Protein AF-A0A536E0K4-F1 (afdb_monomer)

Mean predicted aligned error: 18.72 Å

pLDDT: mean 71.5, std 31.63, range [23.45, 98.94]

Structure (mmCIF, N/CA/C/O backbone):
data_AF-A0A536E0K4-F1
#
_entry.id   AF-A0A536E0K4-F1
#
loop_
_atom_site.group_PDB
_atom_site.id
_atom_site.type_symbol
_atom_site.label_atom_id
_atom_site.label_alt_id
_atom_site.label_comp_id
_atom_site.label_asym_id
_atom_site.label_entity_id
_atom_site.label_seq_id
_atom_site.pdbx_PDB_ins_code
_atom_site.Cartn_x
_atom_site.Cartn_y
_atom_site.Cartn_z
_atom_site.occupancy
_atom_site.B_iso_or_equiv
_atom_site.auth_seq_id
_atom_site.auth_comp_id
_atom_site.auth_asym_id
_atom_site.auth_atom_id
_atom_site.pdbx_PDB_model_num
ATOM 1 N N . MET A 1 1 ? -51.806 8.706 -65.168 1.00 30.58 1 MET A N 1
ATOM 2 C CA . MET A 1 1 ? -51.675 7.628 -66.178 1.00 30.58 1 MET A CA 1
ATOM 3 C C . MET A 1 1 ? -51.179 6.367 -65.472 1.00 30.58 1 MET A C 1
ATOM 5 O O . MET A 1 1 ? -50.713 6.475 -64.346 1.00 30.58 1 MET A O 1
ATOM 9 N N . THR A 1 2 ? -51.358 5.207 -66.100 1.00 33.47 2 THR A N 1
ATOM 10 C CA . THR A 1 2 ? -50.950 3.842 -65.689 1.00 33.47 2 THR A CA 1
ATOM 11 C C . THR A 1 2 ? -49.489 3.710 -65.210 1.00 33.47 2 THR A C 1
ATOM 13 O O . THR A 1 2 ? -48.650 4.453 -65.708 1.00 33.47 2 THR A O 1
ATOM 16 N N . ALA A 1 3 ? -49.095 2.751 -64.354 1.00 31.83 3 ALA A N 1
ATOM 17 C CA . ALA A 1 3 ? -49.851 1.762 -63.556 1.00 31.83 3 ALA A CA 1
ATOM 18 C C . ALA A 1 3 ? -48.985 1.164 -62.406 1.00 31.83 3 ALA A C 1
ATOM 20 O O . ALA A 1 3 ? -47.768 1.321 -62.388 1.00 31.83 3 ALA A O 1
ATOM 21 N N . GLU A 1 4 ? -49.644 0.468 -61.474 1.00 43.94 4 GLU A N 1
ATOM 22 C CA . GLU A 1 4 ? -49.120 -0.328 -60.336 1.00 43.94 4 GLU A CA 1
ATOM 23 C C . GLU A 1 4 ? -49.241 -1.854 -60.657 1.00 43.94 4 GLU A C 1
ATOM 25 O O . GLU A 1 4 ? -49.651 -2.161 -61.782 1.00 43.94 4 GLU A O 1
ATOM 30 N N . PRO A 1 5 ? -49.031 -2.842 -59.742 1.00 67.69 5 PRO A N 1
ATOM 31 C CA . PRO A 1 5 ? -48.381 -2.861 -58.414 1.00 67.69 5 PRO A CA 1
ATOM 32 C C . PRO A 1 5 ? -47.302 -3.979 -58.277 1.00 67.69 5 PRO A C 1
ATOM 34 O O . PRO A 1 5 ? -47.032 -4.729 -59.211 1.00 67.69 5 PRO A O 1
ATOM 37 N N . SER A 1 6 ? -46.630 -4.179 -57.133 1.00 38.41 6 SER A N 1
ATOM 38 C CA . SER A 1 6 ? -47.081 -5.053 -56.013 1.00 38.41 6 SER A CA 1
ATOM 39 C C . SER A 1 6 ? -45.845 -5.521 -55.206 1.00 38.41 6 SER A C 1
ATOM 41 O O . SER A 1 6 ? -44.741 -5.406 -55.725 1.00 38.41 6 SER A O 1
ATOM 43 N N . THR A 1 7 ? -45.859 -6.102 -53.994 1.00 36.84 7 THR A N 1
ATOM 44 C CA . THR A 1 7 ? -46.728 -6.156 -52.776 1.00 36.84 7 THR A CA 1
ATOM 45 C C . THR A 1 7 ? -45.761 -6.509 -51.589 1.00 36.84 7 THR A C 1
ATOM 47 O O . THR A 1 7 ? -44.555 -6.465 -51.797 1.00 36.84 7 THR A O 1
ATOM 50 N N . SER A 1 8 ? -46.075 -6.827 -50.319 1.00 29.75 8 SER A N 1
ATOM 51 C CA . SER A 1 8 ? -47.294 -7.200 -49.573 1.00 29.75 8 SER A CA 1
ATOM 52 C C . SER A 1 8 ? -47.172 -6.834 -48.066 1.00 29.75 8 SER A C 1
ATOM 54 O O . SER A 1 8 ? -46.214 -6.185 -47.649 1.00 29.75 8 SER A O 1
ATOM 56 N N . ARG A 1 9 ? -48.157 -7.232 -47.241 1.00 31.92 9 ARG A N 1
ATOM 57 C CA . ARG A 1 9 ? -48.233 -7.136 -45.757 1.00 31.92 9 ARG A CA 1
ATOM 58 C C . ARG A 1 9 ? -49.022 -8.379 -45.270 1.00 31.92 9 ARG A C 1
ATOM 60 O O . ARG A 1 9 ? -49.890 -8.823 -46.008 1.00 31.92 9 ARG A O 1
ATOM 67 N N . ALA A 1 10 ? -48.744 -9.095 -44.173 1.00 32.22 10 ALA A N 1
ATOM 68 C CA . ALA A 1 10 ? -48.625 -8.749 -42.744 1.00 32.22 10 ALA A CA 1
ATOM 69 C C . ALA A 1 10 ? -49.939 -8.295 -42.048 1.00 32.22 10 ALA A C 1
ATOM 71 O O . ALA A 1 10 ? -50.345 -7.154 -42.267 1.00 32.22 10 ALA A O 1
ATOM 72 N N . ARG A 1 11 ? -50.528 -9.131 -41.148 1.00 31.89 11 ARG A N 1
ATOM 73 C CA . ARG A 1 11 ? -51.093 -8.788 -39.797 1.00 31.89 11 ARG A CA 1
ATOM 74 C C . ARG A 1 11 ? -51.857 -9.940 -39.080 1.00 31.89 11 ARG A C 1
ATOM 76 O O . ARG A 1 11 ? -52.054 -11.003 -39.649 1.00 31.89 11 ARG A O 1
ATOM 83 N N . TRP A 1 12 ? -52.222 -9.701 -37.807 1.00 35.84 12 TRP A N 1
ATOM 84 C CA . TRP A 1 12 ? -52.705 -10.633 -36.753 1.00 35.84 12 TRP A CA 1
ATOM 85 C C . TRP A 1 12 ? -54.206 -10.499 -36.370 1.00 35.84 12 TRP A C 1
ATOM 87 O O . TRP A 1 12 ? -54.765 -9.408 -36.491 1.00 35.84 12 TRP A O 1
ATOM 97 N N . ARG A 1 13 ? -54.774 -11.565 -35.758 1.00 31.70 13 ARG A N 1
ATOM 98 C CA . ARG A 1 13 ? -55.910 -11.665 -34.780 1.00 31.70 13 ARG A CA 1
ATOM 99 C C . ARG A 1 13 ? -55.716 -12.967 -33.943 1.00 31.70 13 ARG A C 1
ATOM 101 O O . ARG A 1 13 ? -54.856 -13.749 -34.328 1.00 31.70 13 ARG A O 1
ATOM 108 N N . GLY A 1 14 ? -56.380 -13.293 -32.819 1.00 29.05 14 GLY A N 1
ATOM 109 C CA . GLY A 1 14 ? -57.492 -12.685 -32.047 1.00 29.05 14 GLY A CA 1
ATOM 110 C C . GLY A 1 14 ? -58.815 -13.485 -32.168 1.00 29.05 14 GLY A C 1
ATOM 111 O O . GLY A 1 14 ? -59.164 -13.824 -33.292 1.00 29.05 14 GLY A O 1
ATOM 112 N N . ALA A 1 15 ? -59.618 -13.772 -31.125 1.00 30.66 15 ALA A N 1
ATOM 113 C CA . ALA A 1 15 ? -59.561 -13.448 -29.679 1.00 30.66 15 ALA A CA 1
ATOM 114 C C . ALA A 1 15 ? -60.579 -14.324 -28.857 1.00 30.66 15 ALA A C 1
ATOM 116 O O . ALA A 1 15 ? -61.005 -15.356 -29.370 1.00 30.66 15 ALA A O 1
ATOM 117 N N . SER A 1 16 ? -61.005 -13.860 -27.660 1.00 29.59 16 SER A N 1
ATOM 118 C CA . SER A 1 16 ? -62.173 -14.286 -26.821 1.00 29.59 16 SER A CA 1
ATOM 119 C C . SER A 1 16 ? -61.961 -15.292 -25.657 1.00 29.59 16 SER A C 1
ATOM 121 O O . SER A 1 16 ? -61.147 -16.204 -25.740 1.00 29.59 16 SER A O 1
ATOM 123 N N . GLU A 1 17 ? -62.744 -15.108 -24.577 1.00 34.78 17 GLU A N 1
ATOM 124 C CA . GLU A 1 17 ? -62.812 -15.868 -23.295 1.00 34.78 17 GLU A CA 1
ATOM 125 C C . GLU A 1 17 ? -64.243 -16.482 -23.107 1.00 34.78 17 GLU A C 1
ATOM 127 O O . GLU A 1 17 ? -64.978 -16.497 -24.097 1.00 34.78 17 GLU A O 1
ATOM 132 N N . PRO A 1 18 ? -64.777 -16.835 -21.900 1.00 61.31 18 PRO A N 1
ATOM 133 C CA . PRO A 1 18 ? -64.230 -17.421 -20.651 1.00 61.31 18 PRO A CA 1
ATOM 134 C C . PRO A 1 18 ? -65.044 -18.666 -20.150 1.00 61.31 18 PRO A C 1
ATOM 136 O O . PRO A 1 18 ? -66.005 -19.092 -20.786 1.00 61.31 18 PRO A O 1
ATOM 139 N N . GLY A 1 19 ? -64.738 -19.223 -18.960 1.00 26.70 19 GLY A N 1
ATOM 140 C CA . GLY A 1 19 ? -65.581 -20.232 -18.270 1.00 26.70 19 GLY A CA 1
ATOM 141 C C . GLY A 1 19 ? -65.222 -20.457 -16.782 1.00 26.70 19 GLY A C 1
ATOM 142 O O . GLY A 1 19 ? -64.072 -20.259 -16.401 1.00 26.70 19 GLY A O 1
ATOM 143 N N . LEU A 1 20 ? -66.186 -20.848 -15.926 1.00 32.53 20 LEU A N 1
ATOM 144 C CA . LEU A 1 20 ? -66.035 -20.948 -14.454 1.00 32.53 20 LEU A CA 1
ATOM 145 C C . LEU A 1 20 ? -66.541 -22.278 -13.846 1.00 32.53 20 LEU A C 1
ATOM 147 O O . LEU A 1 20 ? -67.655 -22.685 -14.157 1.00 32.53 20 LEU A O 1
ATOM 151 N N . ARG A 1 21 ? -65.809 -22.779 -12.824 1.00 32.62 21 ARG A N 1
ATOM 152 C CA . ARG A 1 21 ? -66.207 -23.791 -11.795 1.00 32.62 21 ARG A CA 1
ATOM 153 C C . ARG A 1 21 ? -66.421 -25.229 -12.349 1.00 32.62 21 ARG A C 1
ATOM 155 O O . ARG A 1 21 ? -66.592 -25.400 -13.544 1.00 32.62 21 ARG A O 1
ATOM 162 N N . ASP A 1 22 ? -66.308 -26.319 -11.575 1.00 30.30 22 ASP A N 1
ATOM 163 C CA . ASP A 1 22 ? -66.645 -26.504 -10.150 1.00 30.30 22 ASP A CA 1
ATOM 164 C C . ASP A 1 22 ? -65.857 -27.629 -9.402 1.00 30.30 22 ASP A C 1
ATOM 166 O O . ASP A 1 22 ? -65.140 -28.424 -9.999 1.00 30.30 22 ASP A O 1
ATOM 170 N N . SER A 1 23 ? -66.030 -27.673 -8.072 1.00 30.70 23 SER A N 1
ATOM 171 C CA . SER A 1 23 ? -65.956 -28.815 -7.131 1.00 30.70 23 SER A CA 1
ATOM 172 C C . SER A 1 23 ? -64.747 -29.790 -7.081 1.00 30.70 23 SER A C 1
ATOM 174 O O . SER A 1 23 ? -64.654 -30.732 -7.858 1.00 30.70 23 SER A O 1
ATOM 176 N N . GLY A 1 24 ? -64.019 -29.766 -5.949 1.00 27.86 24 GLY A N 1
ATOM 177 C CA . GLY A 1 24 ? -64.267 -30.771 -4.889 1.00 27.86 24 GLY A CA 1
ATOM 178 C C . GLY A 1 24 ? -63.245 -31.895 -4.573 1.00 27.86 24 GLY A C 1
ATOM 179 O O . GLY A 1 24 ? -63.151 -32.865 -5.305 1.00 27.86 24 GLY A O 1
ATOM 180 N N . ARG A 1 25 ? -62.694 -31.855 -3.337 1.00 31.19 25 ARG A N 1
ATOM 181 C CA . ARG A 1 25 ? -62.351 -32.993 -2.422 1.00 31.19 25 ARG A CA 1
ATOM 182 C C . ARG A 1 25 ? -61.399 -34.106 -2.953 1.00 31.19 25 ARG A C 1
ATOM 184 O O . ARG A 1 25 ? -61.782 -34.884 -3.811 1.00 31.19 25 ARG A O 1
ATOM 191 N N . ARG A 1 26 ? -60.228 -34.380 -2.347 1.00 30.17 26 ARG A N 1
ATOM 192 C CA . ARG A 1 26 ? -60.022 -34.963 -0.986 1.00 30.17 26 ARG A CA 1
ATOM 193 C C . ARG A 1 26 ? -58.533 -34.932 -0.553 1.00 30.17 26 ARG A C 1
ATOM 195 O O . ARG A 1 26 ? -57.658 -34.684 -1.373 1.00 30.17 26 ARG A O 1
ATOM 202 N N . HIS A 1 27 ? -58.268 -35.227 0.725 1.00 30.89 27 HIS A N 1
ATOM 203 C CA . HIS A 1 27 ? -56.929 -35.513 1.276 1.00 30.89 27 HIS A CA 1
ATOM 204 C C . HIS A 1 27 ? -56.458 -36.943 0.932 1.00 30.89 27 HIS A C 1
ATOM 206 O O . HIS A 1 27 ? -57.307 -37.808 0.736 1.00 30.89 27 HIS A O 1
ATOM 212 N N . ASP A 1 28 ? -55.141 -37.208 0.941 1.00 31.02 28 ASP A N 1
ATOM 213 C CA . ASP A 1 28 ? -54.496 -37.959 2.046 1.00 31.02 28 ASP A CA 1
ATOM 214 C C . ASP A 1 28 ? -52.948 -37.929 1.982 1.00 31.02 28 ASP A C 1
ATOM 216 O O . ASP A 1 28 ? -52.382 -37.099 1.266 1.00 31.02 28 ASP A O 1
ATOM 220 N N . HIS A 1 29 ? -52.253 -38.667 2.866 1.00 32.66 29 HIS A N 1
ATOM 221 C CA . HIS A 1 29 ? -50.978 -38.205 3.441 1.00 32.66 29 HIS A CA 1
ATOM 222 C C . HIS A 1 29 ? -49.913 -39.295 3.746 1.00 32.66 29 HIS A C 1
ATOM 224 O O . HIS A 1 29 ? -50.167 -40.227 4.503 1.00 32.66 29 HIS A O 1
ATOM 230 N N . TRP A 1 30 ? -48.659 -38.994 3.363 1.00 28.50 30 TRP A N 1
ATOM 231 C CA . TRP A 1 30 ? -47.419 -39.223 4.150 1.00 28.50 30 TRP A CA 1
ATOM 232 C C . TRP A 1 30 ? -46.748 -40.628 4.254 1.00 28.50 30 TRP A C 1
ATOM 234 O O . TRP A 1 30 ? -47.376 -41.668 4.103 1.00 28.50 30 TRP A O 1
ATOM 244 N N . ARG A 1 31 ? -45.456 -40.604 4.670 1.00 29.81 31 ARG A N 1
ATOM 245 C CA . ARG A 1 31 ? -44.524 -41.715 5.063 1.00 29.81 31 ARG A CA 1
ATOM 246 C C . ARG A 1 31 ? -43.871 -42.524 3.916 1.00 29.81 31 ARG A C 1
ATOM 248 O O . ARG A 1 31 ? -44.431 -42.634 2.840 1.00 29.81 31 ARG A O 1
ATOM 255 N N . GLY A 1 32 ? -42.663 -43.095 4.082 1.00 27.56 32 GLY A N 1
ATOM 256 C CA . GLY A 1 32 ? -41.725 -43.078 5.228 1.00 27.56 32 GLY A CA 1
ATOM 257 C C . GLY A 1 32 ? -40.357 -43.740 4.916 1.00 27.56 32 GLY A C 1
ATOM 258 O O . GLY A 1 32 ? -40.201 -44.346 3.863 1.00 27.56 32 GLY A O 1
ATOM 259 N N . ARG A 1 33 ? -39.350 -43.607 5.804 1.00 36.62 33 ARG A N 1
ATOM 260 C CA . ARG A 1 33 ? -37.961 -44.120 5.620 1.00 36.62 33 ARG A CA 1
ATOM 261 C C . ARG A 1 33 ? -37.721 -45.493 6.291 1.00 36.62 33 ARG A C 1
ATOM 263 O O . ARG A 1 33 ? -38.224 -45.710 7.389 1.00 36.62 33 ARG A O 1
ATOM 270 N N . THR A 1 34 ? -36.844 -46.331 5.716 1.00 31.33 34 THR A N 1
ATOM 271 C CA . THR A 1 34 ? -36.333 -47.619 6.274 1.00 31.33 34 THR A CA 1
ATOM 272 C C . THR A 1 34 ? -34.831 -47.833 5.965 1.00 31.33 34 THR A C 1
ATOM 274 O O . THR A 1 34 ? -34.234 -46.996 5.288 1.00 31.33 34 THR A O 1
ATOM 277 N N . VAL A 1 35 ? -34.166 -48.845 6.564 1.00 33.38 35 VAL A N 1
ATOM 278 C CA . VAL A 1 35 ? -32.771 -48.659 7.046 1.00 33.38 35 VAL A CA 1
ATOM 279 C C . VAL A 1 35 ? -31.870 -49.934 7.127 1.00 33.38 35 VAL A C 1
ATOM 281 O O . VAL A 1 35 ? -32.216 -50.890 7.809 1.00 33.38 35 VAL A O 1
ATOM 284 N N . VAL A 1 36 ? -30.652 -49.851 6.540 1.00 33.69 36 VAL A N 1
ATOM 285 C CA . VAL A 1 36 ? -29.326 -50.363 7.036 1.00 33.69 36 VAL A CA 1
ATOM 286 C C . VAL A 1 36 ? -28.830 -51.841 6.865 1.00 33.69 36 VAL A C 1
ATOM 288 O O . VAL A 1 36 ? -29.561 -52.797 7.071 1.00 33.69 36 VAL A O 1
ATOM 291 N N . ARG A 1 37 ? -27.481 -51.946 6.677 1.00 32.44 37 ARG A N 1
ATOM 292 C CA . ARG A 1 37 ? -26.470 -53.039 6.926 1.00 32.44 37 ARG A CA 1
ATOM 293 C C . ARG A 1 37 ? -26.078 -54.057 5.819 1.00 32.44 37 ARG A C 1
ATOM 295 O O . ARG A 1 37 ? -26.914 -54.773 5.294 1.00 32.44 37 ARG A O 1
ATOM 302 N N . GLY A 1 38 ? -24.752 -54.198 5.587 1.00 24.95 38 GLY A N 1
ATOM 303 C CA . GLY A 1 38 ? -24.100 -55.305 4.841 1.00 24.95 38 GLY A CA 1
ATOM 304 C C . GLY A 1 38 ? -22.652 -55.032 4.337 1.00 24.95 38 GLY A C 1
ATOM 305 O O . GLY A 1 38 ? -22.444 -54.140 3.523 1.00 24.95 38 GLY A O 1
ATOM 306 N N . ARG A 1 39 ? -21.650 -55.796 4.813 1.00 32.75 39 ARG A N 1
ATOM 307 C CA . ARG A 1 39 ? -20.207 -55.909 4.402 1.00 32.75 39 ARG A CA 1
ATOM 308 C C . ARG A 1 39 ? -19.661 -57.246 5.004 1.00 32.75 39 ARG A C 1
ATOM 310 O O . ARG A 1 39 ? -20.385 -57.741 5.872 1.00 32.75 39 ARG A O 1
ATOM 317 N N . PRO A 1 40 ? -18.462 -57.826 4.681 1.00 46.41 40 PRO A N 1
ATOM 318 C CA . PRO A 1 40 ? -17.275 -57.262 3.983 1.00 46.41 40 PRO A CA 1
ATOM 319 C C . PRO A 1 40 ? -16.449 -58.177 3.004 1.00 46.41 40 PRO A C 1
ATOM 321 O O . PRO A 1 40 ? -16.192 -59.332 3.308 1.00 46.41 40 PRO A O 1
ATOM 324 N N . GLY A 1 41 ? -15.842 -57.583 1.954 1.00 27.39 41 GLY A N 1
ATOM 325 C CA . GLY A 1 41 ? -14.544 -57.970 1.312 1.00 27.39 41 GLY A CA 1
ATOM 326 C C . GLY A 1 41 ? -14.324 -59.409 0.773 1.00 27.39 41 GLY A C 1
ATOM 327 O O . GLY A 1 41 ? -15.264 -60.195 0.744 1.00 27.39 41 GLY A O 1
ATOM 328 N N . PRO A 1 42 ? -13.081 -59.792 0.377 1.00 54.09 42 PRO A N 1
ATOM 329 C CA . PRO A 1 42 ? -11.906 -58.988 -0.024 1.00 54.09 42 PRO A CA 1
ATOM 330 C C . PRO A 1 42 ? -11.256 -59.463 -1.371 1.00 54.09 42 PRO A C 1
ATOM 332 O O . PRO A 1 42 ? -11.847 -60.265 -2.083 1.00 54.09 42 PRO A O 1
ATOM 335 N N . HIS A 1 43 ? -10.021 -58.997 -1.663 1.00 29.34 43 HIS A N 1
ATOM 336 C CA . HIS A 1 43 ? -8.964 -59.526 -2.580 1.00 29.34 43 HIS A CA 1
ATOM 337 C C . HIS A 1 43 ? -8.456 -58.630 -3.737 1.00 29.34 43 HIS A C 1
ATOM 339 O O . HIS A 1 43 ? -9.194 -57.897 -4.384 1.00 29.34 43 HIS A O 1
ATOM 345 N N . HIS A 1 44 ? -7.141 -58.749 -3.980 1.00 34.38 44 HIS A N 1
ATOM 346 C CA . HIS A 1 44 ? -6.313 -58.153 -5.045 1.00 34.38 44 HIS A CA 1
ATOM 347 C C . HIS A 1 44 ? -5.469 -59.294 -5.662 1.00 34.38 44 HIS A C 1
ATOM 349 O O . HIS A 1 44 ? -5.142 -60.236 -4.933 1.00 34.38 44 HIS A O 1
ATOM 355 N N . PRO A 1 45 ? -5.136 -59.262 -6.968 1.00 45.50 45 PRO A N 1
ATOM 356 C CA . PRO A 1 45 ? -3.803 -58.827 -7.450 1.00 45.50 45 PRO A CA 1
ATOM 357 C C . PRO A 1 45 ? -3.932 -57.804 -8.614 1.00 45.50 45 PRO A C 1
ATOM 359 O O . PRO A 1 45 ? -5.051 -57.530 -9.031 1.00 45.50 45 PRO A O 1
ATOM 362 N N . ALA A 1 46 ? -2.936 -57.084 -9.161 1.00 28.59 46 ALA A N 1
ATOM 363 C CA . ALA A 1 46 ? -1.460 -57.030 -9.090 1.00 28.59 46 ALA A CA 1
ATOM 364 C C . ALA A 1 46 ? -0.670 -57.667 -10.269 1.00 28.59 46 ALA A C 1
ATOM 366 O O . ALA A 1 46 ? -0.519 -58.883 -10.326 1.00 28.59 46 ALA A O 1
ATOM 367 N N . GLN A 1 47 ? -0.106 -56.810 -11.145 1.00 28.75 47 GLN A N 1
ATOM 368 C CA . GLN A 1 47 ? 1.080 -56.973 -12.032 1.00 28.75 47 GLN A CA 1
ATOM 369 C C . GLN A 1 47 ? 1.423 -55.566 -12.615 1.00 28.75 47 GLN A C 1
ATOM 371 O O . GLN A 1 47 ? 0.499 -54.843 -12.967 1.00 28.75 47 GLN A O 1
ATOM 376 N N . HIS A 1 48 ? 2.631 -54.987 -12.468 1.00 30.55 48 HIS A N 1
ATOM 377 C CA . HIS A 1 48 ? 3.940 -55.242 -13.130 1.00 30.55 48 HIS A CA 1
ATOM 378 C C . HIS A 1 48 ? 4.025 -54.709 -14.581 1.00 30.55 48 HIS A C 1
ATOM 380 O O . HIS A 1 48 ? 3.113 -54.965 -15.351 1.00 30.55 48 HIS A O 1
ATOM 386 N N . LEU A 1 49 ? 5.066 -53.990 -15.052 1.00 30.16 49 LEU A N 1
ATOM 387 C CA . LEU A 1 49 ? 6.363 -53.470 -14.518 1.00 30.16 49 LEU A CA 1
ATOM 388 C C . LEU A 1 49 ? 6.536 -51.978 -14.962 1.00 30.16 49 LEU A C 1
ATOM 390 O O . LEU A 1 49 ? 5.623 -51.455 -15.583 1.00 30.16 49 LEU A O 1
ATOM 394 N N . ALA A 1 50 ? 7.593 -51.181 -14.708 1.00 28.12 50 ALA A N 1
ATOM 395 C CA . ALA A 1 50 ? 8.980 -51.327 -14.200 1.00 28.12 50 ALA A CA 1
ATOM 396 C C . ALA A 1 50 ? 9.305 -50.144 -13.217 1.00 28.12 50 ALA A C 1
ATOM 398 O O . ALA A 1 50 ? 8.391 -49.393 -12.904 1.00 28.12 50 ALA A O 1
ATOM 399 N N . ARG A 1 51 ? 10.458 -49.881 -12.555 1.00 32.66 51 ARG A N 1
ATOM 400 C CA . ARG A 1 51 ? 11.914 -50.216 -12.620 1.00 32.66 51 ARG A CA 1
ATOM 401 C C . ARG A 1 51 ? 12.699 -49.547 -13.768 1.00 32.66 51 ARG A C 1
ATOM 403 O O . ARG A 1 51 ? 12.233 -49.551 -14.892 1.00 32.66 51 ARG A O 1
ATOM 410 N N . ARG A 1 52 ? 13.913 -48.992 -13.597 1.00 29.22 52 ARG A N 1
ATOM 411 C CA . ARG A 1 52 ? 14.872 -48.814 -12.456 1.00 29.22 52 ARG A CA 1
ATOM 412 C C . ARG A 1 52 ? 14.800 -47.340 -11.966 1.00 29.22 52 ARG A C 1
ATOM 414 O O . ARG A 1 52 ? 14.297 -46.531 -12.729 1.00 29.22 52 ARG A O 1
ATOM 421 N N . ARG A 1 53 ? 15.223 -46.831 -10.793 1.00 32.78 53 ARG A N 1
ATOM 422 C CA . ARG A 1 53 ? 15.992 -47.210 -9.570 1.00 32.78 53 ARG A CA 1
ATOM 423 C C . ARG A 1 53 ? 17.496 -47.549 -9.673 1.00 32.78 53 ARG A C 1
ATOM 425 O O . ARG A 1 53 ? 17.853 -48.686 -9.959 1.00 32.78 53 ARG A O 1
ATOM 432 N N . TRP A 1 54 ? 18.324 -46.598 -9.225 1.00 25.83 54 TRP A N 1
ATOM 433 C CA . TRP A 1 54 ? 19.518 -46.767 -8.369 1.00 25.83 54 TRP A CA 1
ATOM 434 C C . TRP A 1 54 ? 19.489 -45.640 -7.308 1.00 25.83 54 TRP A C 1
ATOM 436 O O . TRP A 1 54 ? 18.897 -44.603 -7.588 1.00 25.83 54 TRP A O 1
ATOM 446 N N . LEU A 1 55 ? 20.198 -45.678 -6.179 1.00 29.97 55 LEU A N 1
ATOM 447 C CA . LEU A 1 55 ? 20.310 -46.612 -5.040 1.00 29.97 55 LEU A CA 1
ATOM 448 C C . LEU A 1 55 ? 21.435 -46.058 -4.139 1.00 29.97 55 LEU A C 1
ATOM 450 O O . LEU A 1 55 ? 22.392 -45.488 -4.656 1.00 29.97 55 LEU A O 1
ATOM 454 N N . GLY A 1 56 ? 21.328 -46.222 -2.820 1.00 25.94 56 GLY A N 1
ATOM 455 C CA . GLY A 1 56 ? 22.281 -45.666 -1.852 1.00 25.94 56 GLY A CA 1
ATOM 456 C C . GLY A 1 56 ? 21.669 -45.644 -0.456 1.00 25.94 56 GLY A C 1
ATOM 457 O O . GLY A 1 56 ? 21.138 -44.623 -0.031 1.00 25.94 56 GLY A O 1
ATOM 458 N N . ASP A 1 57 ? 21.661 -46.797 0.210 1.00 30.61 57 ASP A N 1
ATOM 459 C CA . ASP A 1 57 ? 21.009 -46.991 1.508 1.00 30.61 57 ASP A CA 1
ATOM 460 C C . ASP A 1 57 ? 21.975 -46.739 2.683 1.00 30.61 57 ASP A C 1
ATOM 462 O O . ASP A 1 57 ? 23.155 -47.067 2.590 1.00 30.61 57 ASP A O 1
ATOM 466 N N . LEU A 1 58 ? 21.452 -46.254 3.818 1.00 27.22 58 LEU A N 1
ATOM 467 C CA . LEU A 1 58 ? 21.822 -46.687 5.180 1.00 27.22 58 LEU A CA 1
ATOM 468 C C . LEU A 1 58 ? 20.795 -46.145 6.194 1.00 27.22 58 LEU A C 1
ATOM 470 O O . LEU A 1 58 ? 20.151 -45.127 5.941 1.00 27.22 58 LEU A O 1
ATOM 474 N N . ALA A 1 59 ? 20.570 -46.854 7.307 1.00 29.19 59 ALA A N 1
ATOM 475 C CA . ALA A 1 59 ? 19.394 -46.629 8.156 1.00 29.19 59 ALA A CA 1
ATOM 476 C C . ALA A 1 59 ? 19.583 -47.045 9.628 1.00 29.19 59 ALA A C 1
ATOM 478 O O . ALA A 1 59 ? 20.328 -47.979 9.907 1.00 29.19 59 ALA A O 1
ATOM 479 N N . LEU A 1 60 ? 18.763 -46.436 10.507 1.00 30.12 60 LEU A N 1
ATOM 480 C CA . LEU A 1 60 ? 18.520 -46.785 11.927 1.00 30.12 60 LEU A CA 1
ATOM 481 C C . LEU A 1 60 ? 19.739 -46.548 12.858 1.00 30.12 60 LEU A C 1
ATOM 483 O O . LEU A 1 60 ? 20.880 -46.635 12.435 1.00 30.12 60 LEU A O 1
ATOM 487 N N . HIS A 1 61 ? 19.602 -46.204 14.144 1.00 28.00 61 HIS A N 1
ATOM 488 C CA . HIS A 1 61 ? 18.441 -46.032 15.042 1.00 28.00 61 HIS A CA 1
ATOM 489 C C . HIS A 1 61 ? 18.731 -44.807 15.980 1.00 28.00 61 HIS A C 1
ATOM 491 O O . HIS A 1 61 ? 19.736 -44.140 15.770 1.00 28.00 61 HIS A O 1
ATOM 497 N N . SER A 1 62 ? 17.977 -44.374 17.003 1.00 27.28 62 SER A N 1
ATOM 498 C CA . SER A 1 62 ? 16.847 -44.930 17.770 1.00 27.28 62 SER A CA 1
ATOM 499 C C . SER A 1 62 ? 15.930 -43.805 18.335 1.00 27.28 62 SER A C 1
ATOM 501 O O . SER A 1 62 ? 15.524 -42.910 17.596 1.00 27.28 62 SER A O 1
ATOM 503 N N . ARG A 1 63 ? 15.566 -43.849 19.628 1.00 33.12 63 ARG A N 1
ATOM 504 C CA . ARG A 1 63 ? 14.898 -42.809 20.443 1.00 33.12 63 ARG A CA 1
ATOM 505 C C . ARG A 1 63 ? 15.322 -42.987 21.909 1.00 33.12 63 ARG A C 1
ATOM 507 O O . ARG A 1 63 ? 15.497 -44.130 22.311 1.00 33.12 63 ARG A O 1
ATOM 514 N N . VAL A 1 64 ? 15.337 -41.914 22.716 1.00 27.81 64 VAL A N 1
ATOM 515 C CA . VAL A 1 64 ? 14.903 -41.880 24.143 1.00 27.81 64 VAL A CA 1
ATOM 516 C C . VAL A 1 64 ? 14.982 -40.442 24.704 1.00 27.81 64 VAL A C 1
ATOM 518 O O . VAL A 1 64 ? 15.829 -39.656 24.293 1.00 27.81 64 VAL A O 1
ATOM 521 N N . ARG A 1 65 ? 14.090 -40.095 25.647 1.00 30.86 65 ARG A N 1
ATOM 522 C CA . ARG A 1 65 ? 14.165 -38.920 26.551 1.00 30.86 65 ARG A CA 1
ATOM 523 C C . ARG A 1 65 ? 14.169 -39.419 28.004 1.00 30.86 65 ARG A C 1
ATOM 525 O O . ARG A 1 65 ? 13.516 -40.429 28.269 1.00 30.86 65 ARG A O 1
ATOM 532 N N . PRO A 1 66 ? 14.747 -38.668 28.957 1.00 43.97 66 PRO A N 1
ATOM 533 C CA . PRO A 1 66 ? 13.956 -38.318 30.148 1.00 43.97 66 PRO A CA 1
ATOM 534 C C . PRO A 1 66 ? 14.084 -36.838 30.591 1.00 43.97 66 PRO A C 1
ATOM 536 O O . PRO A 1 66 ? 14.498 -35.978 29.818 1.00 43.97 66 PRO A O 1
ATOM 539 N N . ARG A 1 67 ? 13.564 -36.525 31.789 1.00 30.98 67 ARG A N 1
ATOM 540 C CA . ARG A 1 67 ? 13.074 -35.205 32.241 1.00 30.98 67 ARG A CA 1
ATOM 541 C C . ARG A 1 67 ? 14.041 -34.423 33.158 1.00 30.98 67 ARG A C 1
ATOM 543 O O . ARG A 1 67 ? 14.818 -35.027 33.877 1.00 30.98 67 ARG A O 1
ATOM 550 N N . LEU A 1 68 ? 13.836 -33.096 33.185 1.00 30.44 68 LEU A N 1
ATOM 551 C CA . LEU A 1 68 ? 13.816 -32.158 34.336 1.00 30.44 68 LEU A CA 1
ATOM 552 C C . LEU A 1 68 ? 14.630 -32.466 35.616 1.00 30.44 68 LEU A C 1
ATOM 554 O O . LEU A 1 68 ? 14.338 -33.437 36.301 1.00 30.44 68 LEU A O 1
ATOM 558 N N . HIS A 1 69 ? 15.411 -31.475 36.074 1.00 29.14 69 HIS A N 1
ATOM 559 C CA . HIS A 1 69 ? 15.240 -30.850 37.406 1.00 29.14 69 HIS A CA 1
ATOM 560 C C . HIS A 1 69 ? 15.800 -29.400 37.404 1.00 29.14 69 HIS A C 1
ATOM 562 O O . HIS A 1 69 ? 16.056 -28.864 36.325 1.00 29.14 69 HIS A O 1
ATOM 568 N N . ARG A 1 70 ? 15.858 -28.696 38.552 1.00 29.97 70 ARG A N 1
ATOM 569 C CA . ARG A 1 70 ? 15.830 -27.212 38.632 1.00 29.97 70 ARG A CA 1
ATOM 570 C C . ARG A 1 70 ? 16.689 -26.656 39.794 1.00 29.97 70 ARG A C 1
ATOM 572 O O . ARG A 1 70 ? 16.602 -27.226 40.872 1.00 29.97 70 ARG A O 1
ATOM 579 N N . ILE A 1 71 ? 17.337 -25.489 39.582 1.00 30.25 71 ILE A N 1
ATOM 580 C CA . ILE A 1 71 ? 17.955 -24.524 40.554 1.00 30.25 71 ILE A CA 1
ATOM 581 C C . ILE A 1 71 ? 19.068 -25.026 41.525 1.00 30.25 71 ILE A C 1
ATOM 583 O O . ILE A 1 71 ? 19.161 -26.228 41.740 1.00 30.25 71 ILE A O 1
ATOM 587 N N . PRO A 1 72 ? 19.876 -24.145 42.187 1.00 46.53 72 PRO A N 1
ATOM 588 C CA . PRO A 1 72 ? 20.257 -22.741 41.879 1.00 46.53 72 PRO A CA 1
ATOM 589 C C . PRO A 1 72 ? 21.768 -22.367 42.051 1.00 46.53 72 PRO A C 1
ATOM 591 O O . PRO A 1 72 ? 22.469 -22.925 42.884 1.00 46.53 72 PRO A O 1
ATOM 594 N N . GLY A 1 73 ? 22.185 -21.245 41.434 1.00 26.48 73 GLY A N 1
ATOM 595 C CA . GLY A 1 73 ? 23.062 -20.234 42.076 1.00 26.48 73 GLY A CA 1
ATOM 596 C C . GLY A 1 73 ? 24.600 -20.315 41.931 1.00 26.48 73 GLY A C 1
ATOM 597 O O . GLY A 1 73 ? 25.175 -21.383 41.780 1.00 26.48 73 GLY A O 1
ATOM 598 N N . GLY A 1 74 ? 25.267 -19.149 42.045 1.00 26.23 74 GLY A N 1
ATOM 599 C CA . GLY A 1 74 ? 26.713 -19.030 42.334 1.00 26.23 74 GLY A CA 1
ATOM 600 C C . GLY A 1 74 ? 27.618 -18.363 41.272 1.00 26.23 74 GLY A C 1
ATOM 601 O O . GLY A 1 74 ? 28.030 -18.992 40.305 1.00 26.23 74 GLY A O 1
ATOM 602 N N . ARG A 1 75 ? 28.038 -17.113 41.521 1.00 31.44 75 ARG A N 1
ATOM 603 C CA . ARG A 1 75 ? 29.331 -16.524 41.080 1.00 31.44 75 ARG A CA 1
ATOM 604 C C . ARG A 1 75 ? 30.073 -16.082 42.357 1.00 31.44 75 ARG A C 1
ATOM 606 O O . ARG A 1 75 ? 29.380 -15.672 43.289 1.00 31.44 75 ARG A O 1
ATOM 613 N N . PRO A 1 76 ? 31.422 -16.118 42.429 1.00 45.69 76 PRO A N 1
ATOM 614 C CA . PRO A 1 76 ? 32.178 -14.899 42.090 1.00 45.69 76 PRO A CA 1
ATOM 615 C C . PRO A 1 76 ? 33.599 -15.088 41.490 1.00 45.69 76 PRO A C 1
ATOM 617 O O . PRO A 1 76 ? 34.237 -16.120 41.631 1.00 45.69 76 PRO A O 1
ATOM 620 N N . PHE A 1 77 ? 34.066 -14.012 40.842 1.00 30.55 77 PHE A N 1
ATOM 621 C CA . PHE A 1 77 ? 35.447 -13.527 40.618 1.00 30.55 77 PHE A CA 1
ATOM 622 C C . PHE A 1 77 ? 36.693 -14.449 40.665 1.00 30.55 77 PHE A C 1
ATOM 624 O O . PHE A 1 77 ? 37.069 -14.985 41.700 1.00 30.55 77 PHE A O 1
ATOM 631 N N . GLY A 1 78 ? 37.490 -14.356 39.588 1.00 26.25 78 GLY A N 1
ATOM 632 C CA . GLY A 1 78 ? 38.942 -14.602 39.543 1.00 26.25 78 GLY A CA 1
ATOM 633 C C . GLY A 1 78 ? 39.578 -13.871 38.340 1.00 26.25 78 GLY A C 1
ATOM 634 O O . GLY A 1 78 ? 38.927 -13.723 37.308 1.00 26.25 78 GLY A O 1
ATOM 635 N N . ARG A 1 79 ? 40.812 -13.355 38.457 1.00 29.69 79 ARG A N 1
ATOM 636 C CA . ARG A 1 79 ? 41.551 -12.612 37.399 1.00 29.69 79 ARG A CA 1
ATOM 637 C C . ARG A 1 79 ? 42.992 -13.147 37.264 1.00 29.69 79 ARG A C 1
ATOM 639 O O . ARG A 1 79 ? 43.491 -13.741 38.210 1.00 29.69 79 ARG A O 1
ATOM 646 N N . VAL A 1 80 ? 43.692 -12.718 36.194 1.00 28.34 80 VAL A N 1
ATOM 647 C CA . VAL A 1 80 ? 45.173 -12.764 35.997 1.00 28.34 80 VAL A CA 1
ATOM 648 C C . VAL A 1 80 ? 45.681 -14.158 35.524 1.00 28.34 80 VAL A C 1
ATOM 650 O O . VAL A 1 80 ? 45.192 -15.159 36.019 1.00 28.34 80 VAL A O 1
ATOM 653 N N . ARG A 1 81 ? 46.606 -14.336 34.551 1.00 26.88 81 ARG A N 1
ATOM 654 C CA . ARG A 1 81 ? 47.530 -13.421 33.821 1.00 26.88 81 ARG A CA 1
ATOM 655 C C . ARG A 1 81 ? 47.665 -13.742 32.310 1.00 26.88 81 ARG A C 1
ATOM 657 O O . ARG A 1 81 ? 47.157 -14.743 31.829 1.00 26.88 81 ARG A O 1
ATOM 664 N N . ARG A 1 82 ? 48.395 -12.872 31.592 1.00 29.05 82 ARG A N 1
ATOM 665 C CA . ARG A 1 82 ? 48.844 -13.010 30.186 1.00 29.05 82 ARG A CA 1
ATOM 666 C C . ARG A 1 82 ? 49.860 -14.147 29.983 1.00 29.05 82 ARG A C 1
ATOM 668 O O . ARG A 1 82 ? 50.669 -14.370 30.879 1.00 29.05 82 ARG A O 1
ATOM 675 N N . LEU A 1 83 ? 50.002 -14.592 28.731 1.00 26.44 83 LEU A N 1
ATOM 676 C CA . LEU A 1 83 ? 51.296 -14.554 28.027 1.00 26.44 83 LEU A CA 1
ATOM 677 C C . LEU A 1 83 ? 51.090 -14.294 26.518 1.00 26.44 83 LEU A C 1
ATOM 679 O O . LEU A 1 83 ? 50.034 -14.609 25.979 1.00 26.44 83 LEU A O 1
ATOM 683 N N . SER A 1 84 ? 52.083 -13.673 25.878 1.00 27.75 84 SER A N 1
ATOM 684 C CA . SER A 1 84 ? 52.202 -13.513 24.412 1.00 27.75 84 SER A CA 1
ATOM 685 C C . SER A 1 84 ? 53.173 -14.598 23.879 1.00 27.75 84 SER A C 1
ATOM 687 O O . SER A 1 84 ? 53.623 -15.413 24.679 1.00 27.75 84 SER A O 1
ATOM 689 N N . LEU A 1 85 ? 53.594 -14.717 22.614 1.00 28.27 85 LEU A N 1
ATOM 690 C CA . LEU A 1 85 ? 53.698 -13.828 21.438 1.00 28.27 85 LEU A CA 1
ATOM 691 C C . LEU A 1 85 ? 54.002 -14.741 20.211 1.00 28.27 85 LEU A C 1
ATOM 693 O O . LEU A 1 85 ? 54.429 -15.869 20.439 1.00 28.27 85 LEU A O 1
ATOM 697 N N . VAL A 1 86 ? 53.852 -14.263 18.963 1.00 27.48 86 VAL A N 1
ATOM 698 C CA . VAL A 1 86 ? 54.743 -14.480 17.782 1.00 27.48 86 VAL A CA 1
ATOM 699 C C . VAL A 1 86 ? 53.987 -14.301 16.451 1.00 27.48 86 VAL A C 1
ATOM 701 O O . VAL A 1 86 ? 53.037 -15.007 16.140 1.00 27.48 86 VAL A O 1
ATOM 704 N N . GLU A 1 87 ? 54.516 -13.373 15.661 1.00 30.58 87 GLU A N 1
ATOM 705 C CA . GLU A 1 87 ? 54.433 -13.171 14.203 1.00 30.58 87 GLU A CA 1
ATOM 706 C C . GLU A 1 87 ? 55.881 -12.758 13.776 1.00 30.58 87 GLU A C 1
ATOM 708 O O . GLU A 1 87 ? 56.714 -12.631 14.688 1.00 30.58 87 GLU A O 1
ATOM 713 N N . PRO A 1 88 ? 56.262 -12.508 12.496 1.00 46.41 88 PRO A N 1
ATOM 714 C CA . PRO A 1 88 ? 55.450 -12.363 11.277 1.00 46.41 88 PRO A CA 1
ATOM 715 C C . PRO A 1 88 ? 55.981 -13.130 10.035 1.00 46.41 88 PRO A C 1
ATOM 717 O O . PRO A 1 88 ? 57.069 -13.702 10.055 1.00 46.41 88 PRO A O 1
ATOM 720 N N . ALA A 1 89 ? 55.273 -13.017 8.902 1.00 26.91 89 ALA A N 1
ATOM 721 C CA . ALA A 1 89 ? 55.872 -12.967 7.556 1.00 26.91 89 ALA A CA 1
ATOM 722 C C . ALA A 1 89 ? 54.899 -12.327 6.540 1.00 26.91 89 ALA A C 1
ATOM 724 O O . ALA A 1 89 ? 53.685 -12.461 6.673 1.00 26.91 89 ALA A O 1
ATOM 725 N N . GLN A 1 90 ? 55.422 -11.656 5.509 1.00 30.23 90 GLN A N 1
ATOM 726 C CA . GLN A 1 90 ? 54.645 -11.085 4.397 1.00 30.23 90 GLN A CA 1
ATOM 727 C C . GLN A 1 90 ? 55.303 -11.382 3.028 1.00 30.23 90 GLN A C 1
ATOM 729 O O . GLN A 1 90 ? 56.432 -11.859 2.951 1.00 30.23 90 GLN A O 1
ATOM 734 N N . VAL A 1 91 ? 54.596 -10.923 1.988 1.00 29.16 91 VAL A N 1
ATOM 735 C CA . VAL A 1 91 ? 55.035 -10.416 0.670 1.00 29.16 91 VAL A CA 1
ATOM 736 C C . VAL A 1 91 ? 55.128 -11.363 -0.547 1.00 29.16 91 VAL A C 1
ATOM 738 O O . VAL A 1 91 ? 55.800 -12.386 -0.554 1.00 29.16 91 VAL A O 1
ATOM 741 N N . HIS A 1 92 ? 54.541 -10.825 -1.627 1.00 28.38 92 HIS A N 1
ATOM 742 C CA . HIS A 1 92 ? 54.800 -10.985 -3.066 1.00 28.38 92 HIS A CA 1
ATOM 743 C C . HIS A 1 92 ? 53.888 -11.870 -3.933 1.00 28.38 92 HIS A C 1
ATOM 745 O O . HIS A 1 92 ? 53.493 -12.981 -3.603 1.00 28.38 92 HIS A O 1
ATOM 751 N N . ALA A 1 93 ? 53.588 -11.296 -5.104 1.00 32.06 93 ALA A N 1
ATOM 752 C CA . ALA A 1 93 ? 52.837 -11.843 -6.226 1.00 32.06 93 ALA A CA 1
ATOM 753 C C . ALA A 1 93 ? 53.700 -11.740 -7.507 1.00 32.06 93 ALA A C 1
ATOM 755 O O . ALA A 1 93 ? 54.629 -10.926 -7.533 1.00 32.06 93 ALA A O 1
ATOM 756 N N . PRO A 1 94 ? 53.413 -12.513 -8.572 1.00 39.12 94 PRO A N 1
ATOM 757 C CA . PRO A 1 94 ? 54.176 -12.475 -9.818 1.00 39.12 94 PRO A CA 1
ATOM 758 C C . PRO A 1 94 ? 53.580 -11.528 -10.877 1.00 39.12 94 PRO A C 1
ATOM 760 O O . PRO A 1 94 ? 52.366 -11.438 -11.053 1.00 39.12 94 PRO A O 1
ATOM 763 N N . THR A 1 95 ? 54.455 -10.871 -11.640 1.00 29.97 95 THR A N 1
ATOM 764 C CA . THR A 1 95 ? 54.142 -10.117 -12.869 1.00 29.97 95 THR A CA 1
ATOM 765 C C . THR A 1 95 ? 54.509 -10.921 -14.127 1.00 29.97 95 THR A C 1
ATOM 767 O O . THR A 1 95 ? 55.209 -11.929 -14.052 1.00 29.97 95 THR A O 1
ATOM 770 N N . ALA A 1 96 ? 54.038 -10.488 -15.302 1.00 33.47 96 ALA A N 1
ATOM 771 C CA . ALA A 1 96 ? 54.311 -11.142 -16.589 1.00 33.47 96 ALA A CA 1
ATOM 772 C C . ALA A 1 96 ? 55.438 -10.455 -17.389 1.00 33.47 96 ALA A C 1
ATOM 774 O O . ALA A 1 96 ? 55.522 -9.227 -17.380 1.00 33.47 96 ALA A O 1
ATOM 775 N N . GLN A 1 97 ? 56.236 -11.227 -18.149 1.00 29.84 97 GLN A N 1
ATOM 776 C CA . GLN A 1 97 ? 57.033 -10.738 -19.295 1.00 29.84 97 GLN A CA 1
ATOM 777 C C . GLN A 1 97 ? 57.498 -11.872 -20.255 1.00 29.84 97 GLN A C 1
ATOM 779 O O . GLN A 1 97 ? 56.991 -12.988 -20.180 1.00 29.84 97 GLN A O 1
ATOM 784 N N . HIS A 1 98 ? 58.346 -11.561 -21.249 1.00 31.50 98 HIS A N 1
ATOM 785 C CA . HIS A 1 98 ? 58.414 -12.233 -22.567 1.00 31.50 98 HIS A CA 1
ATOM 786 C C . HIS A 1 98 ? 59.667 -13.093 -22.885 1.00 31.50 98 HIS A C 1
ATOM 788 O O . HIS A 1 98 ? 60.779 -12.669 -22.589 1.00 31.50 98 HIS A O 1
ATOM 794 N N . ARG A 1 99 ? 59.468 -14.099 -23.776 1.00 31.94 99 ARG A N 1
ATOM 795 C CA . ARG A 1 99 ? 60.423 -14.629 -24.807 1.00 31.94 99 ARG A CA 1
ATOM 796 C C . ARG A 1 99 ? 61.667 -15.406 -24.291 1.00 31.94 99 ARG A C 1
ATOM 798 O O . ARG A 1 99 ? 61.889 -15.404 -23.087 1.00 31.94 99 ARG A O 1
ATOM 805 N N . PRO A 1 100 ? 62.485 -16.083 -25.151 1.00 44.69 100 PRO A N 1
ATOM 806 C CA . PRO A 1 100 ? 62.480 -16.199 -26.627 1.00 44.69 100 PRO A CA 1
ATOM 807 C C . PRO A 1 100 ? 62.184 -17.631 -27.161 1.00 44.69 100 PRO A C 1
ATOM 809 O O . PRO A 1 100 ? 61.263 -18.262 -26.658 1.00 44.69 100 PRO A O 1
ATOM 812 N N . ALA A 1 101 ? 62.834 -18.091 -28.250 1.00 31.97 101 ALA A N 1
ATOM 813 C CA . ALA A 1 101 ? 62.341 -19.166 -29.134 1.00 31.97 101 ALA A CA 1
ATOM 814 C C . ALA A 1 101 ? 63.422 -20.113 -29.720 1.00 31.97 101 ALA A C 1
ATOM 816 O O . ALA A 1 101 ? 64.597 -19.755 -29.773 1.00 31.97 101 ALA A O 1
ATOM 817 N N . GLY A 1 102 ? 62.978 -21.261 -30.265 1.00 28.09 102 GLY A N 1
ATOM 818 C CA . GLY A 1 102 ? 63.752 -22.222 -31.084 1.00 28.09 102 GLY A CA 1
ATOM 819 C C . GLY A 1 102 ? 63.971 -23.597 -30.417 1.00 28.09 102 GLY A C 1
ATOM 820 O O . GLY A 1 102 ? 63.819 -23.679 -29.199 1.00 28.09 102 GLY A O 1
ATOM 821 N N . PRO A 1 103 ? 64.347 -24.669 -31.159 1.00 47.34 103 PRO A N 1
ATOM 822 C CA . PRO A 1 103 ? 64.619 -24.761 -32.603 1.00 47.34 103 PRO A CA 1
ATOM 823 C C . PRO A 1 103 ? 63.668 -25.725 -33.372 1.00 47.34 103 PRO A C 1
ATOM 825 O O . PRO A 1 103 ? 62.661 -26.187 -32.846 1.00 47.34 103 PRO A O 1
ATOM 828 N N . VAL A 1 104 ? 64.003 -26.021 -34.636 1.00 37.12 104 VAL A N 1
ATOM 829 C CA . VAL A 1 104 ? 63.285 -26.906 -35.586 1.00 37.12 104 VAL A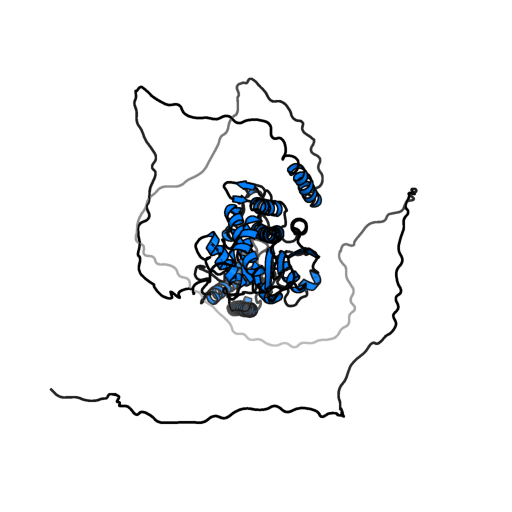 CA 1
ATOM 830 C C . VAL A 1 104 ? 64.136 -28.148 -35.909 1.00 37.12 104 VAL A C 1
ATOM 832 O O . VAL A 1 104 ? 65.359 -28.016 -35.972 1.00 37.12 104 VAL A O 1
ATOM 835 N N . PRO A 1 105 ? 63.525 -29.314 -36.199 1.00 45.56 105 PRO A N 1
ATOM 836 C CA . PRO A 1 105 ? 64.107 -30.290 -37.134 1.00 45.56 105 PRO A CA 1
ATOM 837 C C . PRO A 1 105 ? 63.323 -30.418 -38.455 1.00 45.56 105 PRO A C 1
ATOM 839 O O . PRO A 1 105 ? 62.114 -30.206 -38.519 1.00 45.56 105 PRO A O 1
ATOM 842 N N . THR A 1 106 ? 64.040 -30.782 -39.516 1.00 33.75 106 THR A N 1
ATOM 843 C CA . THR A 1 106 ? 63.564 -30.969 -40.899 1.00 33.75 106 THR A CA 1
ATOM 844 C C . THR A 1 106 ? 63.197 -32.421 -41.214 1.00 33.75 106 THR A C 1
ATOM 846 O O . THR A 1 106 ? 63.851 -33.307 -40.676 1.00 33.75 106 THR A O 1
ATOM 849 N N . ASP A 1 107 ? 62.340 -32.661 -42.219 1.00 30.25 107 ASP A N 1
ATOM 850 C CA . ASP A 1 107 ? 62.797 -33.368 -43.437 1.00 30.25 107 ASP A CA 1
ATOM 851 C C . ASP A 1 107 ? 61.899 -33.104 -44.677 1.00 30.25 107 ASP A C 1
ATOM 853 O O . ASP A 1 107 ? 60.911 -32.370 -44.605 1.00 30.25 107 ASP A O 1
ATOM 857 N N . TRP A 1 108 ? 62.298 -33.640 -45.835 1.00 28.98 108 TRP A N 1
ATOM 858 C CA . TRP A 1 108 ? 61.832 -33.327 -47.192 1.00 28.98 108 TRP A CA 1
ATOM 859 C C . TRP A 1 108 ? 60.817 -34.333 -47.774 1.00 28.98 108 TRP A C 1
ATOM 861 O O . TRP A 1 108 ? 60.872 -35.521 -47.460 1.00 28.98 108 TRP A O 1
ATOM 871 N N . ARG A 1 109 ? 60.026 -33.896 -48.780 1.00 29.48 109 ARG A N 1
ATOM 872 C CA . ARG A 1 109 ? 60.182 -34.352 -50.192 1.00 29.48 109 ARG A CA 1
ATOM 873 C C . ARG A 1 109 ? 59.239 -33.691 -51.217 1.00 29.48 109 ARG A C 1
ATOM 875 O O . ARG A 1 109 ? 58.037 -33.588 -51.021 1.00 29.48 109 ARG A O 1
ATOM 882 N N . ASP A 1 110 ? 59.863 -33.349 -52.345 1.00 31.69 110 ASP A N 1
ATOM 883 C CA . ASP A 1 110 ? 59.400 -33.417 -53.739 1.00 31.69 110 ASP A CA 1
ATOM 884 C C . ASP A 1 110 ? 58.236 -32.565 -54.311 1.00 31.69 110 ASP A C 1
ATOM 886 O O . ASP A 1 110 ? 57.282 -32.122 -53.680 1.00 31.69 110 ASP A O 1
ATOM 890 N N . ARG A 1 111 ? 58.416 -32.295 -55.609 1.00 32.97 111 ARG A N 1
ATOM 891 C CA . ARG A 1 111 ? 57.685 -31.436 -56.565 1.00 32.97 111 ARG A CA 1
ATOM 892 C C . ARG A 1 111 ? 57.540 -32.267 -57.871 1.00 32.97 111 ARG A C 1
ATOM 894 O O . ARG A 1 111 ? 58.298 -33.228 -57.995 1.00 32.97 111 ARG A O 1
ATOM 901 N N . PRO A 1 112 ? 56.687 -31.935 -58.878 1.00 46.97 112 PRO A N 1
ATOM 902 C CA . PRO A 1 112 ? 56.620 -30.600 -59.489 1.00 46.97 112 PRO A CA 1
ATOM 903 C C . PRO A 1 112 ? 55.253 -30.147 -60.056 1.00 46.97 112 PRO A C 1
ATOM 905 O O . PRO A 1 112 ? 54.257 -30.861 -60.061 1.00 46.97 112 PRO A O 1
ATOM 908 N N . ALA A 1 113 ? 55.227 -28.918 -60.583 1.00 35.00 113 ALA A N 1
ATOM 909 C CA . ALA A 1 113 ? 54.054 -28.288 -61.194 1.00 35.00 113 ALA A CA 1
ATOM 910 C C . ALA A 1 113 ? 54.035 -28.386 -62.736 1.00 35.00 113 ALA A C 1
ATOM 912 O O . ALA A 1 113 ? 55.073 -28.561 -63.377 1.00 35.00 113 ALA A O 1
ATOM 913 N N . ARG A 1 114 ? 52.871 -28.123 -63.350 1.00 29.91 114 ARG A N 1
ATOM 914 C CA . ARG A 1 114 ? 52.758 -27.702 -64.762 1.00 29.91 114 ARG A CA 1
ATOM 915 C C . ARG A 1 114 ? 51.927 -26.418 -64.902 1.00 29.91 114 ARG A C 1
ATOM 917 O O . ARG A 1 114 ? 51.073 -26.120 -64.078 1.00 29.91 114 ARG A O 1
ATOM 924 N N . ARG A 1 115 ? 52.240 -25.628 -65.939 1.00 34.69 115 ARG A N 1
ATOM 925 C CA . ARG A 1 115 ? 51.649 -24.309 -66.267 1.00 34.69 115 ARG A CA 1
ATOM 926 C C . ARG A 1 115 ? 50.660 -24.397 -67.445 1.00 34.69 115 ARG A C 1
ATOM 928 O O . ARG A 1 115 ? 50.746 -25.355 -68.210 1.00 34.69 115 ARG A O 1
ATOM 935 N N . ARG A 1 116 ? 49.932 -23.281 -67.674 1.00 30.97 116 ARG A N 1
ATOM 936 C CA . ARG A 1 116 ? 49.142 -22.810 -68.859 1.00 30.97 116 ARG A CA 1
ATOM 937 C C . ARG A 1 116 ? 47.640 -22.683 -68.518 1.00 30.97 116 ARG A C 1
ATOM 939 O O . ARG A 1 116 ? 47.147 -23.510 -67.772 1.00 30.97 116 ARG A O 1
ATOM 946 N N . ARG A 1 117 ? 46.873 -21.699 -69.022 1.00 29.25 117 ARG A N 1
ATOM 947 C CA . ARG A 1 117 ? 47.159 -20.491 -69.848 1.00 29.25 117 ARG A CA 1
ATOM 948 C C . ARG A 1 117 ? 46.026 -19.451 -69.651 1.00 29.25 117 ARG A C 1
ATOM 950 O O . ARG A 1 117 ? 44.972 -19.808 -69.148 1.00 29.25 117 ARG A O 1
ATOM 957 N N . VAL A 1 118 ? 46.226 -18.204 -70.099 1.00 34.75 118 VAL A N 1
ATOM 958 C CA . VAL A 1 118 ? 45.203 -17.124 -70.153 1.00 34.75 118 VAL A CA 1
ATOM 959 C C . VAL A 1 118 ? 45.018 -16.681 -71.618 1.00 34.75 118 VAL A C 1
ATOM 961 O O . VAL A 1 118 ? 46.000 -16.722 -72.365 1.00 34.75 118 VAL A O 1
ATOM 964 N N . PRO A 1 119 ? 43.789 -16.347 -72.061 1.00 47.59 119 PRO A N 1
ATOM 965 C CA . PRO A 1 119 ? 43.441 -14.988 -72.544 1.00 47.59 119 PRO A CA 1
ATOM 966 C C . PRO A 1 119 ? 42.110 -14.492 -71.916 1.00 47.59 119 PRO A C 1
ATOM 968 O O . PRO A 1 119 ? 41.195 -15.280 -71.726 1.00 47.59 119 PRO A O 1
ATOM 971 N N . GLN A 1 120 ? 41.963 -13.259 -71.411 1.00 32.81 120 GLN A N 1
ATOM 972 C CA . GLN A 1 120 ? 41.962 -11.927 -72.059 1.00 32.81 120 GLN A CA 1
ATOM 973 C C . GLN A 1 120 ? 40.715 -11.555 -72.897 1.00 32.81 120 GLN A C 1
ATOM 975 O O . GLN A 1 120 ? 40.563 -12.028 -74.017 1.00 32.81 120 GLN A O 1
ATOM 980 N N . ARG A 1 121 ? 39.959 -10.555 -72.402 1.00 28.73 121 ARG A N 1
ATOM 981 C CA . ARG A 1 121 ? 39.462 -9.322 -73.07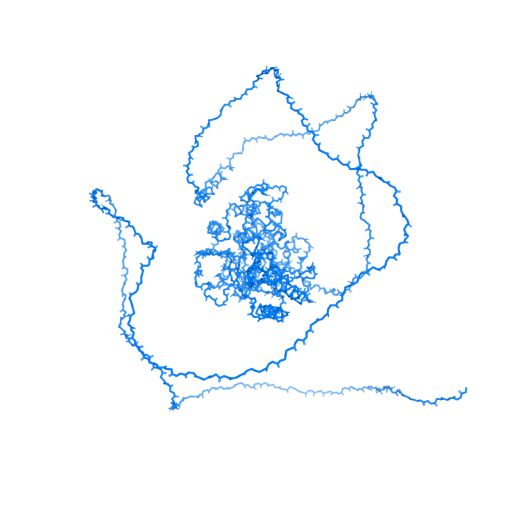8 1.00 28.73 121 ARG A CA 1
ATOM 982 C C . ARG A 1 121 ? 39.108 -8.321 -71.948 1.00 28.73 121 ARG A C 1
ATOM 984 O O . ARG A 1 121 ? 38.406 -8.709 -71.028 1.00 28.73 121 ARG A O 1
ATOM 991 N N . ALA A 1 122 ? 39.795 -7.184 -71.763 1.00 30.23 122 ALA A N 1
ATOM 992 C CA . ALA A 1 122 ? 39.817 -5.932 -72.554 1.00 30.23 122 ALA A CA 1
ATOM 993 C C . ALA A 1 122 ? 38.518 -5.104 -72.359 1.00 30.23 122 ALA A C 1
ATOM 995 O O . ALA A 1 122 ? 37.459 -5.592 -72.725 1.00 30.23 122 ALA A O 1
ATOM 996 N N . ARG A 1 123 ? 38.532 -3.987 -71.595 1.00 31.56 123 ARG A N 1
ATOM 997 C CA . ARG A 1 123 ? 38.874 -2.574 -71.975 1.00 31.56 123 ARG A CA 1
ATOM 998 C C . ARG A 1 123 ? 37.788 -1.916 -72.869 1.00 31.56 123 ARG A C 1
ATOM 1000 O O . ARG A 1 123 ? 37.266 -2.601 -73.731 1.00 31.56 123 ARG A O 1
ATOM 1007 N N . ASN A 1 124 ? 37.428 -0.624 -72.774 1.00 31.02 124 ASN A N 1
ATOM 1008 C CA . ASN A 1 124 ? 38.001 0.547 -72.066 1.00 31.02 124 ASN A CA 1
ATOM 1009 C C . ASN A 1 124 ? 36.922 1.660 -71.820 1.00 31.02 124 ASN A C 1
ATOM 1011 O O . ASN A 1 124 ? 35.829 1.530 -72.365 1.00 31.02 124 ASN A O 1
ATOM 1015 N N . PRO A 1 125 ? 37.203 2.763 -71.080 1.00 59.12 125 PRO A N 1
ATOM 1016 C CA . PRO A 1 125 ? 36.240 3.849 -70.789 1.00 59.12 125 PRO A CA 1
ATOM 1017 C C . PRO A 1 125 ? 36.523 5.205 -71.492 1.00 59.12 125 PRO A C 1
ATOM 1019 O O . PRO A 1 125 ? 37.669 5.490 -71.835 1.00 59.12 125 PRO A O 1
ATOM 1022 N N . GLN A 1 126 ? 35.510 6.087 -71.578 1.00 30.14 126 GLN A N 1
ATOM 1023 C CA . GLN A 1 126 ? 35.573 7.555 -71.819 1.00 30.14 126 GLN A CA 1
ATOM 1024 C C . GLN A 1 126 ? 34.377 8.214 -71.079 1.00 30.14 126 GLN A C 1
ATOM 1026 O O . GLN A 1 126 ? 33.307 7.620 -71.048 1.00 30.14 126 GLN A O 1
ATOM 1031 N N . ARG A 1 127 ? 34.509 9.278 -70.265 1.00 32.75 127 ARG A N 1
ATOM 1032 C CA . ARG A 1 127 ? 34.889 10.699 -70.502 1.00 32.75 127 ARG A CA 1
ATOM 1033 C C . ARG A 1 127 ? 33.823 11.559 -71.213 1.00 32.75 127 ARG A C 1
ATOM 1035 O O . ARG A 1 127 ? 33.723 11.519 -72.430 1.00 32.75 127 ARG A O 1
ATOM 1042 N N . SER A 1 128 ? 33.219 12.493 -70.469 1.00 28.33 128 SER A N 1
ATOM 1043 C CA . SER A 1 128 ? 32.770 13.806 -70.975 1.00 28.33 128 SER A CA 1
ATOM 1044 C C . SER A 1 128 ? 32.679 14.830 -69.832 1.00 28.33 128 SER A C 1
ATOM 1046 O O . SER A 1 128 ? 32.320 14.464 -68.714 1.00 28.33 128 SER A O 1
ATOM 1048 N N . LEU A 1 129 ? 33.004 16.100 -70.099 1.00 33.31 129 LEU A N 1
ATOM 1049 C CA . LEU A 1 129 ? 32.989 17.196 -69.120 1.00 33.31 129 LEU A CA 1
ATOM 1050 C C . LEU A 1 129 ? 32.603 18.508 -69.836 1.00 33.31 129 LEU A C 1
ATOM 1052 O O . LEU A 1 129 ? 33.320 18.938 -70.735 1.00 33.31 129 LEU A O 1
ATOM 1056 N N . ALA A 1 130 ? 31.485 19.128 -69.450 1.00 28.88 130 ALA A N 1
ATOM 1057 C CA . ALA A 1 130 ? 31.050 20.485 -69.824 1.00 28.88 130 ALA A CA 1
ATOM 1058 C C . ALA A 1 130 ? 30.034 20.942 -68.752 1.00 28.88 130 ALA A C 1
ATOM 1060 O O . ALA A 1 130 ? 29.234 20.118 -68.319 1.00 28.88 130 ALA A O 1
ATOM 1061 N N . GLN A 1 131 ? 30.031 22.130 -68.138 1.00 30.77 131 GLN A N 1
ATOM 1062 C CA . GLN A 1 131 ? 30.374 23.521 -68.500 1.00 30.77 131 GLN A CA 1
ATOM 1063 C C . GLN A 1 131 ? 29.338 24.308 -69.337 1.00 30.77 131 GLN A C 1
ATOM 1065 O O . GLN A 1 131 ? 29.302 24.230 -70.557 1.00 30.77 131 GLN A O 1
ATOM 1070 N N . LEU A 1 132 ? 28.642 25.203 -68.614 1.00 29.06 132 LEU A N 1
ATOM 1071 C CA . LEU A 1 132 ? 28.308 26.602 -68.953 1.00 29.06 132 LEU A CA 1
ATOM 1072 C C . LEU A 1 132 ? 27.329 26.941 -70.101 1.00 29.06 132 LEU A C 1
ATOM 1074 O O . LEU A 1 132 ? 27.713 27.023 -71.263 1.00 29.06 132 LEU A O 1
ATOM 1078 N N . ARG A 1 133 ? 26.143 27.439 -69.707 1.00 26.88 133 ARG A N 1
ATOM 1079 C CA . ARG A 1 133 ? 25.647 28.838 -69.887 1.00 26.88 133 ARG A CA 1
ATOM 1080 C C . ARG A 1 133 ? 24.421 29.030 -68.963 1.00 26.88 133 ARG A C 1
ATOM 1082 O O . ARG A 1 133 ? 23.646 28.095 -68.843 1.00 26.88 133 ARG A O 1
ATOM 1089 N N . LEU A 1 134 ? 24.230 30.065 -68.130 1.00 28.81 134 LEU A N 1
ATOM 1090 C CA . LEU A 1 134 ? 24.400 31.539 -68.155 1.00 28.81 134 LEU A CA 1
ATOM 1091 C C . LEU A 1 134 ? 23.221 32.340 -68.751 1.00 28.81 134 LEU A C 1
ATOM 1093 O O . LEU A 1 134 ? 22.964 32.281 -69.946 1.00 28.81 134 LEU A O 1
ATOM 1097 N N . GLY A 1 135 ? 22.606 33.174 -67.895 1.00 25.66 135 GLY A N 1
ATOM 1098 C CA . GLY A 1 135 ? 21.529 34.140 -68.189 1.00 25.66 135 GLY A CA 1
ATOM 1099 C C . GLY A 1 135 ? 20.658 34.372 -66.938 1.00 25.66 135 GLY A C 1
ATOM 1100 O O . GLY A 1 135 ? 19.707 33.638 -66.738 1.00 25.66 135 GLY A O 1
ATOM 1101 N N . ARG A 1 136 ? 20.962 35.233 -65.953 1.00 29.19 136 ARG A N 1
ATOM 1102 C CA . ARG A 1 136 ? 21.645 36.548 -65.886 1.00 29.19 136 ARG A CA 1
ATOM 1103 C C . ARG A 1 136 ? 20.741 37.755 -66.227 1.00 29.19 136 ARG A C 1
ATOM 1105 O O . ARG A 1 136 ? 20.754 38.218 -67.359 1.00 29.19 136 ARG A O 1
ATOM 1112 N N . ARG A 1 137 ? 20.064 38.304 -65.204 1.00 27.23 137 ARG A N 1
ATOM 1113 C CA . ARG A 1 137 ? 19.641 39.718 -64.985 1.00 27.23 137 ARG A CA 1
ATOM 1114 C C . ARG A 1 137 ? 19.449 39.873 -63.457 1.00 27.23 137 ARG A C 1
ATOM 1116 O O . ARG A 1 137 ? 18.737 39.067 -62.880 1.00 27.23 137 ARG A O 1
ATOM 1123 N N . SER A 1 138 ? 20.303 40.592 -62.713 1.00 29.44 138 SER A N 1
ATOM 1124 C CA . SER A 1 138 ? 20.333 42.059 -62.479 1.00 29.44 138 SER A CA 1
ATOM 1125 C C . SER A 1 138 ? 19.070 42.582 -61.767 1.00 29.44 138 SER A C 1
ATOM 1127 O O . SER A 1 138 ? 17.994 42.420 -62.327 1.00 29.44 138 SER A O 1
ATOM 1129 N N . ALA A 1 139 ? 19.107 43.266 -60.614 1.00 30.17 139 ALA A N 1
ATOM 1130 C CA . ALA A 1 139 ? 20.212 43.764 -59.762 1.00 30.17 139 ALA A CA 1
ATOM 1131 C C . ALA A 1 139 ? 19.726 43.807 -58.270 1.00 30.17 139 ALA A C 1
ATOM 1133 O O . ALA A 1 139 ? 18.718 43.174 -57.987 1.00 30.17 139 ALA A O 1
ATOM 1134 N N . ARG A 1 140 ? 20.318 44.460 -57.248 1.00 27.17 140 ARG A N 1
ATOM 1135 C CA . ARG A 1 140 ? 21.415 45.456 -57.126 1.00 27.17 140 ARG A CA 1
ATOM 1136 C C . ARG A 1 140 ? 22.098 45.338 -55.729 1.00 27.17 140 ARG A C 1
ATOM 1138 O O . ARG A 1 140 ? 22.185 44.249 -55.180 1.00 27.17 140 ARG A O 1
ATOM 1145 N N . GLN A 1 141 ? 22.614 46.447 -55.193 1.00 31.17 141 GLN A N 1
ATOM 1146 C CA . GLN A 1 141 ? 23.268 46.677 -53.885 1.00 31.17 141 GLN A CA 1
ATOM 1147 C C . GLN A 1 141 ? 23.167 48.212 -53.581 1.00 31.17 141 GLN A C 1
ATOM 1149 O O . GLN A 1 141 ? 22.660 48.890 -54.489 1.00 31.17 141 GLN A O 1
ATOM 1154 N N . PRO A 1 142 ? 23.603 48.808 -52.428 1.00 46.53 142 PRO A N 1
ATOM 1155 C CA . PRO A 1 142 ? 24.819 48.469 -51.648 1.00 46.53 142 PRO A CA 1
ATOM 1156 C C . PRO A 1 142 ? 24.819 48.657 -50.099 1.00 46.53 142 PRO A C 1
ATOM 1158 O O . PRO A 1 142 ? 23.948 49.306 -49.535 1.00 46.53 142 PRO A O 1
ATOM 1161 N N . ALA A 1 143 ? 25.937 48.220 -49.482 1.00 31.27 143 ALA A N 1
ATOM 1162 C CA . ALA A 1 143 ? 26.503 48.652 -48.179 1.00 31.27 143 ALA A CA 1
ATOM 1163 C C . ALA A 1 143 ? 25.718 48.269 -46.890 1.00 31.27 143 ALA A C 1
ATOM 1165 O O . ALA A 1 143 ? 24.526 48.009 -46.943 1.00 31.27 143 ALA A O 1
ATOM 1166 N N . VAL A 1 144 ? 26.325 48.145 -45.694 1.00 28.34 144 VAL A N 1
ATOM 1167 C CA . VAL A 1 144 ? 27.608 48.675 -45.154 1.00 28.34 144 VAL A CA 1
ATOM 1168 C C . VAL A 1 144 ? 28.527 47.562 -44.573 1.00 28.34 144 VAL A C 1
ATOM 1170 O O . VAL A 1 144 ? 28.108 46.421 -44.404 1.00 28.34 144 VAL A O 1
ATOM 1173 N N . ARG A 1 145 ? 29.812 47.884 -44.336 1.00 29.16 145 ARG A N 1
ATOM 1174 C CA . ARG A 1 145 ? 30.904 47.022 -43.809 1.00 29.16 145 ARG A CA 1
ATOM 1175 C C . ARG A 1 145 ? 30.941 47.030 -42.257 1.00 29.16 145 ARG A C 1
ATOM 1177 O O . ARG A 1 145 ? 30.595 48.050 -41.683 1.00 29.16 145 ARG A O 1
ATOM 1184 N N . ASN A 1 146 ? 31.173 45.924 -41.534 1.00 29.55 146 ASN A N 1
ATOM 1185 C CA . ASN A 1 146 ? 32.414 45.135 -41.312 1.00 29.55 146 ASN A CA 1
ATOM 1186 C C . ASN A 1 146 ? 33.461 45.785 -40.358 1.00 29.55 146 ASN A C 1
ATOM 1188 O O . ASN A 1 146 ? 33.770 46.956 -40.549 1.00 29.55 146 ASN A O 1
ATOM 1192 N N . ALA A 1 147 ? 34.072 44.953 -39.483 1.00 30.47 147 ALA A N 1
ATOM 1193 C CA . ALA A 1 147 ? 35.417 45.051 -38.843 1.00 30.47 147 ALA A CA 1
ATOM 1194 C C . ALA A 1 147 ? 35.577 45.320 -37.307 1.00 30.47 147 ALA A C 1
ATOM 1196 O O . ALA A 1 147 ? 35.429 46.438 -36.828 1.00 30.47 147 ALA A O 1
ATOM 1197 N N . ASP A 1 148 ? 36.063 44.271 -36.615 1.00 29.89 148 ASP A N 1
ATOM 1198 C CA . ASP A 1 148 ? 37.267 44.223 -35.740 1.00 29.89 148 ASP A CA 1
ATOM 1199 C C . ASP A 1 148 ? 37.320 44.651 -34.242 1.00 29.89 148 ASP A C 1
ATOM 1201 O O . ASP A 1 148 ? 36.343 45.045 -33.612 1.00 29.89 148 ASP A O 1
ATOM 1205 N N . ARG A 1 149 ? 38.482 44.331 -33.632 1.00 30.59 149 ARG A N 1
ATOM 1206 C CA . ARG A 1 149 ? 38.792 44.092 -32.198 1.00 30.59 149 ARG A CA 1
ATOM 1207 C C . ARG A 1 149 ? 39.692 45.180 -31.560 1.00 30.59 149 ARG A C 1
ATOM 1209 O O . ARG A 1 149 ? 40.269 45.990 -32.273 1.00 30.59 149 ARG A O 1
ATOM 1216 N N . LEU A 1 150 ? 39.975 44.988 -30.252 1.00 29.59 150 LEU A N 1
ATOM 1217 C CA . LEU A 1 150 ? 41.046 45.566 -29.390 1.00 29.59 150 LEU A CA 1
ATOM 1218 C C . LEU A 1 150 ? 40.658 46.858 -28.630 1.00 29.59 150 LEU A C 1
ATOM 1220 O O . LEU A 1 150 ? 39.812 47.597 -29.107 1.00 29.59 150 LEU A O 1
ATOM 1224 N N . ALA A 1 151 ? 41.261 47.241 -27.488 1.00 28.30 151 ALA A N 1
ATOM 1225 C CA . ALA A 1 151 ? 41.894 46.538 -26.341 1.00 28.30 151 ALA A CA 1
ATOM 1226 C C . ALA A 1 151 ? 42.291 47.589 -25.254 1.00 28.30 151 ALA A C 1
ATOM 1228 O O . ALA A 1 151 ? 42.293 48.775 -25.566 1.00 28.30 151 ALA A O 1
ATOM 1229 N N . LEU A 1 152 ? 42.746 47.156 -24.053 1.00 26.86 152 LEU A N 1
ATOM 1230 C CA . LEU A 1 152 ? 43.370 47.984 -22.971 1.00 26.86 152 LEU A CA 1
ATOM 1231 C C . LEU A 1 152 ? 42.391 48.949 -22.232 1.00 26.86 152 LEU A C 1
ATOM 1233 O O . LEU A 1 152 ? 41.347 49.275 -22.775 1.00 26.86 152 LEU A O 1
ATOM 1237 N N . SER A 1 153 ? 42.586 49.444 -20.992 1.00 27.80 153 SER A N 1
ATOM 1238 C CA . SER A 1 153 ? 43.517 49.193 -19.850 1.00 27.80 153 SER A CA 1
ATOM 1239 C C . SER A 1 153 ? 42.911 49.831 -18.560 1.00 27.80 153 SER A C 1
ATOM 1241 O O . SER A 1 153 ? 42.360 50.916 -18.676 1.00 27.80 153 SER A O 1
ATOM 1243 N N . ARG A 1 154 ? 42.829 49.184 -17.372 1.00 29.03 154 ARG A N 1
ATOM 1244 C CA . ARG A 1 154 ? 43.839 48.992 -16.273 1.00 29.03 154 ARG A CA 1
ATOM 1245 C C . ARG A 1 154 ? 43.851 50.145 -15.218 1.00 29.03 154 ARG A C 1
ATOM 1247 O O . ARG A 1 154 ? 43.586 51.267 -15.608 1.00 29.03 154 ARG A O 1
ATOM 1254 N N . VAL A 1 155 ? 44.266 49.871 -13.952 1.00 27.50 155 VAL A N 1
ATOM 1255 C CA . VAL A 1 155 ? 44.555 50.837 -12.822 1.00 27.50 155 VAL A CA 1
ATOM 1256 C C . VAL A 1 155 ? 43.291 51.390 -12.088 1.00 27.50 155 VAL A C 1
ATOM 1258 O O . VAL A 1 155 ? 42.324 51.697 -12.763 1.00 27.50 155 VAL A O 1
ATOM 1261 N N . SER A 1 156 ? 43.160 51.552 -10.745 1.00 26.31 156 SER A N 1
ATOM 1262 C CA . SER A 1 156 ? 43.911 51.101 -9.532 1.00 26.31 156 SER A CA 1
ATOM 1263 C C . SER A 1 156 ? 43.041 51.103 -8.231 1.00 26.31 156 SER A C 1
ATOM 1265 O O . SER A 1 156 ? 41.828 51.268 -8.302 1.00 26.31 156 SER A O 1
ATOM 1267 N N . ARG A 1 157 ? 43.643 50.873 -7.041 1.00 28.39 157 ARG A N 1
ATOM 1268 C CA . ARG A 1 157 ? 43.003 50.721 -5.698 1.00 28.39 157 ARG A CA 1
ATOM 1269 C C . ARG A 1 157 ? 43.027 51.999 -4.809 1.00 28.39 157 ARG A C 1
ATOM 1271 O O . ARG A 1 157 ? 43.749 52.934 -5.131 1.00 28.39 157 ARG A O 1
ATOM 1278 N N . CYS A 1 158 ? 42.407 51.892 -3.612 1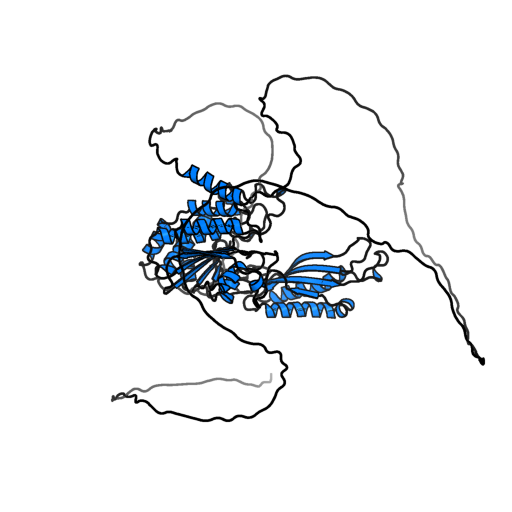.00 25.17 158 CYS A N 1
ATOM 1279 C CA . CYS A 1 158 ? 42.588 52.693 -2.366 1.00 25.17 158 CYS A CA 1
ATOM 1280 C C . CYS A 1 158 ? 41.801 54.028 -2.232 1.00 25.17 158 CYS A C 1
ATOM 1282 O O . CYS A 1 158 ? 41.588 54.700 -3.228 1.00 25.17 158 CYS A O 1
ATOM 1284 N N . ALA A 1 159 ? 41.364 54.485 -1.036 1.00 28.44 159 ALA A N 1
ATOM 1285 C CA . ALA A 1 159 ? 41.275 53.833 0.292 1.00 28.44 159 ALA A CA 1
ATOM 1286 C C . ALA A 1 159 ? 40.293 54.525 1.290 1.00 28.44 159 ALA A C 1
ATOM 1288 O O . ALA A 1 159 ? 40.075 55.725 1.221 1.00 28.44 159 ALA A O 1
ATOM 1289 N N . ALA A 1 160 ? 39.783 53.718 2.238 1.00 27.94 160 ALA A N 1
ATOM 1290 C CA . ALA A 1 160 ? 39.373 53.961 3.643 1.00 27.94 160 ALA A CA 1
ATOM 1291 C C . ALA A 1 160 ? 38.858 55.328 4.170 1.00 27.94 160 ALA A C 1
ATOM 1293 O O . ALA A 1 160 ? 39.522 56.345 4.027 1.00 27.94 160 ALA A O 1
ATOM 1294 N N . PHE A 1 161 ? 37.868 55.267 5.085 1.00 23.45 161 PHE A N 1
ATOM 1295 C CA . PHE A 1 161 ? 37.978 55.936 6.403 1.00 23.45 161 PHE A CA 1
ATOM 1296 C C . PHE A 1 161 ? 37.272 55.163 7.556 1.00 23.45 161 PHE A C 1
ATOM 1298 O O . PHE A 1 161 ? 36.760 54.062 7.366 1.00 23.45 161 PHE A O 1
ATOM 1305 N N . ARG A 1 162 ? 37.376 55.693 8.785 1.00 26.20 162 ARG A N 1
ATOM 1306 C CA . ARG A 1 162 ? 37.085 55.112 10.130 1.00 26.20 162 ARG A CA 1
ATOM 1307 C C . ARG A 1 162 ? 35.723 55.612 10.692 1.00 26.20 162 ARG A C 1
ATOM 1309 O O . ARG A 1 162 ? 35.218 56.573 10.137 1.00 26.20 162 ARG A O 1
ATOM 1316 N N . ARG A 1 163 ? 35.112 55.174 11.819 1.00 26.84 163 ARG A N 1
ATOM 1317 C CA . ARG A 1 163 ? 35.105 53.982 12.731 1.00 26.84 163 ARG A CA 1
ATOM 1318 C C . ARG A 1 163 ? 33.910 54.151 13.728 1.00 26.84 163 ARG A C 1
ATOM 1320 O O . ARG A 1 163 ? 33.611 55.285 14.058 1.00 26.84 163 ARG A O 1
ATOM 1327 N N . ARG A 1 164 ? 33.340 53.033 14.235 1.00 26.09 164 ARG A N 1
ATOM 1328 C CA . ARG A 1 164 ? 32.846 52.695 15.623 1.00 26.09 164 ARG A CA 1
ATOM 1329 C C . ARG A 1 164 ? 32.496 53.810 16.656 1.00 26.09 164 ARG A C 1
ATOM 1331 O O . ARG A 1 164 ? 33.265 54.762 16.727 1.00 26.09 164 ARG A O 1
ATOM 1338 N N . PRO A 1 165 ? 31.536 53.599 17.610 1.00 42.94 165 PRO A N 1
ATOM 1339 C CA . PRO A 1 165 ? 31.708 52.565 18.673 1.00 42.94 165 PRO A CA 1
ATOM 1340 C C . PRO A 1 165 ? 30.476 51.937 19.409 1.00 42.94 165 PRO A C 1
ATOM 1342 O O . PRO A 1 165 ? 29.449 52.579 19.542 1.00 42.94 165 PRO A O 1
ATOM 1345 N N . LEU A 1 166 ? 30.707 50.741 20.015 1.00 28.56 166 LEU A N 1
ATOM 1346 C CA . LEU A 1 166 ? 30.154 50.188 21.299 1.00 28.56 166 LEU A CA 1
ATOM 1347 C C . LEU A 1 166 ? 28.614 49.983 21.454 1.00 28.56 166 LEU A C 1
ATOM 1349 O O . LEU A 1 166 ? 27.845 50.686 20.825 1.00 28.56 166 LEU A O 1
ATOM 1353 N N . LEU A 1 167 ? 28.031 49.062 22.250 1.00 29.97 167 LEU A N 1
ATOM 1354 C CA . LEU A 1 167 ? 28.391 47.811 22.984 1.00 29.97 167 LEU A CA 1
ATOM 1355 C C . LEU A 1 167 ? 27.291 46.756 22.642 1.00 29.97 167 LEU A C 1
ATOM 1357 O O . LEU A 1 167 ? 26.278 47.125 22.064 1.00 29.97 167 LEU A O 1
ATOM 1361 N N . GLY A 1 168 ? 27.318 45.454 22.953 1.00 26.12 168 GLY A N 1
ATOM 1362 C CA . GLY A 1 168 ? 28.258 44.532 23.607 1.00 26.12 168 GLY A CA 1
ATOM 1363 C C . GLY A 1 168 ? 27.556 43.158 23.762 1.00 26.12 168 GLY A C 1
ATOM 1364 O O . GLY A 1 168 ? 26.335 43.116 23.882 1.00 26.12 168 GLY A O 1
ATOM 1365 N N . ARG A 1 169 ? 28.275 42.024 23.715 1.00 28.28 169 ARG A N 1
ATOM 1366 C CA . ARG A 1 169 ? 27.692 40.667 23.876 1.00 28.28 169 ARG A CA 1
ATOM 1367 C C . ARG A 1 169 ? 28.559 39.788 24.782 1.00 28.28 169 ARG A C 1
ATOM 1369 O O . ARG A 1 169 ? 29.784 39.821 24.678 1.00 28.28 169 ARG A O 1
ATOM 1376 N N . ALA A 1 170 ? 27.911 38.992 25.633 1.00 28.05 170 ALA A N 1
ATOM 1377 C CA . ALA A 1 170 ? 28.554 37.967 26.454 1.00 28.05 170 ALA A CA 1
ATOM 1378 C C . ALA A 1 170 ? 28.972 36.739 25.618 1.00 28.05 170 ALA A C 1
ATOM 1380 O O . ALA A 1 170 ? 28.510 36.550 24.491 1.00 28.05 170 ALA A O 1
ATOM 1381 N N . ARG A 1 171 ? 29.869 35.915 26.172 1.00 26.70 171 ARG A N 1
ATOM 1382 C CA . ARG A 1 171 ? 30.416 34.708 25.530 1.00 26.70 171 ARG A CA 1
ATOM 1383 C C . ARG A 1 171 ? 29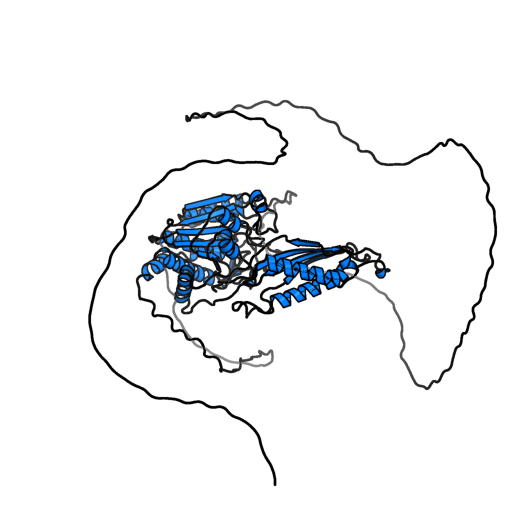.662 33.447 25.962 1.00 26.70 171 ARG A C 1
ATOM 1385 O O . ARG A 1 171 ? 29.290 33.332 27.124 1.00 26.70 171 ARG A O 1
ATOM 1392 N N . LEU A 1 172 ? 29.602 32.463 25.067 1.00 27.97 172 LEU A N 1
ATOM 1393 C CA . LEU A 1 172 ? 29.538 31.037 25.405 1.00 27.97 172 LEU A CA 1
ATOM 1394 C C . LEU A 1 172 ? 30.745 30.331 24.750 1.00 27.97 172 LEU A C 1
ATOM 1396 O O . LEU A 1 172 ? 31.262 30.847 23.753 1.00 27.97 172 LEU A O 1
ATOM 1400 N N . PRO A 1 173 ? 31.272 29.239 25.335 1.00 30.48 173 PRO A N 1
ATOM 1401 C CA . PRO A 1 173 ? 32.562 28.673 24.943 1.00 30.48 173 PRO A CA 1
ATOM 1402 C C . PRO A 1 173 ? 32.474 27.750 23.719 1.00 30.48 173 PRO A C 1
ATOM 1404 O O . PRO A 1 173 ? 31.505 27.016 23.544 1.00 30.48 173 PRO A O 1
ATOM 1407 N N . CYS A 1 174 ? 33.536 27.735 22.913 1.00 24.64 174 CYS A N 1
ATOM 1408 C CA . CYS A 1 174 ? 33.728 26.741 21.858 1.00 24.64 174 CYS A CA 1
ATOM 1409 C C . CYS A 1 174 ? 34.401 25.483 22.427 1.00 24.64 174 CYS A C 1
ATOM 1411 O O . CYS A 1 174 ? 35.350 25.598 23.203 1.00 24.64 174 CYS A O 1
ATOM 1413 N N . LEU A 1 175 ? 33.981 24.301 21.971 1.00 27.72 175 LEU A N 1
ATOM 1414 C CA . LEU A 1 175 ? 34.759 23.062 22.087 1.00 27.72 175 LEU A CA 1
ATOM 1415 C C . LEU A 1 175 ? 35.504 22.786 20.763 1.00 27.72 175 LEU A C 1
ATOM 1417 O O . LEU A 1 175 ? 35.048 23.237 19.709 1.00 27.72 175 LEU A O 1
ATOM 1421 N N . PRO A 1 176 ? 36.676 22.123 20.797 1.00 30.02 176 PRO A N 1
ATOM 1422 C CA . PRO A 1 176 ? 37.553 21.997 19.635 1.00 30.02 176 PRO A CA 1
ATOM 1423 C C . PRO A 1 176 ? 37.062 20.955 18.623 1.00 30.02 176 PRO A C 1
ATOM 1425 O O . PRO A 1 176 ? 36.449 19.952 18.982 1.00 30.02 176 PRO A O 1
ATOM 1428 N N . ALA A 1 177 ? 37.399 21.165 17.350 1.00 31.39 177 ALA A N 1
ATOM 1429 C CA . ALA A 1 177 ? 37.142 20.195 16.293 1.00 31.39 177 ALA A CA 1
ATOM 1430 C C . ALA A 1 177 ? 38.109 19.001 16.397 1.00 31.39 177 ALA A C 1
ATOM 1432 O O . ALA A 1 177 ? 39.315 19.155 16.202 1.00 31.39 177 ALA A O 1
ATOM 1433 N N . GLY A 1 178 ? 37.568 17.814 16.672 1.00 25.77 178 GLY A N 1
ATOM 1434 C CA . GLY A 1 178 ? 38.253 16.532 16.511 1.00 25.77 178 GLY A CA 1
ATOM 1435 C C . GLY A 1 178 ? 37.671 15.771 15.322 1.00 25.77 178 GLY A C 1
ATOM 1436 O O . GLY A 1 178 ? 36.453 15.709 15.170 1.00 25.77 178 GLY A O 1
ATOM 1437 N N . VAL A 1 179 ? 38.527 15.200 14.475 1.00 35.25 179 VAL A N 1
ATOM 1438 C CA . VAL A 1 179 ? 38.089 14.313 13.387 1.00 35.25 179 VAL A CA 1
ATOM 1439 C C . VAL A 1 179 ? 37.853 12.922 13.970 1.00 35.25 179 VAL A C 1
ATOM 1441 O O . VAL A 1 179 ? 38.785 12.294 14.467 1.00 35.25 179 VAL A O 1
ATOM 1444 N N . GLY A 1 180 ? 36.608 12.456 13.913 1.00 26.14 180 GLY A N 1
ATOM 1445 C CA . GLY A 1 180 ? 36.173 11.165 14.435 1.00 26.14 180 GLY A CA 1
ATOM 1446 C C . GLY A 1 180 ? 34.871 10.714 13.774 1.00 26.14 180 GLY A C 1
ATOM 1447 O O . GLY A 1 180 ? 34.115 11.539 13.272 1.00 26.14 180 GLY A O 1
ATOM 1448 N N . ASP A 1 181 ? 34.692 9.399 13.749 1.00 27.05 181 ASP A N 1
ATOM 1449 C CA . ASP A 1 181 ? 33.684 8.577 13.067 1.00 27.05 181 ASP A CA 1
ATOM 1450 C C . ASP A 1 181 ? 32.249 9.143 12.894 1.00 27.05 181 ASP A C 1
ATOM 1452 O O . ASP A 1 181 ? 31.729 9.878 13.733 1.00 27.05 181 ASP A O 1
ATOM 1456 N N . ARG A 1 182 ? 31.572 8.735 11.808 1.00 31.62 182 ARG A N 1
ATOM 1457 C CA . ARG A 1 182 ? 30.161 9.054 11.514 1.00 31.62 182 ARG A CA 1
ATOM 1458 C C . ARG A 1 182 ? 29.256 7.860 11.825 1.00 31.62 182 ARG A C 1
ATOM 1460 O O . ARG A 1 182 ? 28.693 7.249 10.915 1.00 31.62 182 ARG A O 1
ATOM 1467 N N . SER A 1 183 ? 29.059 7.567 13.106 1.00 30.41 183 SER A N 1
ATOM 1468 C CA . SER A 1 183 ? 27.961 6.691 13.517 1.00 30.41 183 SER A CA 1
ATOM 1469 C C . SER A 1 183 ? 26.602 7.330 13.192 1.00 30.41 183 SER A C 1
ATOM 1471 O O . SER A 1 183 ? 26.409 8.545 13.292 1.00 30.41 183 SER A O 1
ATOM 1473 N N . GLN A 1 184 ? 25.641 6.501 12.783 1.00 37.84 184 GLN A N 1
ATOM 1474 C CA . GLN A 1 184 ? 24.227 6.878 12.773 1.00 37.84 184 GLN A CA 1
ATOM 1475 C C . GLN A 1 184 ? 23.730 7.050 14.223 1.00 37.84 184 GLN A C 1
ATOM 1477 O O . GLN A 1 184 ? 24.337 6.483 15.136 1.00 37.84 184 GLN A O 1
ATOM 1482 N N . PRO A 1 185 ? 22.644 7.809 14.472 1.00 39.47 185 PRO A N 1
ATOM 1483 C CA . PRO A 1 185 ? 22.025 7.827 15.792 1.00 39.47 185 PRO A CA 1
ATOM 1484 C C . PRO A 1 185 ? 21.541 6.418 16.154 1.00 39.47 185 PRO A C 1
ATOM 1486 O O . PRO A 1 185 ? 20.726 5.835 15.444 1.00 39.47 185 PRO A O 1
ATOM 1489 N N . ASP A 1 186 ? 22.063 5.893 17.258 1.00 39.97 186 ASP A N 1
ATOM 1490 C CA . ASP A 1 186 ? 21.725 4.580 17.807 1.00 39.97 186 ASP A CA 1
ATOM 1491 C C . ASP A 1 186 ? 20.213 4.477 18.075 1.00 39.97 186 ASP A C 1
ATOM 1493 O O . ASP A 1 186 ? 19.636 5.361 18.718 1.00 39.97 186 ASP A O 1
ATOM 1497 N N . SER A 1 187 ? 19.558 3.414 17.605 1.00 42.97 187 SER A N 1
ATOM 1498 C CA . SER A 1 187 ? 18.122 3.188 17.818 1.00 42.97 187 SER A CA 1
ATOM 1499 C C . SER A 1 187 ? 17.776 3.088 19.307 1.00 42.97 187 SER A C 1
ATOM 1501 O O . SER A 1 187 ? 16.719 3.557 19.739 1.00 42.97 187 SER A O 1
ATOM 1503 N N . ASP A 1 188 ? 18.714 2.597 20.118 1.00 38.81 188 ASP A N 1
ATOM 1504 C CA . ASP A 1 188 ? 18.581 2.508 21.569 1.00 38.81 188 ASP A CA 1
ATOM 1505 C C . ASP A 1 188 ? 18.524 3.904 22.231 1.00 38.81 188 ASP A C 1
ATOM 1507 O O . ASP A 1 188 ? 17.894 4.084 23.275 1.00 38.81 188 ASP A O 1
ATOM 1511 N N . SER A 1 189 ? 19.089 4.939 21.591 1.00 40.66 189 SER A N 1
ATOM 1512 C CA . SER A 1 189 ? 18.994 6.336 22.051 1.00 40.66 189 SER A CA 1
ATOM 1513 C C . SER A 1 189 ? 17.605 6.949 21.832 1.00 40.66 189 SER A C 1
ATOM 1515 O O . SER A 1 189 ? 17.136 7.710 22.680 1.00 40.66 189 SER A O 1
ATOM 1517 N N . ALA A 1 190 ? 16.907 6.571 20.755 1.00 43.56 190 ALA A N 1
ATOM 1518 C CA . ALA A 1 190 ? 15.539 7.018 20.494 1.00 43.56 190 ALA A CA 1
ATOM 1519 C C . ALA A 1 190 ? 14.551 6.384 21.488 1.00 43.56 190 ALA A C 1
ATOM 1521 O O . ALA A 1 190 ? 13.721 7.081 22.073 1.00 43.56 190 ALA A O 1
ATOM 1522 N N . LEU A 1 191 ? 14.691 5.080 21.755 1.00 44.53 191 LEU A N 1
ATOM 1523 C CA . LEU A 1 191 ? 13.863 4.368 22.736 1.00 44.53 191 LEU A CA 1
ATOM 1524 C C . LEU A 1 191 ? 14.097 4.865 24.174 1.00 44.53 191 LEU A C 1
ATOM 1526 O O . LEU A 1 191 ? 13.143 4.973 24.948 1.00 44.53 191 LEU A O 1
ATOM 1530 N N . ARG A 1 192 ? 15.338 5.230 24.530 1.00 39.69 192 ARG A N 1
ATOM 1531 C CA . ARG A 1 192 ? 15.648 5.922 25.796 1.00 39.69 192 ARG A CA 1
ATOM 1532 C C . ARG A 1 192 ? 14.986 7.298 25.851 1.00 39.69 192 ARG A C 1
ATOM 1534 O O . ARG A 1 192 ? 14.240 7.556 26.788 1.00 39.69 192 ARG A O 1
ATOM 1541 N N . TRP A 1 193 ? 15.138 8.126 24.812 1.00 43.00 193 TRP A N 1
ATOM 1542 C CA . TRP A 1 193 ? 14.512 9.452 24.751 1.00 43.00 193 TRP A CA 1
ATOM 1543 C C . TRP A 1 193 ? 12.986 9.394 24.949 1.00 43.00 193 TRP A C 1
ATOM 1545 O O . TRP A 1 193 ? 12.454 10.164 25.749 1.00 43.00 193 TRP A O 1
ATOM 1555 N N . ILE A 1 194 ? 12.297 8.443 24.301 1.00 45.44 194 ILE A N 1
ATOM 1556 C CA . ILE A 1 194 ? 10.845 8.225 24.455 1.00 45.44 194 ILE A CA 1
ATOM 1557 C C . ILE A 1 194 ? 10.476 7.859 25.904 1.00 45.44 194 ILE A C 1
ATOM 1559 O O . ILE A 1 194 ? 9.507 8.401 26.440 1.00 45.44 194 ILE A O 1
ATOM 1563 N N . ARG A 1 195 ? 11.241 6.973 26.559 1.00 43.47 195 ARG A N 1
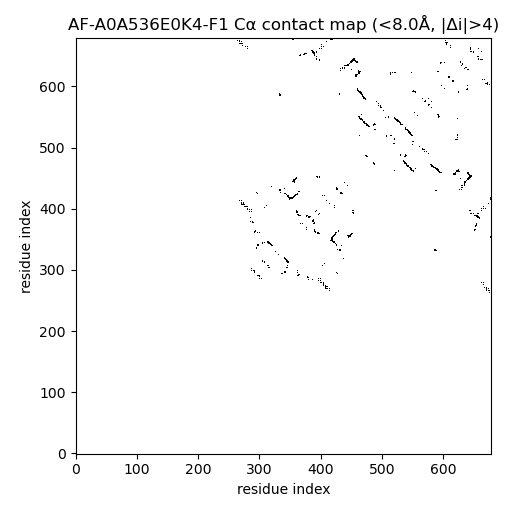ATOM 1564 C CA . ARG A 1 195 ? 11.022 6.594 27.969 1.00 43.47 195 ARG A CA 1
ATOM 1565 C C . ARG A 1 195 ? 11.247 7.777 28.913 1.00 43.47 195 ARG A C 1
ATOM 1567 O O . ARG A 1 195 ? 10.367 8.096 29.713 1.00 43.47 195 ARG A O 1
ATOM 1574 N N . ASP A 1 196 ? 12.374 8.466 28.763 1.00 37.44 196 ASP A N 1
ATOM 1575 C CA . ASP A 1 196 ? 12.790 9.566 29.636 1.00 37.44 196 ASP A CA 1
ATOM 1576 C C . ASP A 1 196 ? 11.836 10.776 29.536 1.00 37.44 196 ASP A C 1
ATOM 1578 O O . ASP A 1 196 ? 11.524 11.417 30.541 1.00 37.44 196 ASP A O 1
ATOM 1582 N N . HIS A 1 197 ? 11.299 11.062 28.342 1.00 41.97 197 HIS A N 1
ATOM 1583 C CA . HIS A 1 197 ? 10.390 12.196 28.122 1.00 41.97 197 HIS A CA 1
ATOM 1584 C C . HIS A 1 197 ? 8.912 11.865 28.386 1.00 41.97 197 HIS A C 1
ATOM 1586 O O . HIS A 1 197 ? 8.134 12.784 28.645 1.00 41.97 197 HIS A O 1
ATOM 1592 N N . ARG A 1 198 ? 8.506 10.583 28.406 1.00 42.50 198 ARG A N 1
ATOM 1593 C CA . ARG A 1 198 ? 7.189 10.185 28.943 1.00 42.50 198 ARG A CA 1
ATOM 1594 C C . ARG A 1 198 ? 7.130 10.332 30.468 1.00 42.50 198 ARG A C 1
ATOM 1596 O O . ARG A 1 198 ? 6.114 10.796 30.978 1.00 42.50 198 ARG A O 1
ATOM 1603 N N . ALA A 1 199 ? 8.209 10.016 31.191 1.00 31.92 199 ALA A N 1
ATOM 1604 C CA . ALA A 1 199 ? 8.256 10.158 32.653 1.00 31.92 199 ALA A CA 1
ATOM 1605 C C . ALA A 1 199 ? 8.009 11.610 33.118 1.00 31.92 199 ALA A C 1
ATOM 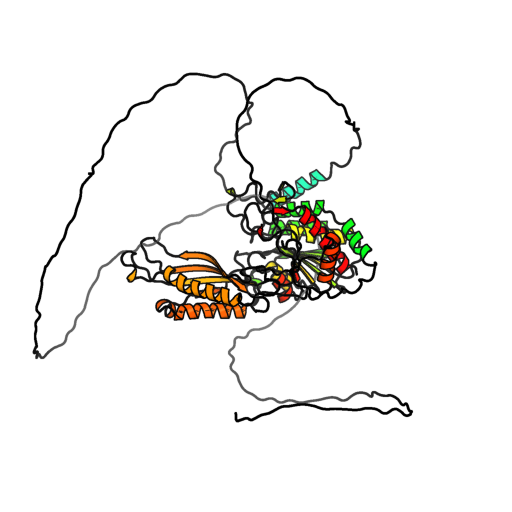1607 O O . ALA A 1 199 ? 7.259 11.847 34.063 1.00 31.92 199 ALA A O 1
ATOM 1608 N N . LEU A 1 200 ? 8.566 12.592 32.400 1.00 31.08 200 LEU A N 1
ATOM 1609 C CA . LEU A 1 200 ? 8.405 14.025 32.688 1.00 31.08 200 LEU A CA 1
ATOM 1610 C C . LEU A 1 200 ? 6.994 14.586 32.413 1.00 31.08 200 LEU A C 1
ATOM 1612 O O . LEU A 1 200 ? 6.714 15.720 32.799 1.00 31.08 200 LEU A O 1
ATOM 1616 N N . ALA A 1 201 ? 6.107 13.824 31.763 1.00 30.03 201 ALA A N 1
ATOM 1617 C CA . ALA A 1 201 ? 4.750 14.262 31.425 1.00 30.03 201 ALA A CA 1
ATOM 1618 C C . ALA A 1 201 ? 3.686 13.888 32.477 1.00 30.03 201 ALA A C 1
ATOM 1620 O O . ALA A 1 201 ? 2.562 14.376 32.395 1.00 30.03 201 ALA A O 1
ATOM 1621 N N . ILE A 1 202 ? 4.018 13.028 33.449 1.00 31.48 202 ILE A N 1
ATOM 1622 C CA . ILE A 1 202 ? 3.048 12.471 34.411 1.00 31.48 202 ILE A CA 1
ATOM 1623 C C . ILE A 1 202 ? 2.995 13.280 35.724 1.00 31.48 202 ILE A C 1
ATOM 1625 O O . ILE A 1 202 ? 1.949 13.340 36.364 1.00 31.48 202 ILE A O 1
ATOM 1629 N N . ASP A 1 203 ? 4.077 13.970 36.098 1.00 28.00 203 ASP A N 1
ATOM 1630 C CA . ASP A 1 203 ? 4.244 14.580 37.432 1.00 28.00 203 ASP A CA 1
ATOM 1631 C C . ASP A 1 203 ? 3.956 16.102 37.484 1.00 28.00 203 ASP A C 1
ATOM 1633 O O . ASP A 1 203 ? 4.634 16.875 38.162 1.00 28.00 203 ASP A O 1
ATOM 1637 N N . ARG A 1 204 ? 2.959 16.574 36.716 1.00 31.06 204 ARG A N 1
ATOM 1638 C CA . ARG A 1 204 ? 2.477 17.978 36.736 1.00 31.06 204 ARG A CA 1
ATOM 1639 C C . ARG A 1 204 ? 0.956 18.100 36.600 1.00 31.06 204 ARG A C 1
ATOM 1641 O O . ARG A 1 204 ? 0.451 18.814 35.737 1.00 31.06 204 ARG A O 1
ATOM 1648 N N . ALA A 1 205 ? 0.226 17.423 37.486 1.00 33.16 205 ALA A N 1
ATOM 1649 C CA . ALA A 1 205 ? -1.240 17.435 37.511 1.00 33.16 205 ALA A CA 1
ATOM 1650 C C . ALA A 1 205 ? -1.861 17.651 38.914 1.00 33.16 205 ALA A C 1
ATOM 1652 O O . ALA A 1 205 ? -2.976 17.194 39.157 1.00 33.16 205 ALA A O 1
ATOM 1653 N N . ALA A 1 206 ? -1.176 18.342 39.843 1.00 31.20 206 ALA A N 1
ATOM 1654 C CA . ALA A 1 206 ? -1.734 18.666 41.168 1.00 31.20 206 ALA A CA 1
ATOM 1655 C C . ALA A 1 206 ? -1.087 19.883 41.885 1.00 31.20 206 ALA A C 1
ATOM 1657 O O . ALA A 1 206 ? -0.237 19.705 42.750 1.00 31.20 206 ALA A O 1
ATOM 1658 N N . ASP A 1 207 ? -1.551 21.112 41.610 1.00 28.19 207 ASP A N 1
ATOM 1659 C CA . ASP A 1 207 ? -1.556 22.206 42.611 1.00 28.19 207 ASP A CA 1
ATOM 1660 C C . ASP A 1 207 ? -2.707 23.209 42.340 1.00 28.19 207 ASP A C 1
ATOM 1662 O O . ASP A 1 207 ? -2.641 23.987 41.384 1.00 28.19 207 ASP A O 1
ATOM 1666 N N . PRO A 1 208 ? -3.795 23.203 43.135 1.00 32.50 208 PRO A N 1
ATOM 1667 C CA . PRO A 1 208 ? -4.978 24.028 42.898 1.00 32.50 208 PRO A CA 1
ATOM 1668 C C . PRO A 1 208 ? -4.935 25.384 43.640 1.00 32.50 208 PRO A C 1
ATOM 1670 O O . PRO A 1 208 ? -5.844 25.686 44.419 1.00 32.50 208 PRO A O 1
ATOM 1673 N N . ARG A 1 209 ? -3.895 26.219 43.442 1.00 28.48 209 ARG A N 1
ATOM 1674 C CA . ARG A 1 209 ? -3.764 27.525 44.141 1.00 28.48 209 ARG A CA 1
ATOM 1675 C C . ARG A 1 209 ? -3.169 28.695 43.331 1.00 28.48 209 ARG A C 1
ATOM 1677 O O . ARG A 1 209 ? -2.039 29.108 43.589 1.00 28.48 209 ARG A O 1
ATOM 1684 N N . GLN A 1 210 ? -3.980 29.343 42.482 1.00 28.72 210 GLN A N 1
ATOM 1685 C CA . GLN A 1 210 ? -4.090 30.824 42.415 1.00 28.72 210 GLN A CA 1
ATOM 1686 C C . GLN A 1 210 ? -5.247 31.305 41.498 1.00 28.72 210 GLN A C 1
ATOM 1688 O O . GLN A 1 210 ? -5.699 30.530 40.656 1.00 28.72 210 GLN A O 1
ATOM 1693 N N . PRO A 1 211 ? -5.786 32.533 41.687 1.00 33.78 211 PRO A N 1
ATOM 1694 C CA . PRO A 1 211 ? -7.064 32.959 41.101 1.00 33.78 211 PRO A CA 1
ATOM 1695 C C . PRO A 1 211 ? -6.947 33.786 39.805 1.00 33.78 211 PRO A C 1
ATOM 1697 O O . PRO A 1 211 ? -5.936 34.436 39.545 1.00 33.78 211 PRO A O 1
ATOM 1700 N N . ALA A 1 212 ? -8.034 33.817 39.028 1.00 32.88 212 ALA A N 1
ATOM 1701 C CA . ALA A 1 212 ? -8.176 34.602 37.797 1.00 32.88 212 ALA A CA 1
ATOM 1702 C C . ALA A 1 212 ? -8.727 36.025 38.038 1.00 32.88 212 ALA A C 1
ATOM 1704 O O . ALA A 1 212 ? -9.410 36.264 39.033 1.00 32.88 212 ALA A O 1
ATOM 1705 N N . TRP A 1 213 ? -8.492 36.939 37.086 1.00 29.41 213 TRP A N 1
ATOM 1706 C CA . TRP A 1 213 ? -9.127 38.265 37.009 1.00 29.41 213 TRP A CA 1
ATOM 1707 C C . TRP A 1 213 ? -9.510 38.640 35.566 1.00 29.41 213 TRP A C 1
ATOM 1709 O O . TRP A 1 213 ? -8.933 38.135 34.605 1.00 29.41 213 TRP A O 1
ATOM 1719 N N . ASN A 1 214 ? -10.524 39.501 35.437 1.00 30.69 214 ASN A N 1
ATOM 1720 C CA . ASN A 1 214 ? -11.267 39.771 34.198 1.00 30.69 214 ASN A CA 1
ATOM 1721 C C . ASN A 1 214 ? -10.718 40.958 33.381 1.00 30.69 214 ASN A C 1
ATOM 1723 O O . ASN A 1 214 ? -9.988 41.797 33.903 1.00 30.69 214 ASN A O 1
ATOM 1727 N N . ALA A 1 215 ? -11.185 41.100 32.133 1.00 28.34 215 ALA A N 1
ATOM 1728 C CA . ALA A 1 215 ? -11.031 42.314 31.326 1.00 28.34 215 ALA A CA 1
ATOM 1729 C C . ALA A 1 215 ? -12.336 42.653 30.576 1.00 28.34 215 ALA A C 1
ATOM 1731 O O . ALA A 1 215 ? -12.877 41.796 29.878 1.00 28.34 215 ALA A O 1
ATOM 1732 N N . ALA A 1 216 ? -12.833 43.894 30.695 1.00 28.58 216 ALA A N 1
ATOM 1733 C CA . ALA A 1 216 ? -13.992 44.385 29.939 1.00 28.58 216 ALA A CA 1
ATOM 1734 C C . ALA A 1 216 ? -14.028 45.928 29.793 1.00 28.58 216 ALA A C 1
ATOM 1736 O O . ALA A 1 216 ? -13.892 46.643 30.779 1.00 28.58 216 ALA A O 1
ATOM 1737 N N . ALA A 1 217 ? -14.287 46.381 28.557 1.00 29.80 217 ALA A N 1
ATOM 1738 C CA . ALA A 1 217 ? -14.904 47.647 28.108 1.00 29.80 217 ALA A CA 1
ATOM 1739 C C . ALA A 1 217 ? -14.379 49.046 28.551 1.00 29.80 217 ALA A C 1
ATOM 1741 O O . ALA A 1 217 ? -14.508 49.445 29.704 1.00 29.80 217 ALA A O 1
ATOM 1742 N N . ALA A 1 218 ? -13.992 49.868 27.556 1.00 24.38 218 ALA A N 1
ATOM 1743 C CA . ALA A 1 218 ? -14.109 51.343 27.537 1.00 24.38 218 ALA A CA 1
ATOM 1744 C C . ALA A 1 218 ? -14.043 51.900 26.081 1.00 24.38 218 ALA A C 1
ATOM 1746 O O . ALA A 1 218 ? -13.559 51.220 25.179 1.00 24.38 218 ALA A O 1
ATOM 1747 N N . HIS A 1 219 ? -14.549 53.121 25.846 1.00 26.58 219 HIS A N 1
ATOM 1748 C CA . HIS A 1 219 ? -14.794 53.794 24.539 1.00 26.58 219 HIS A CA 1
ATOM 1749 C C . HIS A 1 219 ? -14.911 55.337 24.798 1.00 26.58 219 HIS A C 1
ATOM 1751 O O . HIS A 1 219 ? -14.975 55.692 25.976 1.00 26.58 219 HIS A O 1
ATOM 1757 N N . PRO A 1 220 ? -15.136 56.268 23.830 1.00 57.75 220 PRO A N 1
ATOM 1758 C CA . PRO A 1 220 ? -14.567 56.523 22.484 1.00 57.75 220 PRO A CA 1
ATOM 1759 C C . PRO A 1 220 ? -14.123 58.027 22.277 1.00 57.75 220 PRO A C 1
ATOM 1761 O O . PRO A 1 220 ? -14.012 58.770 23.245 1.00 57.75 220 PRO A O 1
ATOM 1764 N N . VAL A 1 221 ? -13.998 58.495 21.009 1.00 25.48 221 VAL A N 1
ATOM 1765 C CA . VAL A 1 221 ? -14.081 59.907 20.481 1.00 25.48 221 VAL A CA 1
ATOM 1766 C C . VAL A 1 221 ? -12.773 60.639 20.026 1.00 25.48 221 VAL A C 1
ATOM 1768 O O . VAL A 1 221 ? -11.671 60.359 20.479 1.00 25.48 221 VAL A O 1
ATOM 1771 N N . LEU A 1 222 ? -12.948 61.517 19.015 1.00 29.11 222 LEU A N 1
ATOM 1772 C CA . LEU A 1 222 ? -12.025 62.294 18.135 1.00 29.11 222 LEU A CA 1
ATOM 1773 C C . LEU A 1 222 ? -11.923 63.798 18.589 1.00 29.11 222 LEU A C 1
ATOM 1775 O O . LEU A 1 222 ? -12.391 64.036 19.703 1.00 29.11 222 LEU A O 1
ATOM 1779 N N . PRO A 1 223 ? -11.419 64.841 17.841 1.00 47.91 223 PRO A N 1
ATOM 1780 C CA . PRO A 1 223 ? -10.929 64.945 16.434 1.00 47.91 223 PRO A CA 1
ATOM 1781 C C . PRO A 1 223 ? -9.710 65.884 16.128 1.00 47.91 223 PRO A C 1
ATOM 1783 O O . PRO A 1 223 ? -9.339 66.715 16.947 1.00 47.91 223 PRO A O 1
ATOM 1786 N N . HIS A 1 224 ? -9.141 65.836 14.900 1.00 27.67 224 HIS A N 1
ATOM 1787 C CA . HIS A 1 224 ? -9.211 66.918 13.869 1.00 27.67 224 HIS A CA 1
ATOM 1788 C C . HIS A 1 224 ? -8.411 66.631 12.561 1.00 27.67 224 HIS A C 1
ATOM 1790 O O . HIS A 1 224 ? -7.986 65.502 12.333 1.00 27.67 224 HIS A O 1
ATOM 1796 N N . LEU A 1 225 ? -8.330 67.609 11.636 1.00 26.31 225 LEU A N 1
ATOM 1797 C CA . LEU A 1 225 ? -8.107 67.446 10.182 1.00 26.31 225 LEU A CA 1
ATOM 1798 C C . LEU A 1 225 ? -6.931 68.265 9.595 1.00 26.31 225 LEU A C 1
ATOM 1800 O O . LEU A 1 225 ? -6.605 69.325 10.119 1.00 26.31 225 LEU A O 1
ATOM 1804 N N . ALA A 1 226 ? -6.476 67.818 8.405 1.00 27.33 226 ALA A N 1
ATOM 1805 C CA . ALA A 1 226 ? -5.665 68.469 7.344 1.00 27.33 226 ALA A CA 1
ATOM 1806 C C . ALA A 1 226 ? -4.229 67.912 7.147 1.00 27.33 226 ALA A C 1
ATOM 1808 O O . ALA A 1 226 ? -3.491 67.752 8.107 1.00 27.33 226 ALA A O 1
ATOM 1809 N N . GLY A 1 227 ? -3.747 67.635 5.921 1.00 25.84 227 GLY A N 1
ATOM 1810 C CA . GLY A 1 227 ? -4.434 67.557 4.616 1.00 25.84 227 GLY A CA 1
ATOM 1811 C C . GLY A 1 227 ? -3.472 67.586 3.404 1.00 25.84 227 GLY A C 1
ATOM 1812 O O . GLY A 1 227 ? -2.426 68.216 3.494 1.00 25.84 227 GLY A O 1
ATOM 1813 N N . ARG A 1 228 ? -3.885 67.007 2.251 1.00 28.00 228 ARG A N 1
ATOM 1814 C CA . ARG A 1 228 ? -3.164 66.961 0.935 1.00 28.00 228 ARG A CA 1
ATOM 1815 C C . ARG A 1 228 ? -1.902 66.045 0.929 1.00 28.00 228 ARG A C 1
ATOM 1817 O O . ARG A 1 228 ? -1.241 65.932 1.945 1.00 28.00 228 ARG A O 1
ATOM 1824 N N . THR A 1 229 ? -1.494 65.327 -0.136 1.00 28.84 229 THR A N 1
ATOM 1825 C CA . THR A 1 229 ? -2.069 65.094 -1.487 1.00 28.84 229 THR A CA 1
ATOM 1826 C C . THR A 1 229 ? -1.543 63.798 -2.153 1.00 28.84 229 THR A C 1
ATOM 1828 O O . THR A 1 229 ? -0.346 63.659 -2.354 1.00 28.84 229 THR A O 1
ATOM 1831 N N . ASN A 1 230 ? -2.460 62.934 -2.612 1.00 27.56 230 ASN A N 1
ATOM 1832 C CA . ASN A 1 230 ? -2.525 62.324 -3.961 1.00 27.56 230 ASN A CA 1
ATOM 1833 C C . ASN A 1 230 ? -1.244 61.777 -4.671 1.00 27.56 230 ASN A C 1
ATOM 1835 O O . ASN A 1 230 ? -0.528 62.567 -5.291 1.00 27.56 230 ASN A O 1
ATOM 1839 N N . LYS A 1 231 ? -1.091 60.434 -4.778 1.00 28.95 231 LYS A N 1
ATOM 1840 C CA . LYS A 1 231 ? -1.063 59.654 -6.061 1.00 28.95 231 LYS A CA 1
ATOM 1841 C C . LYS A 1 231 ? -0.686 58.157 -5.904 1.00 28.95 231 LYS A C 1
ATOM 1843 O O . LYS A 1 231 ? 0.288 57.861 -5.235 1.00 28.95 231 LYS A O 1
ATOM 1848 N N . ARG A 1 232 ? -1.431 57.289 -6.625 1.00 30.53 232 ARG A N 1
ATOM 1849 C CA . ARG A 1 232 ? -1.064 56.063 -7.412 1.00 30.53 232 ARG A CA 1
ATOM 1850 C C . ARG A 1 232 ? 0.116 55.157 -6.965 1.00 30.53 232 ARG A C 1
ATOM 1852 O O . ARG A 1 232 ? 1.176 55.656 -6.634 1.00 30.53 232 ARG A O 1
ATOM 1859 N N . CYS A 1 233 ? 0.093 53.828 -7.136 1.00 26.89 233 CYS A N 1
ATOM 1860 C CA . CYS A 1 233 ? -0.893 52.887 -7.709 1.00 26.89 233 CYS A CA 1
ATOM 1861 C C . CYS A 1 233 ? -0.478 51.438 -7.379 1.00 26.89 233 CYS A C 1
ATOM 1863 O O . CYS A 1 233 ? 0.718 51.168 -7.355 1.00 26.89 233 CYS A O 1
ATOM 1865 N N . LEU A 1 234 ? -1.436 50.508 -7.312 1.00 29.08 234 LEU A N 1
ATOM 1866 C CA . LEU A 1 234 ? -1.450 49.243 -8.074 1.00 29.08 234 LEU A CA 1
ATOM 1867 C C . LEU A 1 234 ? -2.848 48.603 -7.957 1.00 29.08 234 LEU A C 1
ATOM 1869 O O . LEU A 1 234 ? -3.643 49.043 -7.130 1.00 29.08 234 LEU A O 1
ATOM 1873 N N . LEU A 1 235 ? -3.185 47.676 -8.857 1.00 28.33 235 LEU A N 1
ATOM 1874 C CA . LEU A 1 235 ? -4.556 47.197 -9.081 1.00 28.33 235 LEU A CA 1
ATOM 1875 C C . LEU A 1 235 ? -4.724 45.728 -8.686 1.00 28.33 235 LEU A C 1
ATOM 1877 O O . LEU A 1 235 ? -3.919 44.883 -9.073 1.00 28.33 235 LEU A O 1
ATOM 1881 N N . GLU A 1 236 ? -5.821 45.439 -7.994 1.00 27.28 236 GLU A N 1
ATOM 1882 C CA . GLU A 1 236 ? -6.396 44.099 -7.890 1.00 27.28 236 GLU A CA 1
ATOM 1883 C C . GLU A 1 236 ? -7.222 43.799 -9.153 1.00 27.28 236 GLU A C 1
ATOM 1885 O O . GLU A 1 236 ? -7.778 44.710 -9.769 1.00 27.28 236 GLU A O 1
A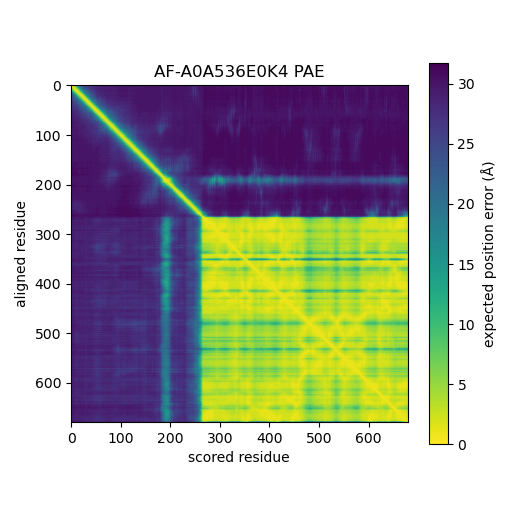TOM 1890 N N . HIS A 1 237 ? -7.337 42.524 -9.529 1.00 29.33 237 HIS A N 1
ATOM 1891 C CA . HIS A 1 237 ? -8.246 42.083 -10.588 1.00 29.33 237 HIS A CA 1
ATOM 1892 C C . HIS A 1 237 ? -9.143 40.958 -10.072 1.00 29.33 237 HIS A C 1
ATOM 1894 O O . HIS A 1 237 ? -8.691 39.835 -9.854 1.00 29.33 237 HIS A O 1
ATOM 1900 N N . HIS A 1 238 ? -10.430 41.262 -9.896 1.00 28.86 238 HIS A N 1
ATOM 1901 C CA . HIS A 1 238 ? -11.456 40.249 -9.677 1.00 28.86 238 HIS A CA 1
ATOM 1902 C C . HIS A 1 238 ? -11.762 39.489 -10.973 1.00 28.86 238 HIS A C 1
ATOM 1904 O O . HIS A 1 238 ? -11.827 40.084 -12.050 1.00 28.86 238 HIS A O 1
ATOM 1910 N N . LEU A 1 239 ? -12.085 38.205 -10.829 1.00 27.67 239 LEU A N 1
ATOM 1911 C CA . LEU A 1 239 ? -12.979 37.469 -11.720 1.00 27.67 239 LEU A CA 1
ATOM 1912 C C . LEU A 1 239 ? -13.986 36.713 -10.842 1.00 27.67 239 LEU A C 1
ATOM 1914 O O . LEU A 1 239 ? -13.616 36.208 -9.782 1.00 27.67 239 LEU A O 1
ATOM 1918 N N . GLN A 1 240 ? -15.252 36.669 -11.260 1.00 28.45 240 GLN A N 1
ATOM 1919 C CA . GLN A 1 240 ? -16.305 35.881 -10.610 1.00 28.45 240 GLN A CA 1
ATOM 1920 C C . GLN A 1 240 ? -16.637 34.637 -11.455 1.00 28.45 240 GLN A C 1
ATOM 1922 O O . GLN A 1 240 ? -16.401 34.658 -12.664 1.00 28.45 240 GLN A O 1
ATOM 1927 N N . PRO A 1 241 ? -17.158 33.554 -10.849 1.00 33.66 241 PRO A N 1
ATOM 1928 C CA . PRO A 1 241 ? -17.598 32.372 -11.581 1.00 33.66 241 PRO A CA 1
ATOM 1929 C C . PRO A 1 241 ? -19.018 32.560 -12.140 1.00 33.66 241 PRO A C 1
ATOM 1931 O O . PRO A 1 241 ? -19.962 32.767 -11.380 1.00 33.66 241 PRO A O 1
ATOM 1934 N N . ASP A 1 242 ? -19.168 32.440 -13.460 1.00 32.62 242 ASP A N 1
ATOM 1935 C CA . ASP A 1 242 ? -20.472 32.431 -14.133 1.00 32.62 242 ASP A CA 1
ATOM 1936 C C . ASP A 1 242 ? -21.116 31.032 -14.166 1.00 32.62 242 ASP A C 1
ATOM 1938 O O . ASP A 1 242 ? -20.457 29.999 -14.026 1.00 32.62 242 ASP A O 1
ATOM 1942 N N . GLN A 1 243 ? -22.437 31.006 -14.354 1.00 31.27 243 GLN A N 1
ATOM 1943 C CA . GLN A 1 243 ? -23.265 29.797 -14.322 1.00 31.27 243 GLN A CA 1
ATOM 1944 C C . GLN A 1 243 ? -23.232 29.026 -15.653 1.00 31.27 243 GLN A C 1
ATOM 1946 O O . GLN A 1 243 ? -23.484 29.622 -16.699 1.00 31.27 243 GLN A O 1
ATOM 1951 N N . LEU A 1 244 ? -23.087 27.691 -15.623 1.00 30.41 244 LEU A N 1
ATOM 1952 C CA . LEU A 1 244 ? -23.466 26.837 -16.760 1.00 30.41 244 LEU A CA 1
ATOM 1953 C C . LEU A 1 244 ? -24.187 25.534 -16.364 1.00 30.41 244 LEU A C 1
ATOM 1955 O O . LEU A 1 244 ? -23.627 24.649 -15.730 1.00 30.41 244 LEU A O 1
ATOM 1959 N N . ASP A 1 245 ? -25.429 25.476 -16.850 1.00 30.84 245 ASP A N 1
ATOM 1960 C CA . ASP A 1 245 ? -26.305 24.345 -17.191 1.00 30.84 245 ASP A CA 1
ATOM 1961 C C . ASP A 1 245 ? -26.651 23.247 -16.155 1.00 30.84 245 ASP A C 1
ATOM 1963 O O . ASP A 1 245 ? -25.845 22.416 -15.745 1.00 30.84 245 ASP A O 1
ATOM 1967 N N . GLN A 1 246 ? -27.951 23.172 -15.844 1.00 30.44 246 GLN A N 1
ATOM 1968 C CA . GLN A 1 246 ? -28.604 22.071 -15.136 1.00 30.44 246 GLN A CA 1
ATOM 1969 C C . GLN A 1 246 ? -29.565 21.328 -16.082 1.00 30.44 246 GLN A C 1
ATOM 1971 O O . GLN A 1 246 ? -30.760 21.647 -16.125 1.00 30.44 246 GLN A O 1
ATOM 1976 N N . ARG A 1 247 ? -29.108 20.275 -16.775 1.00 29.06 247 ARG A N 1
ATOM 1977 C CA . ARG A 1 247 ? -30.001 19.246 -17.349 1.00 29.06 247 ARG A CA 1
ATOM 1978 C C . ARG A 1 247 ? -29.317 17.896 -17.585 1.00 29.06 247 ARG A C 1
ATOM 1980 O O . ARG A 1 247 ? -28.229 17.823 -18.135 1.00 29.06 247 ARG A O 1
ATOM 1987 N N . ALA A 1 248 ? -30.080 16.839 -17.280 1.00 28.75 248 ALA A N 1
ATOM 1988 C CA . ALA A 1 248 ? -29.747 15.414 -17.395 1.00 28.75 248 ALA A CA 1
ATOM 1989 C C . ALA A 1 248 ? -28.654 14.919 -16.406 1.00 28.75 248 ALA A C 1
ATOM 1991 O O . ALA A 1 248 ? -27.675 15.603 -16.163 1.00 28.75 248 ALA A O 1
ATOM 1992 N N . ARG A 1 249 ? -28.765 13.734 -15.783 1.00 28.66 249 ARG A N 1
ATOM 1993 C CA . ARG A 1 249 ? -29.712 12.614 -15.983 1.00 28.66 249 ARG A CA 1
ATOM 1994 C C . ARG A 1 249 ? -30.314 12.123 -14.657 1.00 28.66 249 ARG A C 1
ATOM 1996 O O . ARG A 1 249 ? -29.579 11.838 -13.723 1.00 28.66 249 ARG A O 1
ATOM 2003 N N . ASN A 1 250 ? -31.630 11.896 -14.636 1.00 29.36 250 ASN A N 1
ATOM 2004 C CA . ASN A 1 250 ? -32.282 11.048 -13.631 1.00 29.36 250 ASN A CA 1
ATOM 2005 C C . ASN A 1 250 ? -32.281 9.586 -14.104 1.00 29.36 250 ASN A C 1
ATOM 2007 O O . ASN A 1 250 ? -32.902 9.289 -15.124 1.00 29.36 250 ASN A O 1
ATOM 2011 N N . ALA A 1 251 ? -31.662 8.681 -13.344 1.00 30.34 251 ALA A N 1
ATOM 2012 C CA . ALA A 1 251 ? -31.934 7.240 -13.358 1.00 30.34 251 ALA A CA 1
ATOM 2013 C C . ALA A 1 251 ? -31.430 6.602 -12.046 1.00 30.34 251 ALA A C 1
ATOM 2015 O O . ALA A 1 251 ? -30.487 7.108 -11.451 1.00 30.34 251 ALA A O 1
ATOM 2016 N N . TYR A 1 252 ? -32.042 5.493 -11.616 1.00 29.61 252 TYR A N 1
ATOM 2017 C CA . TYR A 1 252 ? -31.648 4.694 -10.438 1.00 29.61 252 TYR A CA 1
ATOM 2018 C C . TYR A 1 252 ? -31.716 5.366 -9.052 1.00 29.61 252 TYR A C 1
ATOM 2020 O O . TYR A 1 252 ? -30.830 5.209 -8.218 1.00 29.61 252 TYR A O 1
ATOM 2028 N N . LEU A 1 253 ? -32.865 5.972 -8.731 1.00 32.56 253 LEU A N 1
ATOM 2029 C CA . LEU A 1 253 ? -33.311 6.074 -7.334 1.00 32.56 253 LEU A CA 1
ATOM 2030 C C . LEU A 1 253 ? -33.891 4.728 -6.856 1.00 32.56 253 LEU A C 1
ATOM 2032 O O . LEU A 1 253 ? -35.109 4.540 -6.824 1.00 32.56 253 LEU A O 1
ATOM 2036 N N . LEU A 1 254 ? -33.023 3.793 -6.459 1.00 34.56 254 LEU A N 1
ATOM 2037 C CA . LEU A 1 254 ? -33.433 2.714 -5.557 1.00 34.56 254 LEU A CA 1
ATOM 2038 C C . LEU A 1 254 ? -33.596 3.314 -4.156 1.00 34.56 254 LEU A C 1
ATOM 2040 O O . LEU A 1 254 ? -32.639 3.823 -3.577 1.00 34.56 254 LEU A O 1
ATOM 2044 N N . ARG A 1 255 ? -34.818 3.281 -3.609 1.00 32.56 255 ARG A N 1
ATOM 2045 C CA . ARG A 1 255 ? -35.050 3.682 -2.215 1.00 32.56 255 ARG A CA 1
ATOM 2046 C C . ARG A 1 255 ? -34.296 2.716 -1.291 1.00 32.56 255 ARG A C 1
ATOM 2048 O O . ARG A 1 255 ? -34.557 1.516 -1.398 1.00 32.56 255 ARG A O 1
ATOM 2055 N N . PRO A 1 256 ? -33.443 3.188 -0.364 1.00 39.06 256 PRO A N 1
ATOM 2056 C CA . PRO A 1 256 ? -32.956 2.325 0.703 1.00 39.06 256 PRO A CA 1
ATOM 2057 C C . PRO A 1 256 ? -34.148 1.828 1.531 1.00 39.06 256 PRO A C 1
ATOM 2059 O O . PRO A 1 256 ? -35.105 2.570 1.777 1.00 39.06 256 PRO A O 1
ATOM 2062 N N . ALA A 1 257 ? -34.104 0.563 1.947 1.00 35.50 257 ALA A N 1
ATOM 2063 C CA . ALA A 1 257 ? -35.078 0.027 2.890 1.00 35.50 257 ALA A CA 1
ATOM 2064 C C . ALA A 1 257 ? -34.968 0.776 4.236 1.00 35.50 257 ALA A C 1
ATOM 2066 O O . ALA A 1 257 ? -33.866 1.190 4.607 1.00 35.50 257 ALA A O 1
ATOM 2067 N N . PRO A 1 258 ? -36.075 0.968 4.980 1.00 34.66 258 PRO A N 1
ATOM 2068 C CA . PRO A 1 258 ? -36.027 1.653 6.266 1.00 34.66 258 PRO A CA 1
ATOM 2069 C C . PRO A 1 258 ? -35.139 0.879 7.247 1.00 34.66 258 PRO A C 1
ATOM 2071 O O . PRO A 1 258 ? -35.417 -0.274 7.575 1.00 34.66 258 PRO A O 1
ATOM 2074 N N . ILE A 1 259 ? -34.071 1.529 7.712 1.00 47.62 259 ILE A N 1
ATOM 2075 C CA . ILE A 1 259 ? -33.163 0.978 8.721 1.00 47.62 259 ILE A CA 1
ATOM 2076 C C . ILE A 1 259 ? -33.958 0.813 10.031 1.00 47.62 259 ILE A C 1
ATOM 2078 O O . ILE A 1 259 ? -34.549 1.791 10.496 1.00 47.62 259 ILE A O 1
ATOM 2082 N N . PRO A 1 260 ? -34.014 -0.390 10.635 1.00 33.97 260 PRO A N 1
ATOM 2083 C CA . PRO A 1 260 ? -34.743 -0.596 11.882 1.00 33.97 260 PRO A CA 1
ATOM 2084 C C . PRO A 1 260 ? -34.057 0.154 13.042 1.00 33.97 260 PRO A C 1
ATOM 2086 O O . PRO A 1 260 ? -32.829 0.108 13.155 1.00 33.97 260 PRO A O 1
ATOM 2089 N N . PRO A 1 261 ? -34.813 0.845 13.914 1.00 37.59 261 PRO A N 1
ATOM 2090 C CA . PRO A 1 261 ? -34.227 1.743 14.901 1.00 37.59 261 PRO A CA 1
ATOM 2091 C C . PRO A 1 261 ? -33.577 1.024 16.094 1.00 37.59 261 PRO A C 1
ATOM 2093 O O . PRO A 1 261 ? -34.161 0.138 16.711 1.00 37.59 261 PRO A O 1
ATOM 2096 N N . VAL A 1 262 ? -32.394 1.526 16.460 1.00 49.25 262 VAL A N 1
ATOM 2097 C CA . VAL A 1 262 ? -31.865 1.636 17.833 1.00 49.25 262 VAL A CA 1
ATOM 2098 C C . VAL A 1 262 ? -31.872 0.362 18.698 1.00 49.25 262 VAL A C 1
ATOM 2100 O O . VAL A 1 262 ? -32.639 0.209 19.645 1.00 49.25 262 VAL A O 1
ATOM 2103 N N . ILE A 1 263 ? -30.859 -0.479 18.466 1.00 40.56 263 ILE A N 1
ATOM 2104 C CA . ILE A 1 263 ? -30.130 -1.170 19.555 1.00 40.56 263 ILE A CA 1
ATOM 2105 C C . ILE A 1 263 ? -28.608 -0.893 19.467 1.00 40.56 263 ILE A C 1
ATOM 2107 O O . ILE A 1 263 ? -27.932 -0.853 20.495 1.00 40.56 263 ILE A O 1
ATOM 2111 N N . GLY A 1 264 ? -28.071 -0.622 18.266 1.00 47.78 264 GLY A N 1
ATOM 2112 C CA . GLY A 1 264 ? -26.629 -0.451 18.015 1.00 47.78 264 GLY A CA 1
ATOM 2113 C C . GLY A 1 264 ? -25.946 0.763 18.664 1.00 47.78 264 GLY A C 1
ATOM 2114 O O . GLY A 1 264 ? -24.775 0.654 19.024 1.00 47.78 264 GLY A O 1
ATOM 2115 N N . GLU A 1 265 ? -26.662 1.876 18.893 1.00 58.81 265 GLU A N 1
ATOM 2116 C CA . GLU A 1 265 ? -26.083 3.138 19.406 1.00 58.81 265 GLU A CA 1
ATOM 2117 C C . GLU A 1 265 ? -25.189 2.932 20.638 1.00 58.81 265 GLU A C 1
ATOM 2119 O O . GLU A 1 265 ? -24.097 3.486 20.727 1.00 58.81 265 GLU A O 1
ATOM 2124 N N . ARG A 1 266 ? -25.599 2.067 21.577 1.00 73.00 266 ARG A N 1
ATOM 2125 C CA . ARG A 1 266 ? -24.861 1.831 22.831 1.00 73.00 266 ARG A CA 1
ATOM 2126 C C . ARG A 1 266 ? -23.447 1.281 22.631 1.00 73.00 266 ARG A C 1
ATOM 2128 O O . ARG A 1 266 ? -22.615 1.486 23.515 1.00 73.00 266 ARG A O 1
ATOM 2135 N N . ALA A 1 267 ? -23.173 0.568 21.538 1.00 84.88 267 ALA A N 1
ATOM 2136 C CA . ALA A 1 267 ? -21.833 0.068 21.242 1.00 84.88 267 ALA A CA 1
ATOM 2137 C C . ALA A 1 267 ? -20.952 1.196 20.692 1.00 84.88 267 ALA A C 1
ATOM 2139 O O . ALA A 1 267 ? -19.912 1.519 21.264 1.00 84.88 267 ALA A O 1
ATOM 2140 N N . GLU A 1 268 ? -21.421 1.848 19.631 1.00 91.38 268 GLU A N 1
ATOM 2141 C CA . GLU A 1 268 ? -20.734 2.950 18.955 1.00 91.38 268 GLU A CA 1
ATOM 2142 C C . GLU A 1 268 ? -20.457 4.113 19.918 1.00 91.38 268 GLU A C 1
ATOM 2144 O O . GLU A 1 268 ? -19.311 4.538 20.056 1.00 91.38 268 GLU A O 1
ATOM 2149 N N . THR A 1 269 ? -21.465 4.564 20.674 1.00 91.94 269 THR A N 1
ATOM 2150 C CA . THR A 1 269 ? -21.321 5.645 21.659 1.00 91.94 269 THR A CA 1
ATOM 2151 C C . THR A 1 269 ? -20.303 5.304 22.749 1.00 91.94 269 THR A C 1
ATOM 2153 O O . THR A 1 269 ? -19.474 6.150 23.071 1.00 91.94 269 THR A O 1
ATOM 2156 N N . ARG A 1 270 ? -20.298 4.078 23.298 1.00 93.00 270 ARG A N 1
ATOM 2157 C CA . ARG A 1 270 ? -19.319 3.682 24.333 1.00 93.00 270 ARG A CA 1
ATOM 2158 C C . ARG A 1 270 ? -17.891 3.613 23.795 1.00 93.00 270 ARG A C 1
ATOM 2160 O O . ARG A 1 270 ? -16.963 3.972 24.516 1.00 93.00 270 ARG A O 1
ATOM 2167 N N . ALA A 1 271 ? -17.708 3.165 22.555 1.00 96.12 271 ALA A N 1
ATOM 2168 C CA . ALA A 1 271 ? -16.397 3.144 21.913 1.00 96.12 271 ALA A CA 1
ATOM 2169 C C . ALA A 1 271 ? -15.898 4.571 21.620 1.00 96.12 271 ALA A C 1
ATOM 2171 O O . ALA A 1 271 ? -14.779 4.919 21.991 1.00 96.12 271 ALA A O 1
ATOM 2172 N N . LEU A 1 272 ? -16.753 5.434 21.062 1.00 97.44 272 LEU A N 1
ATOM 2173 C CA . LEU A 1 272 ? -16.446 6.845 20.796 1.00 97.44 272 LEU A CA 1
ATOM 2174 C C . LEU A 1 272 ? -16.188 7.664 22.074 1.00 97.44 272 LEU A C 1
ATOM 2176 O O . LEU A 1 272 ? -15.343 8.551 22.058 1.00 97.44 272 LEU A O 1
ATOM 2180 N N . GLN A 1 273 ? -16.863 7.358 23.187 1.00 96.88 273 GLN A N 1
ATOM 2181 C CA . GLN A 1 273 ? -16.591 7.959 24.505 1.00 96.88 273 GLN A CA 1
ATOM 2182 C C . GLN A 1 273 ? -15.269 7.480 25.128 1.00 96.88 273 GLN A C 1
ATOM 2184 O O . GLN A 1 273 ? -14.701 8.169 25.974 1.00 96.88 273 GLN A O 1
ATOM 2189 N N . ALA A 1 274 ? -14.779 6.299 24.742 1.00 97.81 274 ALA A N 1
ATOM 2190 C CA . ALA A 1 274 ? -13.498 5.771 25.203 1.00 97.81 274 ALA A CA 1
ATOM 2191 C C . ALA A 1 274 ? -12.310 6.260 24.356 1.00 97.81 274 ALA A C 1
ATOM 2193 O O . ALA A 1 274 ? -11.191 6.330 24.875 1.00 97.81 274 ALA A O 1
ATOM 2194 N N . LEU A 1 275 ? -12.542 6.597 23.084 1.00 98.56 275 LEU A N 1
ATOM 2195 C CA . LEU A 1 275 ? -11.534 7.078 22.142 1.00 98.56 275 LEU A CA 1
ATOM 2196 C C . LEU A 1 275 ? -10.865 8.370 22.632 1.00 98.56 275 LEU A C 1
ATOM 2198 O O . LEU A 1 275 ? -11.526 9.370 22.896 1.00 98.56 275 LEU A O 1
ATOM 2202 N N . ASP A 1 276 ? -9.535 8.351 22.710 1.00 98.44 276 ASP A N 1
ATOM 2203 C CA . ASP A 1 276 ? -8.725 9.535 22.991 1.00 98.44 276 ASP A CA 1
ATOM 2204 C C . ASP A 1 276 ? -8.083 10.027 21.688 1.00 98.44 276 ASP A C 1
ATOM 2206 O O . ASP A 1 276 ? -7.124 9.451 21.168 1.00 98.44 276 ASP A O 1
ATOM 2210 N N . THR A 1 277 ? -8.657 11.089 21.130 1.00 98.31 277 THR A N 1
ATOM 2211 C CA . THR A 1 277 ? -8.225 11.674 19.857 1.00 98.31 277 THR A CA 1
ATOM 2212 C C . THR A 1 277 ? -6.879 12.389 19.980 1.00 98.31 277 THR A C 1
ATOM 2214 O O . THR A 1 277 ? -6.094 12.366 19.034 1.00 98.31 277 THR A O 1
ATOM 2217 N N . ASN A 1 278 ? -6.550 12.941 21.153 1.00 98.50 278 ASN A N 1
ATOM 2218 C CA . ASN A 1 278 ? -5.247 13.555 21.411 1.00 98.50 278 ASN A CA 1
ATOM 2219 C C . ASN A 1 278 ? -4.148 12.489 21.501 1.00 98.50 278 ASN A C 1
ATOM 2221 O O . ASN A 1 278 ? -3.063 12.675 20.948 1.00 98.50 278 ASN A O 1
ATOM 2225 N N . ALA A 1 279 ? -4.436 11.347 22.135 1.00 98.56 279 ALA A N 1
ATOM 2226 C CA . ALA A 1 279 ? -3.542 10.193 22.133 1.00 98.56 279 ALA A CA 1
ATOM 2227 C C . ALA A 1 279 ? -3.334 9.634 20.714 1.00 98.56 279 ALA A C 1
ATOM 2229 O O . ALA A 1 279 ? -2.200 9.325 20.359 1.00 98.56 279 ALA A O 1
ATOM 2230 N N . CYS A 1 280 ? -4.381 9.584 19.879 1.00 98.88 280 CYS A N 1
ATOM 2231 C CA . CYS A 1 280 ? -4.279 9.173 18.472 1.00 98.88 280 CYS A CA 1
ATOM 2232 C C . CYS A 1 280 ? -3.355 10.096 17.657 1.00 98.88 280 CYS A C 1
ATOM 2234 O O . CYS A 1 280 ? -2.452 9.620 16.968 1.00 98.88 280 CYS A O 1
ATOM 2236 N N . ILE A 1 281 ? -3.525 11.420 17.776 1.00 98.81 281 ILE A N 1
ATOM 2237 C CA . ILE A 1 281 ? -2.647 12.408 17.123 1.00 98.81 281 ILE A CA 1
ATOM 2238 C C . ILE A 1 281 ? -1.208 12.259 17.631 1.00 98.81 281 ILE A C 1
ATOM 2240 O O . ILE A 1 281 ? -0.268 12.233 16.836 1.00 98.81 281 ILE A O 1
ATOM 2244 N N . LYS A 1 282 ? -1.014 12.117 18.949 1.00 98.81 282 LYS A N 1
ATOM 2245 C CA . LYS A 1 282 ? 0.320 11.949 19.537 1.00 98.81 282 LYS A CA 1
ATOM 2246 C C . LYS A 1 282 ? 0.983 10.639 19.100 1.00 98.81 282 LYS A C 1
ATOM 2248 O O . LYS A 1 282 ? 2.184 10.641 18.853 1.00 98.81 282 LYS A O 1
ATOM 2253 N N . LEU A 1 283 ? 0.227 9.550 18.960 1.00 98.88 283 LEU A N 1
ATOM 2254 C CA . LEU A 1 283 ? 0.733 8.284 18.435 1.00 98.88 283 LEU A CA 1
ATOM 2255 C C . LEU A 1 283 ? 1.183 8.433 16.977 1.00 98.88 283 LEU A C 1
ATOM 2257 O O . LEU A 1 283 ? 2.298 8.035 16.659 1.00 98.88 283 LEU A O 1
ATOM 2261 N N . ALA A 1 284 ? 0.385 9.081 16.121 1.00 98.81 284 ALA A N 1
ATOM 2262 C CA . ALA A 1 284 ? 0.800 9.393 14.751 1.00 98.81 284 ALA A CA 1
ATOM 2263 C C . ALA A 1 284 ? 2.111 10.203 14.735 1.00 98.81 284 ALA A C 1
ATOM 2265 O O . ALA A 1 284 ? 3.029 9.887 13.979 1.00 98.81 284 ALA A O 1
ATOM 2266 N N . GLN A 1 285 ? 2.254 11.190 15.629 1.00 98.81 285 GLN A N 1
ATOM 2267 C CA . GLN A 1 285 ? 3.512 11.924 15.759 1.00 98.81 285 GLN A CA 1
ATOM 2268 C C . GLN A 1 285 ? 4.687 11.049 16.225 1.00 98.81 285 GLN A C 1
ATOM 2270 O O . GLN A 1 285 ? 5.792 11.181 15.705 1.00 98.81 285 GLN A O 1
ATOM 2275 N N . ASP A 1 286 ? 4.483 10.188 17.222 1.00 98.81 286 ASP A N 1
ATOM 2276 C CA . ASP A 1 286 ? 5.548 9.357 17.788 1.00 98.81 286 ASP A CA 1
ATOM 2277 C C . ASP A 1 286 ? 5.999 8.263 16.799 1.00 98.81 286 ASP A C 1
ATOM 2279 O O . ASP A 1 286 ? 7.196 7.995 16.708 1.00 98.81 286 ASP A O 1
ATOM 2283 N N . LEU A 1 287 ? 5.094 7.719 15.973 1.00 98.81 287 LEU A N 1
ATOM 2284 C CA . LEU A 1 287 ? 5.438 6.821 14.860 1.00 98.81 287 LEU A CA 1
ATOM 2285 C C . LEU A 1 287 ? 6.228 7.540 13.750 1.00 98.81 287 LEU A C 1
ATOM 2287 O O . LEU A 1 287 ? 7.185 6.979 13.213 1.00 98.81 287 LEU A O 1
ATOM 2291 N N . VAL A 1 288 ? 5.867 8.782 13.402 1.00 98.69 288 VAL A N 1
ATOM 2292 C CA . VAL A 1 288 ? 6.597 9.602 12.407 1.00 98.69 288 VAL A CA 1
ATOM 2293 C C . VAL A 1 288 ? 7.980 10.032 12.922 1.00 98.69 288 VAL A C 1
ATOM 2295 O O . VAL A 1 288 ? 8.910 10.189 12.130 1.00 98.69 288 VAL A O 1
ATOM 2298 N N . ARG A 1 289 ? 8.161 10.174 14.243 1.00 98.62 289 ARG A N 1
ATOM 2299 C CA . ARG A 1 289 ? 9.467 10.472 14.867 1.00 98.62 289 ARG A CA 1
ATOM 2300 C C . ARG A 1 289 ? 10.472 9.332 14.781 1.00 98.62 289 ARG A C 1
ATOM 2302 O O . ARG A 1 289 ? 11.669 9.608 14.829 1.00 98.62 289 ARG A O 1
ATOM 2309 N N . VAL A 1 290 ? 10.019 8.084 14.661 1.00 98.50 290 VAL A N 1
ATOM 2310 C CA . VAL A 1 290 ? 10.904 6.933 14.453 1.00 98.50 290 VAL A CA 1
ATOM 2311 C C . VAL A 1 290 ? 11.147 6.754 12.948 1.00 98.50 290 VAL A C 1
ATOM 2313 O O . VAL A 1 290 ? 10.205 6.425 12.219 1.00 98.50 290 VAL A O 1
ATOM 2316 N N . PRO A 1 291 ? 12.383 6.960 12.447 1.00 97.75 291 PRO A N 1
ATOM 2317 C CA . PRO A 1 291 ? 12.710 6.689 11.054 1.00 97.75 291 PRO A CA 1
ATOM 2318 C C . PRO A 1 291 ? 12.588 5.193 10.781 1.00 97.75 291 PRO A C 1
ATOM 2320 O O . PRO A 1 291 ? 13.140 4.384 11.522 1.00 97.75 291 PRO A O 1
ATOM 2323 N N . SER A 1 292 ? 11.896 4.845 9.705 1.00 97.38 292 SER A N 1
ATOM 2324 C CA . SER A 1 292 ? 11.607 3.457 9.334 1.00 97.38 292 SER A CA 1
ATOM 2325 C C . SER A 1 292 ? 11.653 3.275 7.823 1.00 97.38 292 SER A C 1
ATOM 2327 O O . SER A 1 292 ? 10.790 2.638 7.234 1.00 97.38 292 SER A O 1
ATOM 2329 N N . VAL A 1 293 ? 12.639 3.904 7.175 1.00 96.81 293 VAL A N 1
ATOM 2330 C CA . VAL A 1 293 ? 12.810 3.780 5.722 1.00 96.81 293 VAL A CA 1
ATOM 2331 C C . VAL A 1 293 ? 12.894 2.301 5.357 1.00 96.81 293 VAL A C 1
ATOM 2333 O O . VAL A 1 293 ? 13.624 1.571 6.026 1.00 96.81 293 VAL A O 1
ATOM 2336 N N . THR A 1 294 ? 12.148 1.899 4.326 1.00 93.38 294 THR A N 1
ATOM 2337 C CA . THR A 1 294 ? 12.048 0.540 3.768 1.00 93.38 294 THR A CA 1
ATOM 2338 C C . THR A 1 294 ? 13.364 -0.238 3.930 1.00 93.38 294 THR A C 1
ATOM 2340 O O . THR A 1 294 ? 14.400 0.181 3.411 1.00 93.38 294 THR A O 1
ATOM 2343 N N . GLY A 1 295 ? 13.339 -1.333 4.699 1.00 92.50 295 GLY A N 1
ATOM 2344 C CA . GLY A 1 295 ? 14.506 -2.125 5.117 1.00 92.50 295 GLY A CA 1
ATOM 2345 C C . GLY A 1 295 ? 15.129 -1.781 6.483 1.00 92.50 295 GLY A C 1
ATOM 2346 O O . GLY A 1 295 ? 16.175 -2.338 6.817 1.00 92.50 295 GLY A O 1
ATOM 2347 N N . ASN A 1 296 ? 14.544 -0.869 7.268 1.00 95.00 296 ASN A N 1
ATOM 2348 C CA . ASN A 1 296 ? 14.980 -0.522 8.630 1.00 95.00 296 ASN A CA 1
ATOM 2349 C C . ASN A 1 296 ? 13.780 -0.276 9.575 1.00 95.00 296 ASN A C 1
ATOM 2351 O O . ASN A 1 296 ? 13.650 0.775 10.203 1.00 95.00 296 ASN A O 1
ATOM 2355 N N . GLU A 1 297 ? 12.852 -1.230 9.633 1.00 97.06 297 GLU A N 1
ATOM 2356 C CA . GLU A 1 297 ? 11.536 -1.069 10.265 1.00 97.06 297 GLU A CA 1
ATOM 2357 C C . GLU A 1 297 ? 11.487 -1.463 11.761 1.00 97.06 297 GLU A C 1
ATOM 2359 O O . GLU A 1 297 ? 10.541 -1.111 12.473 1.00 97.06 297 GLU A O 1
ATOM 2364 N N . ARG A 1 298 ? 12.494 -2.180 12.285 1.00 97.38 298 ARG A N 1
ATOM 2365 C CA . ARG A 1 298 ? 12.451 -2.798 13.630 1.00 97.38 298 ARG A CA 1
ATOM 2366 C C . ARG A 1 298 ? 12.142 -1.814 14.764 1.00 97.38 298 ARG A C 1
ATOM 2368 O O . ARG A 1 298 ? 11.320 -2.118 15.624 1.00 97.38 298 ARG A O 1
ATOM 2375 N N . ALA A 1 299 ? 12.748 -0.626 14.755 1.00 98.06 299 ALA A N 1
ATOM 2376 C CA . ALA A 1 299 ? 12.589 0.348 15.839 1.00 98.06 299 ALA A CA 1
ATOM 2377 C C . ALA A 1 299 ? 11.158 0.912 15.960 1.00 98.06 299 ALA A C 1
ATOM 2379 O O . ALA A 1 299 ? 10.727 1.246 17.064 1.00 98.06 299 ALA A O 1
ATOM 2380 N N . VAL A 1 300 ? 10.410 1.013 14.851 1.00 98.56 300 VAL A N 1
ATOM 2381 C CA . VAL A 1 300 ? 9.002 1.449 14.890 1.00 98.56 300 VAL A CA 1
ATOM 2382 C C . VAL A 1 300 ? 8.071 0.281 15.219 1.00 98.56 300 VAL A C 1
ATOM 2384 O O . VAL A 1 300 ? 7.123 0.475 15.973 1.00 98.56 300 VAL A O 1
ATOM 2387 N N . GLN A 1 301 ? 8.389 -0.945 14.784 1.00 98.69 301 GLN A N 1
ATOM 2388 C CA . GLN A 1 301 ? 7.662 -2.143 15.223 1.00 98.69 301 GLN A CA 1
ATOM 2389 C C . GLN A 1 301 ? 7.765 -2.358 16.740 1.00 98.69 301 GLN A C 1
ATOM 2391 O O . GLN A 1 301 ? 6.769 -2.680 17.386 1.00 98.69 301 GLN A O 1
ATOM 2396 N N . ASP A 1 302 ? 8.929 -2.102 17.340 1.00 98.50 302 ASP A N 1
ATOM 2397 C CA . ASP A 1 302 ? 9.103 -2.168 18.796 1.00 98.50 302 ASP A CA 1
ATOM 2398 C C . ASP A 1 302 ? 8.249 -1.117 19.534 1.00 98.50 302 ASP A C 1
ATOM 2400 O O . ASP A 1 302 ? 7.675 -1.412 20.584 1.00 98.50 302 ASP A O 1
ATOM 2404 N N . LEU A 1 303 ? 8.085 0.085 18.963 1.00 98.75 303 LEU A N 1
ATOM 2405 C CA . LEU A 1 303 ? 7.164 1.106 19.479 1.00 98.75 303 LEU A CA 1
ATOM 2406 C C . LEU A 1 303 ? 5.689 0.687 19.326 1.00 98.75 303 LEU A C 1
ATOM 2408 O O . LEU A 1 303 ? 4.899 0.907 20.246 1.00 98.75 303 LEU A O 1
ATOM 2412 N N . VAL A 1 304 ? 5.305 0.071 18.203 1.00 98.88 304 VAL A N 1
ATOM 2413 C CA . VAL A 1 304 ? 3.929 -0.408 17.976 1.00 98.88 304 VAL A CA 1
ATOM 2414 C C . VAL A 1 304 ? 3.571 -1.555 18.921 1.00 98.88 304 VAL A C 1
ATOM 2416 O O . VAL A 1 304 ? 2.503 -1.511 19.531 1.00 98.88 304 VAL A O 1
ATOM 2419 N N . ALA A 1 305 ? 4.464 -2.530 19.115 1.00 98.88 305 ALA A N 1
ATOM 2420 C CA . ALA A 1 305 ? 4.264 -3.625 20.065 1.00 98.88 305 ALA A CA 1
ATOM 2421 C C . ALA A 1 305 ? 4.030 -3.098 21.489 1.00 98.88 305 ALA A C 1
ATOM 2423 O O . ALA A 1 305 ? 2.994 -3.391 22.082 1.00 98.88 305 ALA A O 1
ATOM 2424 N N . LEU A 1 306 ? 4.916 -2.222 21.983 1.00 98.69 306 LEU A N 1
ATOM 2425 C CA . LEU A 1 306 ? 4.756 -1.573 23.290 1.00 98.69 306 LEU A CA 1
ATOM 2426 C C . LEU A 1 306 ? 3.446 -0.775 23.389 1.00 98.69 306 LEU A C 1
ATOM 2428 O O . LEU A 1 306 ? 2.784 -0.814 24.420 1.00 98.69 306 LEU A O 1
ATOM 2432 N N . THR A 1 307 ? 3.033 -0.083 22.324 1.00 98.81 307 THR A N 1
ATOM 2433 C CA . THR A 1 307 ? 1.776 0.687 22.315 1.00 98.81 307 THR A CA 1
ATOM 2434 C C . THR A 1 307 ? 0.541 -0.223 22.381 1.00 98.81 307 THR A C 1
ATOM 2436 O O . THR A 1 307 ? -0.435 0.109 23.053 1.00 98.81 307 THR A O 1
ATOM 2439 N N . LEU A 1 308 ? 0.568 -1.383 21.718 1.00 98.81 308 LEU A N 1
ATOM 2440 C CA . LEU A 1 308 ? -0.516 -2.372 21.762 1.00 98.81 308 LEU A CA 1
ATOM 2441 C C . LEU A 1 308 ? -0.571 -3.109 23.115 1.00 98.81 308 LEU A C 1
ATOM 2443 O O . LEU A 1 308 ? -1.665 -3.375 23.618 1.00 98.81 308 LEU A O 1
ATOM 2447 N N . GLU A 1 309 ? 0.584 -3.375 23.734 1.00 98.62 309 GLU A N 1
ATOM 2448 C CA . GLU A 1 309 ? 0.694 -3.892 25.106 1.00 98.62 309 GLU A CA 1
ATOM 2449 C C . GLU A 1 309 ? 0.154 -2.879 26.134 1.00 98.62 309 GLU A C 1
ATOM 2451 O O . GLU A 1 309 ? -0.679 -3.235 26.968 1.00 98.62 309 GLU A O 1
ATOM 2456 N N . GLU A 1 310 ? 0.551 -1.602 26.041 1.00 98.25 310 GLU A N 1
ATOM 2457 C CA . GLU A 1 310 ? 0.035 -0.501 26.875 1.00 98.25 310 GLU A CA 1
ATOM 2458 C C . GLU A 1 310 ? -1.480 -0.300 26.701 1.00 98.25 310 GLU A C 1
ATOM 2460 O O . GLU A 1 310 ? -2.193 -0.041 27.672 1.00 98.25 310 GLU A O 1
ATOM 2465 N N . ALA A 1 311 ? -1.995 -0.471 25.478 1.00 97.75 311 ALA A N 1
ATOM 2466 C CA . ALA A 1 311 ? -3.429 -0.472 25.188 1.00 97.75 311 ALA A CA 1
ATOM 2467 C C . ALA A 1 311 ? -4.162 -1.723 25.717 1.00 97.75 311 ALA A C 1
ATOM 2469 O O . ALA A 1 311 ? -5.393 -1.768 25.691 1.00 97.75 311 ALA A O 1
ATOM 2470 N N . GLY A 1 312 ? -3.440 -2.733 26.215 1.00 97.69 312 GLY A N 1
ATOM 2471 C CA . GLY A 1 312 ? -3.995 -3.939 26.824 1.00 97.69 312 GLY A CA 1
ATOM 2472 C C . GLY A 1 312 ? -4.514 -4.978 25.827 1.00 97.69 312 GLY A C 1
ATOM 2473 O O . GLY A 1 312 ? -5.470 -5.692 26.155 1.00 97.69 312 GLY A O 1
ATOM 2474 N N . LEU A 1 313 ? -3.941 -5.058 24.625 1.00 98.44 313 LEU A N 1
ATOM 2475 C CA . LEU A 1 313 ? -4.194 -6.148 23.678 1.00 98.44 313 LEU A CA 1
ATOM 2476 C C . LEU A 1 313 ? -3.302 -7.367 23.969 1.00 98.44 313 LEU A C 1
ATOM 2478 O O . LEU A 1 313 ? -2.299 -7.275 24.671 1.00 98.44 313 LEU A O 1
ATOM 2482 N N . GLU A 1 314 ? -3.677 -8.523 23.423 1.00 98.38 314 GLU A N 1
ATOM 2483 C CA . GLU A 1 314 ? -2.791 -9.689 23.335 1.00 98.38 314 GLU A CA 1
ATOM 2484 C C . GLU A 1 314 ? -1.873 -9.494 22.123 1.00 98.38 314 GLU A C 1
ATOM 2486 O O . GLU A 1 314 ? -2.356 -9.467 20.990 1.00 98.38 314 GLU A O 1
ATOM 2491 N N . VAL A 1 315 ? -0.574 -9.287 22.353 1.00 98.75 315 VAL A N 1
ATOM 2492 C CA . VAL A 1 315 ? 0.392 -8.951 21.296 1.00 98.75 315 VAL A CA 1
ATOM 2493 C C . VAL A 1 315 ? 1.233 -10.162 20.919 1.00 98.75 315 VAL A C 1
ATOM 2495 O O . VAL A 1 315 ? 1.876 -10.776 21.768 1.00 98.75 315 VAL A O 1
ATOM 2498 N N . ASP A 1 316 ? 1.258 -10.457 19.623 1.00 98.62 316 ASP A N 1
ATOM 2499 C CA . ASP A 1 316 ? 2.272 -11.290 18.990 1.00 98.62 316 ASP A CA 1
ATOM 2500 C C . ASP A 1 316 ? 3.268 -10.389 18.248 1.00 98.62 316 ASP A C 1
ATOM 2502 O O . ASP A 1 316 ? 2.876 -9.487 17.502 1.00 98.62 316 ASP A O 1
ATOM 2506 N N . ARG A 1 317 ? 4.562 -10.627 18.469 1.00 98.38 317 ARG A N 1
ATOM 2507 C CA . ARG A 1 317 ? 5.666 -9.957 17.777 1.00 98.38 317 ARG A CA 1
ATOM 2508 C C . ARG A 1 317 ? 6.679 -11.011 17.361 1.00 98.38 317 ARG A C 1
ATOM 2510 O O . ARG A 1 317 ? 7.473 -11.477 18.184 1.00 98.38 317 ARG A O 1
ATOM 2517 N N . PHE A 1 318 ? 6.698 -11.323 16.073 1.00 98.25 318 PHE A N 1
ATOM 2518 C CA . PHE A 1 318 ? 7.581 -12.324 15.489 1.00 98.25 318 PHE A CA 1
ATOM 2519 C C . PHE A 1 318 ? 8.484 -11.723 14.408 1.00 98.25 318 PHE A C 1
ATOM 2521 O O . PHE A 1 318 ? 8.333 -10.576 13.986 1.00 98.25 318 PHE A O 1
ATOM 2528 N N . GLU A 1 319 ? 9.461 -12.513 13.978 1.00 97.44 319 GLU A N 1
ATOM 2529 C CA . GLU A 1 319 ? 10.362 -12.183 12.880 1.00 97.44 319 GLU A CA 1
ATOM 2530 C C . GLU A 1 319 ? 10.195 -13.247 11.798 1.00 97.44 319 GLU A C 1
ATOM 2532 O O . GLU A 1 319 ? 10.258 -14.446 12.082 1.00 97.44 319 GLU A O 1
ATOM 2537 N N . ALA A 1 320 ? 9.888 -12.820 10.576 1.00 96.31 320 ALA A N 1
ATOM 2538 C CA . ALA A 1 320 ? 9.560 -13.730 9.493 1.00 96.31 320 ALA A CA 1
ATOM 2539 C C . ALA A 1 320 ? 10.818 -14.240 8.772 1.00 96.31 320 ALA A C 1
ATOM 2541 O O . ALA A 1 320 ? 11.773 -13.500 8.542 1.00 96.31 320 ALA A O 1
ATOM 2542 N N . ASP A 1 321 ? 10.800 -15.512 8.367 1.00 96.38 321 ASP A N 1
ATOM 2543 C CA . ASP A 1 321 ? 11.879 -16.135 7.593 1.00 96.38 321 ASP A CA 1
ATOM 2544 C C . ASP A 1 321 ? 11.882 -15.612 6.146 1.00 96.38 321 ASP A C 1
ATOM 2546 O O . ASP A 1 321 ? 11.322 -16.227 5.237 1.00 96.38 321 ASP A O 1
ATOM 2550 N N . VAL A 1 322 ? 12.528 -14.462 5.936 1.00 95.56 322 VAL A N 1
ATOM 2551 C CA . VAL A 1 322 ? 12.672 -13.804 4.626 1.00 95.56 322 VAL A CA 1
ATOM 2552 C C . VAL A 1 322 ? 13.247 -14.756 3.568 1.00 95.56 322 VAL A C 1
ATOM 2554 O O . VAL A 1 322 ? 12.859 -14.675 2.405 1.00 95.56 322 VAL A O 1
ATOM 2557 N N . SER A 1 323 ? 14.120 -15.699 3.944 1.00 95.38 323 SER A N 1
ATOM 2558 C CA . SER A 1 323 ? 14.714 -16.651 2.993 1.00 95.38 323 SER A CA 1
ATOM 2559 C C . SER A 1 323 ? 13.696 -17.681 2.500 1.00 95.38 323 SER A C 1
ATOM 2561 O O . SER A 1 323 ? 13.625 -17.950 1.300 1.00 95.38 323 SER A O 1
ATOM 2563 N N . ARG A 1 324 ? 12.859 -18.220 3.395 1.00 96.44 324 ARG A N 1
ATOM 2564 C CA . ARG A 1 324 ? 11.739 -19.098 3.020 1.00 96.44 324 ARG A CA 1
ATOM 2565 C C . ARG A 1 324 ? 10.657 -18.347 2.246 1.00 96.44 324 ARG A C 1
ATOM 2567 O O . ARG A 1 324 ? 10.131 -18.899 1.284 1.00 96.44 324 ARG A O 1
ATOM 2574 N N . LEU A 1 325 ? 10.342 -17.106 2.628 1.00 96.06 325 LEU A N 1
ATOM 2575 C CA . LEU A 1 325 ? 9.344 -16.288 1.930 1.00 96.06 325 LEU A CA 1
ATOM 2576 C C . LEU A 1 325 ? 9.794 -15.962 0.497 1.00 96.06 325 LEU A C 1
ATOM 2578 O O . LEU A 1 325 ? 9.016 -16.179 -0.427 1.00 96.06 325 LEU A O 1
ATOM 2582 N N . LYS A 1 326 ? 11.060 -15.565 0.285 1.00 94.56 326 LYS A N 1
ATOM 2583 C CA . LYS A 1 326 ? 11.663 -15.386 -1.055 1.00 94.56 326 LYS A CA 1
ATOM 2584 C C . LYS A 1 326 ? 11.583 -16.639 -1.935 1.00 94.56 326 LYS A C 1
ATOM 2586 O O . LYS A 1 326 ? 11.504 -16.527 -3.154 1.00 94.56 326 LYS A O 1
ATOM 2591 N N . ALA A 1 327 ? 11.623 -17.829 -1.333 1.00 95.38 327 ALA A N 1
ATOM 2592 C CA . ALA A 1 327 ? 11.516 -19.104 -2.040 1.00 95.38 327 ALA A CA 1
ATOM 2593 C C . ALA A 1 327 ? 10.061 -19.544 -2.320 1.00 95.38 327 ALA A C 1
ATOM 2595 O O . ALA A 1 327 ? 9.849 -20.592 -2.936 1.00 95.38 327 ALA A O 1
ATOM 2596 N N . HIS A 1 328 ? 9.052 -18.788 -1.872 1.00 95.25 328 HIS A N 1
ATOM 2597 C CA . HIS A 1 328 ? 7.651 -19.146 -2.070 1.00 95.25 328 HIS A CA 1
ATOM 2598 C C . HIS A 1 328 ? 7.178 -18.855 -3.513 1.00 95.25 328 HIS A C 1
ATOM 2600 O O . HIS A 1 328 ? 7.436 -17.768 -4.026 1.00 95.25 328 HIS A O 1
ATOM 2606 N N . PRO A 1 329 ? 6.408 -19.745 -4.175 1.00 92.50 329 PRO A N 1
ATOM 2607 C CA . PRO A 1 329 ? 5.929 -19.511 -5.546 1.00 92.50 329 PRO A CA 1
ATOM 2608 C C . PRO A 1 329 ? 5.014 -18.287 -5.728 1.00 92.50 329 PRO A C 1
ATOM 2610 O O . PRO A 1 329 ? 4.883 -17.795 -6.844 1.00 92.50 329 PRO A O 1
ATOM 2613 N N . ARG A 1 330 ? 4.381 -17.808 -4.645 1.00 92.50 330 ARG A N 1
ATOM 2614 C CA . ARG A 1 330 ? 3.606 -16.550 -4.592 1.00 92.50 330 ARG A CA 1
ATOM 2615 C C . ARG A 1 330 ? 4.354 -15.405 -3.890 1.00 92.50 330 ARG A C 1
ATOM 2617 O O . ARG A 1 330 ? 3.715 -14.523 -3.334 1.00 92.50 330 ARG A O 1
ATOM 2624 N N . PHE A 1 331 ? 5.689 -15.440 -3.838 1.00 95.06 331 PHE A N 1
ATOM 2625 C CA . PHE A 1 331 ? 6.473 -14.343 -3.265 1.00 95.06 331 PHE A CA 1
ATOM 2626 C C . PHE A 1 331 ? 6.135 -13.019 -3.986 1.00 95.06 331 PHE A C 1
ATOM 2628 O O . PHE A 1 331 ? 6.293 -12.950 -5.209 1.00 95.06 331 PHE A O 1
ATOM 2635 N N . PRO A 1 332 ? 5.664 -11.975 -3.278 1.00 94.69 332 PRO A N 1
ATOM 2636 C CA . PRO A 1 332 ? 5.013 -10.825 -3.912 1.00 94.69 332 PRO A CA 1
ATOM 2637 C C . PRO A 1 332 ? 5.989 -9.734 -4.389 1.00 94.69 332 PRO A C 1
ATOM 2639 O O . PRO A 1 332 ? 5.555 -8.697 -4.889 1.00 94.69 332 PRO A O 1
ATOM 2642 N N . GLY A 1 333 ? 7.300 -9.972 -4.280 1.00 93.44 333 GLY A N 1
ATOM 2643 C CA . GLY A 1 333 ? 8.346 -9.040 -4.699 1.00 93.44 333 GLY A CA 1
ATOM 2644 C C . GLY A 1 333 ? 9.027 -8.301 -3.545 1.00 93.44 333 GLY A C 1
ATOM 2645 O O . GLY A 1 333 ? 8.568 -8.334 -2.406 1.00 93.44 333 GLY A O 1
ATOM 2646 N N . MET A 1 334 ? 10.166 -7.683 -3.865 1.00 92.31 334 MET A N 1
ATOM 2647 C CA . MET A 1 334 ? 10.879 -6.686 -3.054 1.00 92.31 334 MET A CA 1
ATOM 2648 C C . MET A 1 334 ? 11.906 -5.957 -3.935 1.00 92.31 334 MET A C 1
ATOM 2650 O O . MET A 1 334 ? 12.481 -6.564 -4.845 1.00 92.31 334 MET A O 1
ATOM 2654 N N . GLU A 1 335 ? 12.149 -4.675 -3.670 1.00 90.06 335 GLU A N 1
ATOM 2655 C CA . GLU A 1 335 ? 13.174 -3.838 -4.322 1.00 90.06 335 GLU A CA 1
ATOM 2656 C C . GLU A 1 335 ? 14.320 -3.492 -3.361 1.00 90.06 335 GLU A C 1
ATOM 2658 O O . GLU A 1 335 ? 15.464 -3.334 -3.797 1.00 90.06 335 GLU A O 1
ATOM 2663 N N . VAL A 1 336 ? 14.047 -3.445 -2.052 1.00 90.69 336 VAL A N 1
ATOM 2664 C CA . VAL A 1 336 ? 15.055 -3.295 -1.000 1.00 90.69 336 VAL A CA 1
ATOM 2665 C C . VAL A 1 336 ? 15.410 -4.663 -0.432 1.00 90.69 336 VAL A C 1
ATOM 2667 O O . VAL A 1 336 ? 14.578 -5.347 0.167 1.00 90.69 336 VAL A O 1
ATOM 2670 N N . GLU A 1 337 ? 16.678 -5.045 -0.576 1.00 88.88 337 GLU A N 1
ATOM 2671 C CA . GLU A 1 337 ? 17.217 -6.258 0.034 1.00 88.88 337 GLU A CA 1
ATOM 2672 C C . GLU A 1 337 ? 17.159 -6.205 1.569 1.00 88.88 337 GLU A C 1
ATOM 2674 O O . GLU A 1 337 ? 17.611 -5.241 2.187 1.00 88.88 337 GLU A O 1
ATOM 2679 N N . ARG A 1 338 ? 16.608 -7.260 2.184 1.00 89.00 338 ARG A N 1
ATOM 2680 C CA . ARG A 1 338 ? 16.369 -7.370 3.632 1.00 89.00 338 ARG A CA 1
ATOM 2681 C C . ARG A 1 338 ? 16.857 -8.703 4.178 1.00 89.00 338 ARG A C 1
ATOM 2683 O O . ARG A 1 338 ? 16.694 -9.747 3.546 1.00 89.00 338 ARG A O 1
ATOM 2690 N N . THR A 1 339 ? 17.384 -8.658 5.398 1.00 87.31 339 THR A N 1
ATOM 2691 C CA . THR A 1 339 ? 17.759 -9.834 6.199 1.00 87.31 339 THR A CA 1
ATOM 2692 C C . THR A 1 339 ? 16.777 -10.129 7.333 1.00 87.31 339 THR A C 1
ATOM 2694 O O . THR A 1 339 ? 16.777 -11.243 7.844 1.00 87.31 339 THR A O 1
ATOM 2697 N N . GLU A 1 340 ? 15.948 -9.156 7.715 1.00 92.12 340 GLU A N 1
ATOM 2698 C CA . GLU A 1 340 ? 14.941 -9.256 8.774 1.00 92.12 340 GLU A CA 1
ATOM 2699 C C . GLU A 1 340 ? 13.587 -8.720 8.289 1.00 92.12 340 GLU A C 1
ATOM 2701 O O . GLU A 1 340 ? 13.524 -7.893 7.379 1.00 92.12 340 GLU A O 1
ATOM 2706 N N . ALA A 1 341 ? 12.505 -9.199 8.903 1.00 95.62 341 ALA A N 1
ATOM 2707 C CA . ALA A 1 341 ? 11.152 -8.681 8.724 1.00 95.62 341 ALA A CA 1
ATOM 2708 C C . ALA A 1 341 ? 10.384 -8.871 10.040 1.00 95.62 341 ALA A C 1
ATOM 2710 O O . ALA A 1 341 ? 9.831 -9.940 10.304 1.00 95.62 341 ALA A O 1
ATOM 2711 N N . VAL A 1 342 ? 10.416 -7.852 10.902 1.00 97.94 342 VAL A N 1
ATOM 2712 C CA . VAL A 1 342 ? 9.712 -7.859 12.195 1.00 97.94 342 VAL A CA 1
ATOM 2713 C C . VAL A 1 342 ? 8.258 -7.471 11.978 1.00 97.94 342 VAL A C 1
ATOM 2715 O O . VAL A 1 342 ? 7.972 -6.504 11.274 1.00 97.94 342 VAL A O 1
ATOM 2718 N N . LEU A 1 343 ? 7.342 -8.217 12.588 1.00 98.44 343 LEU A N 1
ATOM 2719 C CA . LEU A 1 343 ? 5.899 -8.089 12.403 1.00 98.44 343 LEU A CA 1
ATOM 2720 C C . LEU A 1 343 ? 5.194 -8.085 13.754 1.00 98.44 343 LEU A C 1
ATOM 2722 O O . LEU A 1 343 ? 5.613 -8.789 14.673 1.00 98.44 343 LEU A O 1
ATOM 2726 N N . VAL A 1 344 ? 4.138 -7.276 13.874 1.00 98.88 344 VAL A N 1
ATOM 2727 C CA . VAL A 1 344 ? 3.391 -7.098 15.126 1.00 98.88 344 VAL A CA 1
ATOM 2728 C C . VAL A 1 344 ? 1.895 -7.212 14.864 1.00 98.88 344 VAL A C 1
ATOM 2730 O O . VAL A 1 344 ? 1.348 -6.508 14.011 1.00 98.88 344 VAL A O 1
ATOM 2733 N N . ALA A 1 345 ? 1.227 -8.076 15.624 1.00 98.81 345 ALA A N 1
ATOM 2734 C CA . ALA A 1 345 ? -0.218 -8.238 15.608 1.00 98.81 345 ALA A CA 1
ATOM 2735 C C . ALA A 1 345 ? -0.796 -8.065 17.022 1.00 98.81 345 ALA A C 1
ATOM 2737 O O . ALA A 1 345 ? -0.421 -8.780 17.948 1.00 98.81 345 ALA A O 1
ATOM 2738 N N . GLY A 1 346 ? -1.737 -7.134 17.190 1.00 98.75 346 GLY A N 1
ATOM 2739 C CA . GLY A 1 346 ? -2.467 -6.920 18.443 1.00 98.75 346 GLY A CA 1
ATOM 2740 C C . GLY A 1 346 ? -3.884 -7.479 18.362 1.00 98.75 346 GLY A C 1
ATOM 2741 O O . GLY A 1 346 ? -4.683 -7.012 17.554 1.00 98.75 346 GLY A O 1
ATOM 2742 N N . THR A 1 347 ? -4.224 -8.451 19.206 1.00 98.56 347 THR A N 1
ATOM 2743 C CA . THR A 1 347 ? -5.538 -9.110 19.236 1.00 98.56 347 THR A CA 1
ATOM 2744 C C . THR A 1 347 ? -6.412 -8.616 20.392 1.00 98.56 347 THR A C 1
ATOM 2746 O O . THR A 1 347 ? -5.955 -8.443 21.523 1.00 98.56 347 THR A O 1
ATOM 2749 N N . LEU A 1 348 ? -7.704 -8.423 20.114 1.00 97.50 348 LEU A N 1
ATOM 2750 C CA . LEU A 1 348 ? -8.742 -8.125 21.102 1.00 97.50 348 LEU A CA 1
ATOM 2751 C C . LEU A 1 348 ? -9.992 -8.982 20.842 1.00 97.50 348 LEU A C 1
ATOM 2753 O O . LEU A 1 348 ? -10.450 -9.106 19.707 1.00 97.50 348 LEU A O 1
ATOM 2757 N N . GLY A 1 349 ? -10.573 -9.547 21.903 1.00 94.19 349 GLY A N 1
ATOM 2758 C CA . GLY A 1 349 ? -11.687 -10.496 21.800 1.00 94.19 349 GLY A CA 1
ATOM 2759 C C . GLY A 1 349 ? -11.222 -11.927 21.502 1.00 94.19 349 GLY A C 1
ATOM 2760 O O . GLY A 1 349 ? -10.043 -12.249 21.617 1.00 94.19 349 GLY A O 1
ATOM 2761 N N . GLN A 1 350 ? -12.154 -12.807 21.141 1.00 89.31 350 GLN A N 1
ATOM 2762 C CA . GLN A 1 350 ? -11.884 -14.214 20.800 1.00 89.31 350 GLN A CA 1
ATOM 2763 C C . GLN A 1 350 ? -12.450 -14.537 19.413 1.00 89.31 350 GLN A C 1
ATOM 2765 O O . GLN A 1 350 ? -13.145 -13.712 18.825 1.00 89.31 350 GLN A O 1
ATOM 2770 N N . LYS A 1 351 ? -12.159 -15.720 18.844 1.00 82.44 351 LYS A N 1
ATOM 2771 C CA . LYS A 1 351 ? -12.827 -16.094 17.584 1.00 82.44 351 LYS A CA 1
ATOM 2772 C C . LYS A 1 351 ? -14.311 -16.342 17.878 1.00 82.44 351 LYS A C 1
ATOM 2774 O O . LYS A 1 351 ? -14.626 -17.192 18.705 1.00 82.44 351 LYS A O 1
ATOM 2779 N N . GLY A 1 352 ? -15.179 -15.583 17.219 1.00 85.62 352 GLY A N 1
ATOM 2780 C CA . GLY A 1 352 ? -16.633 -15.671 17.344 1.00 85.62 352 GLY A CA 1
ATOM 2781 C C . GLY A 1 352 ? -17.293 -15.739 15.970 1.00 85.62 352 GLY A C 1
ATOM 2782 O O . GLY A 1 352 ? -16.725 -16.314 15.045 1.00 85.62 352 GLY A O 1
ATOM 2783 N N . GLU A 1 353 ? -18.469 -15.128 15.839 1.00 85.88 353 GLU A N 1
ATOM 2784 C CA . GLU A 1 353 ? -19.251 -15.092 14.588 1.00 85.88 353 GLU A CA 1
ATOM 2785 C C . GLU A 1 353 ? -18.673 -14.119 13.545 1.00 85.88 353 GLU A C 1
ATOM 2787 O O . GLU A 1 353 ? -19.079 -14.151 12.385 1.00 85.88 353 GLU A O 1
ATOM 2792 N N . ARG A 1 354 ? -17.765 -13.227 13.966 1.00 94.06 354 ARG A N 1
ATOM 2793 C CA . ARG A 1 354 ? -17.135 -12.190 13.139 1.00 94.06 354 ARG A CA 1
ATOM 2794 C C . ARG A 1 354 ? -15.697 -11.928 13.570 1.00 94.06 354 ARG A C 1
ATOM 2796 O O . ARG A 1 354 ? -15.335 -12.073 14.742 1.00 94.06 354 ARG A O 1
ATOM 2803 N N . SER A 1 355 ? -14.888 -11.450 12.639 1.00 97.75 355 SER A N 1
ATOM 2804 C CA . SER A 1 355 ? -13.534 -10.979 12.885 1.00 97.75 355 SER A CA 1
ATOM 2805 C C . SER A 1 355 ? -13.127 -9.915 11.869 1.00 97.75 355 SER A C 1
ATOM 2807 O O . SER A 1 355 ? -13.548 -9.961 10.713 1.00 97.75 355 SER A O 1
ATOM 2809 N N . LEU A 1 356 ? -12.347 -8.936 12.328 1.00 98.75 356 LEU A N 1
ATOM 2810 C CA . LEU A 1 356 ? -11.914 -7.770 11.561 1.00 98.75 356 LEU A CA 1
ATOM 2811 C C . LEU A 1 356 ? -10.407 -7.564 11.726 1.00 98.75 356 LEU A C 1
ATOM 2813 O O . LEU A 1 356 ? -9.919 -7.470 12.855 1.00 98.75 356 LEU A O 1
ATOM 2817 N N . ILE A 1 357 ? -9.694 -7.442 10.609 1.00 98.88 357 ILE A N 1
ATOM 2818 C CA . ILE A 1 357 ? -8.328 -6.913 10.574 1.00 98.88 357 ILE A CA 1
ATOM 2819 C C . ILE A 1 357 ? -8.368 -5.390 10.366 1.00 98.88 357 ILE A C 1
ATOM 2821 O O . ILE A 1 357 ? -9.113 -4.888 9.528 1.00 98.88 357 ILE A O 1
ATOM 2825 N N . LEU A 1 358 ? -7.542 -4.660 11.111 1.00 98.94 358 LEU A N 1
ATOM 2826 C CA . LEU A 1 358 ? -7.139 -3.285 10.821 1.00 98.94 358 LEU A CA 1
ATOM 2827 C C . LEU A 1 358 ? -5.659 -3.336 10.440 1.00 98.94 358 LEU A C 1
ATOM 2829 O O . LEU A 1 358 ? -4.814 -3.558 11.306 1.00 98.94 358 LEU A O 1
ATOM 2833 N N . ASN A 1 359 ? -5.357 -3.218 9.150 1.00 98.94 359 ASN A N 1
ATOM 2834 C CA . ASN A 1 359 ? -4.010 -3.366 8.603 1.00 98.94 359 ASN A CA 1
ATOM 2835 C C . ASN A 1 359 ? -3.407 -1.990 8.284 1.00 98.94 359 ASN A C 1
ATOM 2837 O O . ASN A 1 359 ? -4.099 -1.104 7.771 1.00 98.94 359 ASN A O 1
ATOM 2841 N N . GLY A 1 360 ? -2.122 -1.828 8.598 1.00 98.62 360 GLY A N 1
ATOM 2842 C CA . GLY A 1 360 ? -1.319 -0.732 8.083 1.00 98.62 360 GLY A CA 1
ATOM 2843 C C . GLY A 1 360 ? 0.180 -1.006 8.133 1.00 98.62 360 GLY A C 1
ATOM 2844 O O . GLY A 1 360 ? 0.664 -1.746 8.996 1.00 98.62 360 GLY A O 1
ATOM 2845 N N . HIS A 1 361 ? 0.908 -0.407 7.196 1.00 98.75 361 HIS A N 1
ATOM 2846 C CA . HIS A 1 361 ? 2.357 -0.509 7.085 1.00 98.75 361 HIS A CA 1
ATOM 2847 C C . HIS A 1 361 ? 3.088 0.512 7.973 1.00 98.75 361 HIS A C 1
ATOM 2849 O O . HIS A 1 361 ? 2.494 1.472 8.482 1.00 98.75 361 HIS A O 1
ATOM 2855 N N . VAL A 1 362 ? 4.372 0.251 8.241 1.00 98.44 362 VAL A N 1
ATOM 2856 C CA . VAL A 1 362 ? 5.253 1.153 9.010 1.00 98.44 362 VAL A CA 1
ATOM 2857 C C . VAL A 1 362 ? 6.541 1.530 8.292 1.00 98.44 362 VAL A C 1
ATOM 2859 O O . VAL A 1 362 ? 7.252 2.417 8.780 1.00 98.44 362 VAL A O 1
ATOM 2862 N N . ASP A 1 363 ? 6.874 0.871 7.185 1.00 97.88 363 ASP A N 1
ATOM 2863 C CA . ASP A 1 363 ? 7.930 1.332 6.295 1.00 97.88 363 ASP A CA 1
ATOM 2864 C C . ASP A 1 363 ? 7.557 2.650 5.609 1.00 97.88 363 ASP A C 1
ATOM 2866 O O . ASP A 1 363 ? 6.438 3.138 5.721 1.00 97.88 363 ASP A O 1
ATOM 2870 N N . VAL A 1 364 ? 8.548 3.292 4.995 1.00 97.62 364 VAL A N 1
ATOM 2871 C CA . VAL A 1 364 ? 8.367 4.542 4.254 1.00 97.62 364 VAL A CA 1
ATOM 2872 C C . VAL A 1 364 ? 9.419 4.672 3.153 1.00 97.62 364 VAL A C 1
ATOM 2874 O O . VAL A 1 364 ? 10.599 4.379 3.380 1.00 97.62 364 VAL A O 1
ATOM 2877 N N . VAL A 1 365 ? 9.054 5.224 1.997 1.00 94.50 365 VAL A N 1
ATOM 2878 C CA . VAL A 1 365 ? 10.011 5.556 0.935 1.00 94.50 365 VAL A CA 1
ATOM 2879 C C . VAL A 1 365 ? 11.090 6.531 1.423 1.00 94.50 365 VAL A C 1
ATOM 2881 O O . VAL A 1 365 ? 10.855 7.374 2.305 1.00 94.50 365 VAL A O 1
ATOM 2884 N N . PRO A 1 366 ? 12.290 6.506 0.810 1.00 94.56 366 PRO A N 1
ATOM 2885 C CA . PRO A 1 366 ? 13.346 7.468 1.091 1.00 94.56 366 PRO A CA 1
ATOM 2886 C C . PRO A 1 366 ? 12.874 8.932 1.101 1.00 94.56 366 PRO A C 1
ATOM 2888 O O . PRO A 1 366 ? 12.022 9.369 0.325 1.00 94.56 366 PRO A O 1
ATOM 2891 N N . VAL A 1 367 ? 13.486 9.736 1.972 1.00 94.06 367 VAL A N 1
ATOM 2892 C CA . VAL A 1 367 ? 13.138 11.158 2.169 1.00 94.06 367 VAL A CA 1
ATOM 2893 C C . VAL A 1 367 ? 13.617 12.091 1.045 1.00 94.06 367 VAL A C 1
ATOM 2895 O O . VAL A 1 367 ? 13.434 13.299 1.141 1.00 94.06 367 VAL A O 1
ATOM 2898 N N . GLY A 1 368 ? 14.258 11.569 -0.005 1.00 91.94 368 GLY A N 1
ATOM 2899 C CA . GLY A 1 368 ? 14.844 12.385 -1.074 1.00 91.94 368 GLY A CA 1
ATOM 2900 C C . GLY A 1 368 ? 15.956 13.321 -0.578 1.00 91.94 368 GLY A C 1
ATOM 2901 O O . GLY A 1 368 ? 16.719 12.978 0.331 1.00 91.94 368 GLY A O 1
ATOM 2902 N N . ASP A 1 369 ? 16.060 14.508 -1.183 1.00 91.75 369 ASP A N 1
ATOM 2903 C CA . ASP A 1 369 ? 16.997 15.541 -0.736 1.00 91.75 369 ASP A CA 1
ATOM 2904 C C . ASP A 1 369 ? 16.514 16.205 0.560 1.00 91.75 369 ASP A C 1
ATOM 2906 O O . ASP A 1 369 ? 15.488 16.882 0.598 1.00 91.75 369 ASP A O 1
ATOM 2910 N N . ARG A 1 370 ? 17.308 16.070 1.626 1.00 91.00 370 ARG A N 1
ATOM 2911 C CA . ARG A 1 370 ? 17.040 16.684 2.933 1.00 91.00 370 ARG A CA 1
ATOM 2912 C C . ARG A 1 370 ? 17.107 18.215 2.923 1.00 91.00 370 ARG A C 1
ATOM 2914 O O . ARG A 1 370 ? 16.627 18.812 3.878 1.00 91.00 370 ARG A O 1
ATOM 2921 N N . GLN A 1 371 ? 17.701 18.847 1.907 1.00 93.69 371 GLN A N 1
ATOM 2922 C CA . GLN A 1 371 ? 17.724 20.313 1.778 1.00 93.69 371 GLN A CA 1
ATOM 2923 C C . GLN A 1 371 ? 16.415 20.880 1.209 1.00 93.69 371 GLN A C 1
ATOM 2925 O O . GLN A 1 371 ? 16.165 22.074 1.353 1.00 93.69 371 GLN A O 1
ATOM 2930 N N . ALA A 1 372 ? 15.580 20.036 0.595 1.00 94.06 372 ALA A N 1
ATOM 2931 C CA . ALA A 1 372 ? 14.289 20.424 0.034 1.00 94.06 372 ALA A CA 1
ATOM 2932 C C . ALA A 1 372 ? 13.127 20.373 1.048 1.00 94.06 372 ALA A C 1
ATOM 2934 O O . ALA A 1 372 ? 12.023 20.781 0.705 1.00 94.06 372 ALA A O 1
ATOM 2935 N N . TRP A 1 373 ? 13.363 19.892 2.277 1.00 96.19 373 TRP A N 1
ATOM 2936 C CA . TRP A 1 373 ? 12.375 19.909 3.362 1.00 96.19 373 TRP A CA 1
ATOM 2937 C C . TRP A 1 373 ? 12.504 21.182 4.208 1.00 96.19 373 TRP A C 1
ATOM 2939 O O . TRP A 1 373 ? 13.610 21.586 4.575 1.00 96.19 373 TRP A O 1
ATOM 2949 N N . HIS A 1 374 ? 11.375 21.769 4.606 1.00 94.50 374 HIS A N 1
ATOM 2950 C CA . HIS A 1 374 ? 11.337 22.948 5.482 1.00 94.50 374 HIS A CA 1
ATOM 2951 C C . HIS A 1 374 ? 11.703 22.623 6.943 1.00 94.50 374 HIS A C 1
ATOM 2953 O O . HIS A 1 374 ? 12.143 23.500 7.690 1.00 94.50 374 HIS A O 1
ATOM 2959 N N . ALA A 1 375 ? 11.538 21.365 7.358 1.00 93.31 375 ALA A N 1
ATOM 2960 C CA . ALA A 1 375 ? 11.916 20.848 8.672 1.00 93.31 375 ALA A CA 1
ATOM 2961 C C . ALA A 1 375 ? 12.481 19.421 8.550 1.00 93.31 375 ALA A C 1
ATOM 2963 O O . ALA A 1 375 ? 12.511 18.839 7.472 1.00 93.31 375 ALA A O 1
ATOM 2964 N N . SER A 1 376 ? 12.913 18.807 9.658 1.00 96.06 376 SER A N 1
ATOM 2965 C CA . SER A 1 376 ? 13.283 17.382 9.622 1.00 96.06 376 SER A CA 1
ATOM 2966 C C . SER A 1 376 ? 12.077 16.526 9.188 1.00 96.06 376 SER A C 1
ATOM 2968 O O . SER A 1 376 ? 11.011 16.679 9.796 1.00 96.06 376 SER A O 1
ATOM 2970 N N . PRO A 1 377 ? 12.223 15.573 8.242 1.00 97.25 377 PRO A N 1
ATOM 2971 C CA . PRO A 1 377 ? 11.151 14.640 7.872 1.00 97.25 377 PRO A CA 1
ATOM 2972 C C . PRO A 1 377 ? 10.683 13.763 9.045 1.00 97.25 377 PRO A C 1
ATOM 2974 O O . PRO A 1 377 ? 9.592 13.212 8.995 1.00 97.25 377 PRO A O 1
ATOM 2977 N N . TRP A 1 378 ? 11.476 13.680 10.118 1.00 97.94 378 TRP A N 1
ATOM 2978 C CA . TRP A 1 378 ? 11.174 12.947 11.355 1.00 97.94 378 TRP A CA 1
ATOM 2979 C C . TRP A 1 378 ? 10.766 13.878 12.513 1.00 97.94 378 TRP A C 1
ATOM 2981 O O . TRP A 1 378 ? 10.790 13.488 13.676 1.00 97.94 378 TRP A O 1
ATOM 2991 N N . SER A 1 379 ? 10.459 15.151 12.233 1.00 96.06 379 SER A N 1
ATOM 2992 C CA . SER A 1 379 ? 10.065 16.120 13.272 1.00 96.06 379 SER A CA 1
ATOM 2993 C C . SER A 1 379 ? 8.684 15.831 13.864 1.00 96.06 379 SER A C 1
ATOM 2995 O O . SER A 1 379 ? 8.456 16.097 15.050 1.00 96.06 379 SER A O 1
ATOM 2997 N N . ALA A 1 380 ? 7.767 15.309 13.040 1.00 97.69 380 ALA A N 1
ATOM 2998 C CA . ALA A 1 380 ? 6.347 15.193 13.356 1.00 97.69 380 ALA A CA 1
ATOM 2999 C C . ALA A 1 380 ? 5.762 16.510 13.903 1.00 97.69 380 ALA A C 1
ATOM 3001 O O . ALA A 1 380 ? 5.020 16.521 14.893 1.00 97.69 380 ALA A O 1
ATOM 3002 N N . HIS A 1 381 ? 6.174 17.643 13.328 1.00 97.25 381 HIS A N 1
ATOM 3003 C CA . HIS A 1 381 ? 5.712 18.950 13.779 1.00 97.25 381 HIS A CA 1
ATOM 3004 C C . HIS A 1 381 ? 4.288 19.206 13.273 1.00 97.25 381 HIS A C 1
ATOM 3006 O O . HIS A 1 381 ? 3.929 18.803 12.167 1.00 97.25 381 HIS A O 1
ATOM 3012 N N . ILE A 1 382 ? 3.472 19.858 14.104 1.00 98.31 382 ILE A N 1
ATOM 3013 C CA . ILE A 1 382 ? 2.116 20.265 13.734 1.00 98.31 382 ILE A CA 1
ATOM 3014 C C . ILE A 1 382 ? 2.114 21.774 13.512 1.00 98.31 382 ILE A C 1
ATOM 3016 O O . ILE A 1 382 ? 2.475 22.534 14.410 1.00 98.31 382 ILE A O 1
ATOM 3020 N N . GLN A 1 383 ? 1.702 22.205 12.322 1.00 97.31 383 GLN A N 1
ATOM 3021 C CA . GLN A 1 383 ? 1.606 23.611 11.939 1.00 97.31 383 GLN A CA 1
ATOM 3022 C C . GLN A 1 383 ? 0.340 23.830 11.105 1.00 97.31 383 GLN A C 1
ATOM 3024 O O . GLN A 1 383 ? 0.056 23.060 10.194 1.00 97.31 383 GLN A O 1
ATOM 3029 N N . ALA A 1 384 ? -0.434 24.873 11.426 1.00 96.44 384 ALA A N 1
ATOM 3030 C CA . ALA A 1 384 ? -1.666 25.244 10.713 1.00 96.44 384 ALA A CA 1
ATOM 3031 C C . ALA A 1 384 ? -2.645 24.066 10.464 1.00 96.44 384 ALA A C 1
ATOM 3033 O O . ALA A 1 384 ? -3.160 23.898 9.361 1.00 96.44 384 ALA A O 1
ATOM 3034 N N . GLY A 1 385 ? -2.874 23.231 11.487 1.00 97.44 385 GLY A N 1
ATOM 3035 C CA . GLY A 1 385 ? -3.790 22.080 11.415 1.00 97.44 385 GLY A CA 1
ATOM 3036 C C . GLY A 1 385 ? -3.245 20.855 10.668 1.00 97.44 385 GLY A C 1
ATOM 3037 O O . GLY A 1 385 ? -3.992 19.912 10.423 1.00 97.44 385 GLY A O 1
ATOM 3038 N N . ARG A 1 386 ? -1.958 20.842 10.302 1.00 98.38 386 ARG A N 1
ATOM 3039 C CA . ARG A 1 386 ? -1.321 19.758 9.539 1.00 98.38 386 ARG A CA 1
ATOM 3040 C C . ARG A 1 386 ? -0.163 19.144 10.310 1.00 98.38 386 ARG A C 1
ATOM 3042 O O . ARG A 1 386 ? 0.638 19.880 10.881 1.00 98.38 386 ARG A O 1
ATOM 3049 N N . LEU A 1 387 ? -0.068 17.818 10.298 1.00 98.50 387 LEU A N 1
ATOM 3050 C CA . LEU A 1 387 ? 1.081 17.056 10.785 1.00 98.50 387 LEU A CA 1
ATOM 3051 C C . LEU A 1 387 ? 2.039 16.807 9.615 1.00 98.50 387 LEU A C 1
ATOM 3053 O O . LEU A 1 387 ? 1.628 16.213 8.625 1.00 98.50 387 LEU A O 1
ATOM 3057 N N . TYR A 1 388 ? 3.294 17.242 9.744 1.00 98.31 388 TYR A N 1
ATOM 3058 C CA . TYR A 1 388 ? 4.332 17.128 8.714 1.00 98.31 388 TYR A CA 1
ATOM 3059 C C . TYR A 1 388 ? 5.391 16.072 9.062 1.00 98.31 388 TYR A C 1
ATOM 3061 O O . TYR A 1 388 ? 5.938 16.065 10.172 1.00 98.31 388 TYR A O 1
ATOM 3069 N N . GLY A 1 389 ? 5.743 15.237 8.083 1.00 97.81 389 GLY A N 1
ATOM 3070 C CA . GLY A 1 389 ? 6.831 14.259 8.156 1.00 97.81 389 GLY A CA 1
ATOM 3071 C C . GLY A 1 389 ? 6.684 13.123 7.140 1.00 97.81 389 GLY A C 1
ATOM 3072 O O . GLY A 1 389 ? 5.604 12.907 6.596 1.00 97.81 389 GLY A O 1
ATOM 3073 N N . ARG A 1 390 ? 7.767 12.377 6.885 1.00 98.31 390 ARG A N 1
ATOM 3074 C CA . ARG A 1 390 ? 7.719 11.201 5.999 1.00 98.31 390 ARG A CA 1
ATOM 3075 C C . ARG A 1 390 ? 6.916 10.083 6.669 1.00 98.31 390 ARG A C 1
ATOM 3077 O O . ARG A 1 390 ? 7.217 9.688 7.798 1.00 98.31 390 ARG A O 1
ATOM 3084 N N . GLY A 1 391 ? 5.918 9.583 5.954 1.00 97.94 391 GLY A N 1
ATOM 3085 C CA . GLY A 1 391 ? 4.921 8.634 6.434 1.00 97.94 391 GLY A CA 1
ATOM 3086 C C . GLY A 1 391 ? 3.872 9.226 7.371 1.00 97.94 391 GLY A C 1
ATOM 3087 O O . GLY A 1 391 ? 3.188 8.480 8.069 1.00 97.94 391 GLY A O 1
ATOM 3088 N N . ALA A 1 392 ? 3.747 10.557 7.435 1.00 98.31 392 ALA A N 1
ATOM 3089 C CA . ALA A 1 392 ? 2.636 11.203 8.131 1.00 98.31 392 ALA A CA 1
ATOM 3090 C C . ALA A 1 392 ? 1.315 11.017 7.371 1.00 98.31 392 ALA A C 1
ATOM 3092 O O . ALA A 1 392 ? 0.274 10.867 8.006 1.00 98.31 392 ALA A O 1
ATOM 3093 N N . CYS A 1 393 ? 1.368 11.004 6.038 1.00 98.00 393 CYS A N 1
ATOM 3094 C CA . CYS A 1 393 ? 0.253 10.643 5.173 1.00 98.00 393 CYS A CA 1
ATOM 3095 C C . CYS A 1 393 ? 0.260 9.135 4.885 1.00 98.00 393 CYS A C 1
ATOM 3097 O O . CYS A 1 393 ? -0.784 8.500 4.988 1.00 98.00 393 CYS A O 1
ATOM 3099 N N . ASP A 1 394 ? 1.437 8.568 4.590 1.00 97.75 394 ASP A N 1
ATOM 3100 C CA . ASP A 1 394 ? 1.572 7.226 4.005 1.00 97.75 394 ASP A CA 1
ATOM 3101 C C . ASP A 1 394 ? 2.452 6.274 4.853 1.00 97.75 394 ASP A C 1
ATOM 3103 O O . ASP A 1 394 ? 3.676 6.288 4.779 1.00 97.75 394 ASP A O 1
ATOM 3107 N N . MET A 1 395 ? 1.903 5.486 5.780 1.00 98.12 395 MET A N 1
ATOM 3108 C CA . MET A 1 395 ? 0.511 5.500 6.253 1.00 98.12 395 MET A CA 1
ATOM 3109 C C . MET A 1 395 ? 0.396 5.524 7.789 1.00 98.12 395 MET A C 1
ATOM 3111 O O . MET A 1 395 ? -0.616 5.120 8.371 1.00 98.12 395 MET A O 1
ATOM 3115 N N . LYS A 1 396 ? 1.430 6.000 8.497 1.00 98.81 396 LYS A N 1
ATOM 3116 C CA . LYS A 1 396 ? 1.546 5.852 9.964 1.00 98.81 396 LYS A CA 1
ATOM 3117 C C . LYS A 1 396 ? 0.414 6.518 10.748 1.00 98.81 396 LYS A C 1
ATOM 3119 O O . LYS A 1 396 ? 0.100 6.076 11.853 1.00 98.81 396 LYS A O 1
ATOM 3124 N N . ALA A 1 397 ? -0.223 7.555 10.202 1.00 98.81 397 ALA A N 1
ATOM 3125 C CA . ALA A 1 397 ? -1.429 8.137 10.791 1.00 98.81 397 ALA A CA 1
ATOM 3126 C C . ALA A 1 397 ? -2.657 7.211 10.668 1.00 98.81 397 ALA A C 1
ATOM 3128 O O . ALA A 1 397 ? -3.432 7.105 11.619 1.00 98.81 397 ALA A O 1
ATOM 3129 N N . GLY A 1 398 ? -2.795 6.484 9.554 1.00 98.81 398 GLY A N 1
ATOM 3130 C CA . GLY A 1 398 ? -3.767 5.402 9.385 1.00 98.81 398 GLY A CA 1
ATOM 3131 C C . GLY A 1 398 ? -3.531 4.255 10.371 1.00 98.81 398 GLY A C 1
ATOM 3132 O O . GLY A 1 398 ? -4.456 3.822 11.058 1.00 98.81 398 GLY A O 1
ATOM 3133 N N . LEU A 1 399 ? -2.279 3.826 10.559 1.00 98.88 399 LEU A N 1
ATOM 3134 C CA . LEU A 1 399 ? -1.957 2.833 11.591 1.00 98.88 399 LEU A CA 1
ATOM 3135 C C . LEU A 1 399 ? -2.262 3.348 13.013 1.00 98.88 399 LEU A C 1
ATOM 3137 O O . LEU A 1 399 ? -2.844 2.619 13.819 1.00 98.88 399 LEU A O 1
ATOM 3141 N N . ALA A 1 400 ? -1.937 4.609 13.323 1.00 98.94 400 ALA A N 1
ATOM 3142 C CA . ALA A 1 400 ? -2.281 5.227 14.607 1.00 98.94 400 ALA A CA 1
ATOM 3143 C C . ALA A 1 400 ? -3.800 5.257 14.852 1.00 98.94 400 ALA A C 1
ATOM 3145 O O . ALA A 1 400 ? -4.238 5.003 15.977 1.00 98.94 400 ALA A O 1
ATOM 3146 N N . VAL A 1 401 ? -4.603 5.493 13.807 1.00 98.94 401 VAL A N 1
ATOM 3147 C CA . VAL A 1 401 ? -6.069 5.356 13.825 1.00 98.94 401 VAL A CA 1
ATOM 3148 C C . VAL A 1 401 ? -6.493 3.927 14.175 1.00 98.94 401 VAL A C 1
ATOM 3150 O O . VAL A 1 401 ? -7.323 3.748 15.068 1.00 98.94 401 VAL A O 1
ATOM 3153 N N . GLY A 1 402 ? -5.901 2.910 13.542 1.00 98.88 402 GLY A N 1
ATOM 3154 C CA . GLY A 1 402 ? -6.223 1.502 13.805 1.00 98.88 402 GLY A CA 1
ATOM 3155 C C . GLY A 1 402 ? -5.899 1.061 15.238 1.00 98.88 402 GLY A C 1
ATOM 3156 O O . GLY A 1 402 ? -6.744 0.471 15.917 1.00 98.88 402 GLY A O 1
ATOM 3157 N N . ILE A 1 403 ? -4.711 1.421 15.733 1.00 98.94 403 ILE A N 1
ATOM 3158 C CA . ILE A 1 403 ? -4.290 1.175 17.122 1.00 98.94 403 ILE A CA 1
ATOM 3159 C C . ILE A 1 403 ? -5.224 1.902 18.106 1.00 98.94 403 ILE A C 1
ATOM 3161 O O . ILE A 1 403 ? -5.682 1.308 19.085 1.00 98.94 403 ILE A O 1
ATOM 3165 N N . SER A 1 404 ? -5.562 3.166 17.835 1.00 98.88 404 SER A N 1
ATOM 3166 C CA . SER A 1 404 ? -6.416 3.976 18.717 1.00 98.88 404 SER A CA 1
ATOM 3167 C C . SER A 1 404 ? -7.858 3.469 18.770 1.00 98.88 404 SER A C 1
ATOM 3169 O O . SER A 1 404 ? -8.457 3.460 19.846 1.00 98.88 404 SER A O 1
ATOM 3171 N N . ALA A 1 405 ? -8.400 2.976 17.652 1.00 98.81 405 ALA A N 1
ATOM 3172 C CA . ALA A 1 405 ? -9.705 2.322 17.618 1.00 98.81 405 ALA A CA 1
ATOM 3173 C C . ALA A 1 405 ? -9.722 1.040 18.466 1.00 98.81 405 ALA A C 1
ATOM 3175 O O . ALA A 1 405 ? -10.650 0.816 19.246 1.00 98.81 405 ALA A O 1
ATOM 3176 N N . ALA A 1 406 ? -8.670 0.223 18.384 1.00 98.69 406 ALA A N 1
ATOM 3177 C CA . ALA A 1 406 ? -8.544 -0.982 19.197 1.00 98.69 406 ALA A CA 1
ATOM 3178 C C . ALA A 1 406 ? -8.425 -0.673 20.701 1.00 98.69 406 ALA A C 1
ATOM 3180 O O . ALA A 1 406 ? -9.108 -1.294 21.523 1.00 98.69 406 ALA A O 1
ATOM 3181 N N . ALA A 1 407 ? -7.628 0.340 21.059 1.00 98.69 407 ALA A N 1
ATOM 3182 C CA . ALA A 1 407 ? -7.520 0.847 22.424 1.00 98.69 407 ALA A CA 1
ATOM 3183 C C . ALA A 1 407 ? -8.864 1.392 22.944 1.00 98.69 407 ALA A C 1
ATOM 3185 O O . ALA A 1 407 ? -9.248 1.109 24.081 1.00 98.69 407 ALA A O 1
ATOM 3186 N N . ALA A 1 408 ? -9.623 2.111 22.108 1.00 98.56 408 ALA A N 1
ATOM 3187 C CA . ALA A 1 408 ? -10.961 2.599 22.437 1.00 98.56 408 ALA A CA 1
ATOM 3188 C C . ALA A 1 408 ? -11.942 1.444 22.695 1.00 98.56 408 ALA A C 1
ATOM 3190 O O . ALA A 1 408 ? -12.624 1.437 23.722 1.00 98.56 408 ALA A O 1
ATOM 3191 N N . LEU A 1 409 ? -11.968 0.419 21.831 1.00 97.81 409 LEU A N 1
ATOM 3192 C CA . LEU A 1 409 ? -12.790 -0.779 22.037 1.00 97.81 409 LEU A CA 1
ATOM 3193 C C . LEU A 1 409 ? -12.423 -1.493 23.350 1.00 97.81 409 LEU A C 1
ATOM 3195 O O . LEU A 1 409 ? -13.324 -1.798 24.133 1.00 97.81 409 LEU A O 1
ATOM 3199 N N . LYS A 1 410 ? -11.131 -1.679 23.659 1.00 97.69 410 LYS A N 1
ATOM 3200 C CA . LYS A 1 410 ? -10.681 -2.263 24.938 1.00 97.69 410 LYS A CA 1
ATOM 3201 C C . LYS A 1 410 ? -11.132 -1.427 26.142 1.00 97.69 410 LYS A C 1
ATOM 3203 O O . LYS A 1 410 ? -11.774 -1.957 27.050 1.00 97.69 410 LYS A O 1
ATOM 3208 N N . LYS A 1 411 ? -10.828 -0.125 26.140 1.00 97.81 411 LYS A N 1
ATOM 3209 C CA . LYS A 1 411 ? -11.127 0.833 27.222 1.00 97.81 411 LYS A CA 1
ATOM 3210 C C . LYS A 1 411 ? -12.630 1.023 27.448 1.00 97.81 411 LYS A C 1
ATOM 3212 O O . LYS A 1 411 ? -13.051 1.239 28.580 1.00 97.81 411 LYS A O 1
ATOM 3217 N N . SER A 1 412 ? -13.447 0.891 26.402 1.00 96.38 412 SER A N 1
ATOM 3218 C CA . SER A 1 412 ? -14.909 1.000 26.493 1.00 96.38 412 SER A CA 1
ATOM 3219 C C . SER A 1 412 ? -15.572 -0.121 27.304 1.00 96.38 412 SER A C 1
ATOM 3221 O O . SER A 1 412 ? -16.711 0.046 27.747 1.00 96.38 412 SER A O 1
ATOM 3223 N N . GLY A 1 413 ? -14.897 -1.266 27.489 1.00 93.25 413 GLY A N 1
ATOM 3224 C CA . GLY A 1 413 ? -15.448 -2.442 28.169 1.00 93.25 413 GLY A CA 1
ATOM 3225 C C . GLY A 1 413 ? -16.624 -3.090 27.425 1.00 93.25 413 GLY A C 1
ATOM 3226 O O . GLY A 1 413 ? -17.570 -3.563 28.064 1.00 93.25 413 GLY A O 1
ATOM 3227 N N . LEU A 1 414 ? -16.637 -3.037 26.089 1.00 89.81 414 LEU A N 1
ATOM 3228 C CA . LEU A 1 414 ? -17.673 -3.671 25.271 1.00 89.81 414 LEU A CA 1
ATOM 3229 C C . LEU A 1 414 ? -17.461 -5.195 25.173 1.00 89.81 414 LEU A C 1
ATOM 3231 O O . LEU A 1 414 ? -16.344 -5.634 24.893 1.00 89.81 414 LEU A O 1
ATOM 3235 N N . PRO A 1 415 ? -18.514 -6.016 25.355 1.00 89.69 415 PRO A N 1
ATOM 3236 C CA . PRO A 1 415 ? -18.440 -7.447 25.091 1.00 89.69 415 PRO A CA 1
ATOM 3237 C C . PRO A 1 415 ? -18.436 -7.684 23.574 1.00 89.69 415 PRO A C 1
ATOM 3239 O O . PRO A 1 415 ? -19.477 -7.610 22.923 1.00 89.69 415 PRO A O 1
ATOM 3242 N N . LEU A 1 416 ? -17.262 -7.952 23.003 1.00 92.50 416 LEU A N 1
ATOM 3243 C CA . LEU A 1 416 ? -17.147 -8.292 21.584 1.00 92.50 416 LEU A CA 1
ATOM 3244 C C . LEU A 1 416 ? -17.663 -9.717 21.336 1.00 92.50 416 LEU A C 1
ATOM 3246 O O . LEU A 1 416 ? -17.287 -10.656 22.035 1.00 92.50 416 LEU A O 1
ATOM 3250 N N . ARG A 1 417 ? -18.478 -9.882 20.292 1.00 91.69 417 ARG A N 1
ATOM 3251 C CA . ARG A 1 417 ? -18.987 -11.168 19.777 1.00 91.69 417 ARG A CA 1
ATOM 3252 C C . ARG A 1 417 ? -18.032 -11.815 18.762 1.00 91.69 417 ARG A C 1
ATOM 3254 O O . ARG A 1 417 ? -18.393 -12.752 18.050 1.00 91.69 417 ARG A O 1
ATOM 3261 N N . GLY A 1 418 ? -16.816 -11.284 18.677 1.00 93.81 418 GLY A N 1
ATOM 3262 C CA . GLY A 1 418 ? -15.844 -11.550 17.631 1.00 93.81 418 GLY A CA 1
ATOM 3263 C C . GLY A 1 418 ? -14.452 -11.029 17.983 1.00 93.81 418 GLY A C 1
ATOM 3264 O O . GLY A 1 418 ? -14.190 -10.651 19.129 1.00 93.81 418 GLY A O 1
ATOM 3265 N N . ARG A 1 419 ? -13.565 -11.006 16.984 1.00 96.81 419 ARG A N 1
ATOM 3266 C CA . ARG A 1 419 ? -12.149 -10.639 17.140 1.00 96.81 419 ARG A CA 1
ATOM 3267 C C . ARG A 1 419 ? -11.791 -9.368 16.371 1.00 96.81 419 ARG A C 1
ATOM 3269 O O . ARG A 1 419 ? -12.082 -9.276 15.184 1.00 96.81 419 ARG A O 1
ATOM 3276 N N . LEU A 1 420 ? -11.072 -8.453 17.010 1.00 98.56 420 LEU A N 1
ATOM 3277 C CA . LEU A 1 420 ? -10.289 -7.423 16.329 1.00 98.56 420 LEU A CA 1
ATOM 3278 C C . LEU A 1 420 ? -8.821 -7.862 16.274 1.00 98.56 420 LEU A C 1
ATOM 3280 O O . LEU A 1 420 ? -8.295 -8.371 17.266 1.00 98.56 420 LEU A O 1
ATOM 3284 N N . ILE A 1 421 ? -8.167 -7.650 15.136 1.00 98.81 421 ILE A N 1
ATOM 3285 C CA . ILE A 1 421 ? -6.728 -7.845 14.948 1.00 98.81 421 ILE A CA 1
ATOM 3286 C C . ILE A 1 421 ? -6.171 -6.550 14.352 1.00 98.81 421 ILE A C 1
ATOM 3288 O O . ILE A 1 421 ? -6.531 -6.194 13.236 1.00 98.81 421 ILE A O 1
ATOM 3292 N N . VAL A 1 422 ? -5.288 -5.848 15.057 1.00 98.94 422 VAL A N 1
ATOM 3293 C CA . VAL A 1 422 ? -4.469 -4.782 14.459 1.00 98.94 422 VAL A CA 1
ATOM 3294 C C . VAL A 1 422 ? -3.212 -5.428 13.891 1.00 98.94 422 VAL A C 1
ATOM 3296 O O . VAL A 1 422 ? -2.531 -6.146 14.618 1.00 98.94 422 VAL A O 1
ATOM 3299 N N . GLN A 1 423 ? -2.904 -5.192 12.618 1.00 98.88 423 GLN A N 1
ATOM 3300 C CA . GLN A 1 423 ? -1.674 -5.638 11.965 1.00 98.88 423 GLN A CA 1
ATOM 3301 C C . GLN A 1 423 ? -0.789 -4.437 11.645 1.00 98.88 423 GLN A C 1
ATOM 3303 O O . GLN A 1 423 ? -1.234 -3.502 10.984 1.00 98.88 423 GLN A O 1
ATOM 3308 N N . SER A 1 424 ? 0.465 -4.512 12.081 1.00 98.81 424 SER A N 1
ATOM 3309 C CA . SER A 1 424 ? 1.532 -3.575 11.747 1.00 98.81 424 SER A CA 1
ATOM 3310 C C . SER A 1 424 ? 2.571 -4.320 10.913 1.00 98.81 424 SER A C 1
ATOM 3312 O O . SER A 1 424 ? 3.230 -5.244 11.410 1.00 98.81 424 SER A O 1
ATOM 3314 N N . VAL A 1 425 ? 2.659 -3.985 9.626 1.00 98.69 425 VAL A N 1
ATOM 3315 C CA . VAL A 1 425 ? 3.407 -4.751 8.611 1.00 98.69 425 VAL A CA 1
ATOM 3316 C C . VAL A 1 425 ? 4.576 -3.961 8.021 1.00 98.69 425 VAL A C 1
ATOM 3318 O O . VAL A 1 425 ? 4.656 -2.749 8.191 1.00 98.69 425 VAL A O 1
ATOM 3321 N N . VAL A 1 426 ? 5.500 -4.664 7.359 1.00 98.00 426 VAL A N 1
ATOM 3322 C CA . VAL A 1 426 ? 6.711 -4.079 6.763 1.00 98.00 426 VAL A CA 1
ATOM 3323 C C . VAL A 1 426 ? 6.865 -4.461 5.296 1.00 98.00 426 VAL A C 1
ATOM 3325 O O . VAL A 1 426 ? 6.544 -5.581 4.899 1.00 98.00 426 VAL A O 1
ATOM 3328 N N . GLY A 1 427 ? 7.435 -3.552 4.522 1.00 96.12 427 GLY A N 1
ATOM 3329 C CA . GLY A 1 427 ? 7.722 -3.715 3.109 1.00 96.12 427 GLY A CA 1
ATOM 3330 C C . GLY A 1 427 ? 6.500 -3.703 2.220 1.00 96.12 427 GLY A C 1
ATOM 3331 O O . GLY A 1 427 ? 6.487 -4.468 1.265 1.00 96.12 427 GLY A O 1
ATOM 3332 N N . GLU A 1 428 ? 5.497 -2.882 2.531 1.00 96.94 428 GLU A N 1
ATOM 3333 C CA . GLU A 1 428 ? 4.399 -2.569 1.606 1.00 96.94 428 GLU A CA 1
ATOM 3334 C C . GLU A 1 428 ? 4.987 -1.919 0.344 1.00 96.94 428 GLU A C 1
ATOM 3336 O O . GLU A 1 428 ? 4.909 -2.505 -0.741 1.00 96.94 428 GLU A O 1
ATOM 3341 N N . GLU A 1 429 ? 5.752 -0.841 0.565 1.00 93.62 429 GLU A N 1
ATOM 3342 C CA . GLU A 1 429 ? 6.338 0.110 -0.395 1.00 93.62 429 GLU A CA 1
ATOM 3343 C C . GLU A 1 429 ? 7.146 -0.526 -1.543 1.00 93.62 429 GLU A C 1
ATOM 3345 O O . GLU A 1 429 ? 7.401 0.110 -2.568 1.00 93.62 429 GLU A O 1
ATOM 3350 N N . ASP A 1 430 ? 7.593 -1.776 -1.383 1.00 91.00 430 ASP A N 1
ATOM 3351 C CA . ASP A 1 430 ? 8.360 -2.505 -2.392 1.00 91.00 430 ASP A CA 1
ATOM 3352 C C . ASP A 1 430 ? 7.848 -3.917 -2.729 1.00 91.00 430 ASP A C 1
ATOM 3354 O O . ASP A 1 430 ? 8.445 -4.582 -3.582 1.00 91.00 430 ASP A O 1
ATOM 3358 N N . GLY A 1 431 ? 6.736 -4.377 -2.138 1.00 93.38 431 GLY A N 1
ATOM 3359 C CA . GLY A 1 431 ? 6.141 -5.665 -2.516 1.00 93.38 431 GLY A CA 1
ATOM 3360 C C . GLY A 1 431 ? 5.205 -6.361 -1.525 1.00 93.38 431 GLY A C 1
ATOM 3361 O O . GLY A 1 431 ? 4.747 -7.455 -1.835 1.00 93.38 431 GLY A O 1
ATOM 3362 N N . GLY A 1 432 ? 4.866 -5.796 -0.371 1.00 96.56 432 GLY A N 1
ATOM 3363 C CA . GLY A 1 432 ? 3.949 -6.387 0.618 1.00 96.56 432 GLY A CA 1
ATOM 3364 C C . GLY A 1 432 ? 4.468 -7.584 1.422 1.00 96.56 432 GLY A C 1
ATOM 3365 O O . GLY A 1 432 ? 3.673 -8.415 1.877 1.00 96.56 432 GLY A O 1
ATOM 3366 N N . ILE A 1 433 ? 5.788 -7.739 1.597 1.00 97.00 433 ILE A N 1
ATOM 3367 C CA . ILE A 1 433 ? 6.358 -8.938 2.251 1.00 97.00 433 ILE A CA 1
ATOM 3368 C C . ILE A 1 433 ? 5.796 -9.171 3.668 1.00 97.00 433 ILE A C 1
ATOM 3370 O O . ILE A 1 433 ? 5.634 -10.318 4.086 1.00 97.00 433 ILE A O 1
ATOM 3374 N N . GLY A 1 434 ? 5.440 -8.107 4.392 1.00 97.94 434 GLY A N 1
ATOM 3375 C CA . GLY A 1 434 ? 4.888 -8.172 5.740 1.00 97.94 434 GLY A CA 1
ATOM 3376 C C . GLY A 1 434 ? 3.458 -8.703 5.816 1.00 97.94 434 GLY A C 1
ATOM 3377 O O . GLY A 1 434 ? 3.206 -9.618 6.600 1.00 97.94 434 GLY A O 1
ATOM 3378 N N . THR A 1 435 ? 2.522 -8.213 4.995 1.00 98.56 435 THR A N 1
ATOM 3379 C CA . THR A 1 435 ? 1.162 -8.790 4.953 1.00 98.56 435 THR A CA 1
ATOM 3380 C C . THR A 1 435 ? 1.184 -10.201 4.371 1.00 98.56 435 THR A C 1
ATOM 3382 O O . THR A 1 435 ? 0.478 -11.078 4.869 1.00 98.56 435 THR A O 1
ATOM 3385 N N . PHE A 1 436 ? 2.057 -10.467 3.393 1.00 98.31 436 PHE A N 1
ATOM 3386 C CA . PHE A 1 436 ? 2.311 -11.822 2.900 1.00 98.31 436 PHE A CA 1
ATOM 3387 C C . PHE A 1 436 ? 2.766 -12.765 4.030 1.00 98.31 436 PHE A C 1
ATOM 3389 O O . PHE A 1 436 ? 2.235 -13.864 4.185 1.00 98.31 436 PHE A O 1
ATOM 3396 N N . ALA A 1 437 ? 3.690 -12.319 4.881 1.00 98.25 437 ALA A N 1
ATOM 3397 C CA . ALA A 1 437 ? 4.168 -13.082 6.030 1.00 98.25 437 ALA A CA 1
ATOM 3398 C C . ALA A 1 437 ? 3.121 -13.228 7.151 1.00 98.25 437 ALA A C 1
ATOM 3400 O O . ALA A 1 437 ? 3.039 -14.293 7.759 1.00 98.25 437 ALA A O 1
ATOM 3401 N N . MET A 1 438 ? 2.279 -12.218 7.401 1.00 98.62 438 MET A N 1
ATOM 3402 C CA . MET A 1 438 ? 1.107 -12.351 8.283 1.00 98.62 438 MET A CA 1
ATOM 3403 C C . MET A 1 438 ? 0.136 -13.422 7.760 1.00 98.62 438 MET A C 1
ATOM 3405 O O . MET A 1 438 ? -0.389 -14.228 8.535 1.00 98.62 438 MET A O 1
ATOM 3409 N N . ALA A 1 439 ? -0.087 -13.461 6.443 1.00 98.19 439 ALA A N 1
ATOM 3410 C CA . ALA A 1 439 ? -0.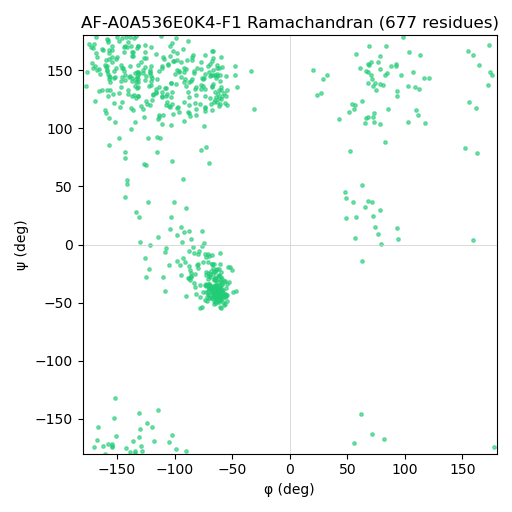925 -14.464 5.803 1.00 98.19 439 ALA A CA 1
ATOM 3411 C C . ALA A 1 439 ? -0.302 -15.872 5.881 1.00 98.19 439 ALA A C 1
ATOM 3413 O O . ALA A 1 439 ? -1.014 -16.826 6.195 1.00 98.19 439 ALA A O 1
ATOM 3414 N N . ASP A 1 440 ? 1.006 -16.022 5.683 1.00 97.19 440 ASP A N 1
ATOM 3415 C CA . ASP A 1 440 ? 1.722 -17.292 5.878 1.00 97.19 440 ASP A CA 1
ATOM 3416 C C . ASP A 1 440 ? 1.694 -17.762 7.350 1.00 97.19 440 ASP A C 1
ATOM 3418 O O . ASP A 1 440 ? 1.439 -18.937 7.611 1.00 97.19 440 ASP A O 1
ATOM 3422 N N . HIS A 1 441 ? 1.808 -16.843 8.319 1.00 97.38 441 HIS A N 1
ATOM 3423 C CA . HIS A 1 441 ? 1.667 -17.137 9.756 1.00 97.38 441 HIS A CA 1
ATOM 3424 C C . HIS A 1 441 ? 0.229 -17.536 10.164 1.00 97.38 441 HIS A C 1
ATOM 3426 O O . HIS A 1 441 ? -0.010 -17.986 11.283 1.00 97.38 441 HIS A O 1
ATOM 3432 N N . GLY A 1 442 ? -0.754 -17.409 9.267 1.00 97.25 442 GLY A N 1
ATOM 3433 C CA . GLY A 1 442 ? -2.131 -17.848 9.511 1.00 97.25 442 GLY A CA 1
ATOM 3434 C C . GLY A 1 442 ? -3.073 -16.775 10.066 1.00 97.25 442 GLY A C 1
ATOM 3435 O O . GLY A 1 442 ? -4.179 -17.112 10.493 1.00 97.25 442 GLY A O 1
ATOM 3436 N N . TYR A 1 443 ? -2.702 -15.489 10.029 1.00 98.12 443 TYR A N 1
ATOM 3437 C CA . TYR A 1 443 ? -3.649 -14.411 10.328 1.00 98.12 443 TYR A CA 1
ATOM 3438 C C . TYR A 1 443 ? -4.747 -14.353 9.258 1.00 98.12 443 TYR A C 1
ATOM 3440 O O . TYR A 1 443 ? -4.468 -14.251 8.065 1.00 98.12 443 TYR A O 1
ATOM 3448 N N . ARG A 1 444 ? -6.005 -14.478 9.689 1.00 97.38 444 ARG A N 1
ATOM 3449 C CA . ARG A 1 444 ? -7.218 -14.537 8.857 1.00 97.38 444 ARG A CA 1
ATOM 3450 C C . ARG A 1 444 ? -8.343 -13.790 9.566 1.00 97.38 444 ARG A C 1
ATOM 3452 O O . ARG A 1 444 ? -8.432 -13.877 10.795 1.00 97.38 444 ARG A O 1
ATOM 3459 N N . ALA A 1 445 ? -9.216 -13.128 8.814 1.00 98.06 445 ALA A N 1
ATOM 3460 C CA . ALA A 1 445 ? -10.439 -12.528 9.335 1.00 98.06 445 ALA A CA 1
ATOM 3461 C C . ALA A 1 445 ? -11.599 -12.643 8.333 1.00 98.06 445 ALA A C 1
ATOM 3463 O O . ALA A 1 445 ? -11.402 -13.008 7.180 1.00 98.06 445 ALA A O 1
ATOM 3464 N N . ASP A 1 446 ? -12.814 -12.323 8.775 1.00 98.00 446 ASP A N 1
ATOM 3465 C CA . ASP A 1 446 ? -14.000 -12.304 7.906 1.00 98.00 446 ASP A CA 1
ATOM 3466 C C . ASP A 1 446 ? -14.083 -11.001 7.080 1.00 98.00 446 ASP A C 1
ATOM 3468 O O . ASP A 1 446 ? -14.801 -10.938 6.084 1.00 98.00 446 ASP A O 1
ATOM 3472 N N . ALA A 1 447 ? -13.340 -9.962 7.487 1.00 98.50 447 ALA A N 1
ATOM 3473 C CA . ALA A 1 447 ? -13.087 -8.741 6.722 1.00 98.50 447 ALA A CA 1
ATOM 3474 C C . ALA A 1 447 ? -11.797 -8.030 7.187 1.00 98.50 447 ALA A C 1
ATOM 3476 O O . ALA A 1 447 ? -11.302 -8.278 8.291 1.00 98.50 447 ALA A O 1
ATOM 3477 N N . ALA A 1 448 ? -11.293 -7.088 6.388 1.00 98.88 448 ALA A N 1
ATOM 3478 C CA . ALA A 1 448 ? -10.204 -6.182 6.749 1.00 98.88 448 ALA A CA 1
ATOM 3479 C C . ALA A 1 448 ? -10.442 -4.741 6.264 1.00 98.88 448 ALA A C 1
ATOM 3481 O O . ALA A 1 448 ? -10.962 -4.527 5.168 1.00 98.88 448 ALA A O 1
ATOM 3482 N N . TYR A 1 449 ? -10.002 -3.753 7.046 1.00 98.88 449 TYR A N 1
ATOM 3483 C CA . TYR A 1 449 ? -9.796 -2.380 6.574 1.00 98.88 449 TYR A CA 1
ATOM 3484 C C . TYR A 1 449 ? -8.287 -2.130 6.471 1.00 98.88 449 TYR A C 1
ATOM 3486 O O . TYR A 1 449 ? -7.559 -2.369 7.438 1.00 98.88 449 TYR A O 1
ATOM 3494 N N . VAL A 1 450 ? -7.828 -1.652 5.317 1.00 98.81 450 VAL A N 1
ATOM 3495 C CA . VAL A 1 450 ? -6.448 -1.201 5.090 1.00 98.81 450 VAL A CA 1
ATOM 3496 C C . VAL A 1 450 ? -6.460 0.323 5.133 1.00 98.81 450 VAL A C 1
ATOM 3498 O O . VAL A 1 450 ? -7.222 0.963 4.405 1.00 98.81 450 VAL A O 1
ATOM 3501 N N . LEU A 1 451 ? -5.698 0.912 6.051 1.00 98.62 451 LEU A N 1
ATOM 3502 C CA . LEU A 1 451 ? -5.954 2.279 6.532 1.00 98.62 451 LEU A CA 1
ATOM 3503 C C . LEU A 1 451 ? -5.245 3.390 5.727 1.00 98.62 451 LEU A C 1
ATOM 3505 O O . LEU A 1 451 ? -4.876 4.418 6.293 1.00 98.62 451 LEU A O 1
ATOM 3509 N N . GLU A 1 452 ? -5.053 3.162 4.425 1.00 98.00 452 GLU A N 1
ATOM 3510 C CA . GLU A 1 452 ? -4.314 4.020 3.480 1.00 98.00 452 GLU A CA 1
ATOM 3511 C C . GLU A 1 452 ? -4.877 5.446 3.325 1.00 98.00 452 GLU A C 1
ATOM 3513 O O . GLU A 1 452 ? -6.061 5.667 3.599 1.00 98.00 452 GLU A O 1
ATOM 3518 N N . PRO A 1 453 ? -4.098 6.415 2.796 1.00 97.50 453 PRO A N 1
ATOM 3519 C CA . PRO A 1 453 ? -4.551 7.787 2.536 1.00 97.50 453 PRO A CA 1
ATOM 3520 C C . PRO A 1 453 ? -5.556 7.899 1.365 1.00 97.50 453 PRO A C 1
ATOM 3522 O O . PRO A 1 453 ? -5.272 8.438 0.288 1.00 97.50 453 PRO A O 1
ATOM 3525 N N . THR A 1 454 ? -6.778 7.392 1.580 1.00 97.19 454 THR A N 1
ATOM 3526 C CA . THR A 1 454 ? -7.872 7.356 0.592 1.00 97.19 454 THR A CA 1
ATOM 3527 C C . THR A 1 454 ? -8.683 8.650 0.498 1.00 97.19 454 THR A C 1
ATOM 3529 O O . THR A 1 454 ? -9.510 8.775 -0.412 1.00 97.19 454 THR A O 1
ATOM 3532 N N . ARG A 1 455 ? -8.445 9.616 1.395 1.00 96.62 455 ARG A N 1
ATOM 3533 C CA . ARG A 1 455 ? -9.263 10.810 1.688 1.00 96.62 455 ARG A CA 1
ATOM 3534 C C . ARG A 1 455 ? -10.610 10.487 2.335 1.00 96.62 455 ARG A C 1
ATOM 3536 O O . ARG A 1 455 ? -11.626 11.079 1.972 1.00 96.62 455 ARG A O 1
ATOM 3543 N N . LEU A 1 456 ? -10.636 9.486 3.220 1.00 97.81 456 LEU A N 1
ATOM 3544 C CA . LEU A 1 456 ? -11.858 8.929 3.826 1.00 97.81 456 LEU A CA 1
ATOM 3545 C C . LEU A 1 456 ? -12.869 8.393 2.794 1.00 97.81 456 LEU A C 1
ATOM 3547 O O . LEU A 1 456 ? -14.067 8.298 3.062 1.00 97.81 456 LEU A O 1
ATOM 3551 N N . ARG A 1 457 ? -12.387 8.032 1.602 1.00 97.38 457 ARG A N 1
ATOM 3552 C CA . ARG A 1 457 ? -13.176 7.397 0.541 1.00 97.38 457 ARG A CA 1
ATOM 3553 C C . ARG A 1 457 ? -13.079 5.885 0.663 1.00 97.38 457 ARG A C 1
ATOM 3555 O O . ARG A 1 457 ? -12.081 5.365 1.164 1.00 97.38 457 ARG A O 1
ATOM 3562 N N . LEU A 1 458 ? -14.111 5.188 0.208 1.00 97.88 458 LEU A N 1
ATOM 3563 C CA . LEU A 1 458 ? -14.213 3.739 0.315 1.00 97.88 458 LEU A CA 1
ATOM 3564 C C . LEU A 1 458 ? -13.780 3.105 -1.014 1.00 97.88 458 LEU A C 1
ATOM 3566 O O . LEU A 1 458 ? -14.403 3.355 -2.045 1.00 97.88 458 LEU A O 1
ATOM 3570 N N . ILE A 1 459 ? -12.709 2.306 -1.001 1.00 97.94 459 ILE A N 1
ATOM 3571 C CA . ILE A 1 459 ? -12.114 1.751 -2.229 1.00 97.94 459 ILE A CA 1
ATOM 3572 C C . ILE A 1 459 ? -12.240 0.217 -2.249 1.00 97.94 459 ILE A C 1
ATOM 3574 O O . ILE A 1 459 ? -11.368 -0.470 -1.713 1.00 97.94 459 ILE A O 1
ATOM 3578 N N . PRO A 1 460 ? -13.306 -0.343 -2.857 1.00 98.19 460 PRO A N 1
ATOM 3579 C CA . PRO A 1 460 ? -13.492 -1.789 -3.006 1.00 98.19 460 PRO A CA 1
ATOM 3580 C C . PRO A 1 460 ? -12.688 -2.404 -4.154 1.00 98.19 460 PRO A C 1
ATOM 3582 O O . PRO A 1 460 ? -12.676 -3.625 -4.272 1.00 98.19 460 PRO A O 1
ATOM 3585 N N . ALA A 1 461 ? -12.034 -1.604 -5.004 1.00 97.88 461 ALA A N 1
ATOM 3586 C CA . ALA A 1 461 ? -11.286 -2.097 -6.157 1.00 97.88 461 ALA A CA 1
ATOM 3587 C C . ALA A 1 461 ? -9.971 -1.335 -6.375 1.00 97.88 461 ALA A C 1
ATOM 3589 O O . ALA A 1 461 ? -9.963 -0.107 -6.491 1.00 97.88 461 ALA A O 1
ATOM 3590 N N . GLN A 1 462 ? -8.868 -2.069 -6.517 1.00 97.12 462 GLN A N 1
ATOM 3591 C CA . GLN A 1 462 ? -7.553 -1.520 -6.848 1.00 97.12 462 GLN A CA 1
ATOM 3592 C C . GLN A 1 462 ? -6.961 -2.182 -8.098 1.00 97.12 462 GLN A C 1
ATOM 3594 O O . GLN A 1 462 ? -7.128 -3.382 -8.339 1.00 97.12 462 GLN A O 1
ATOM 3599 N N . ALA A 1 463 ? -6.241 -1.390 -8.888 1.00 97.25 463 ALA A N 1
ATOM 3600 C CA . ALA A 1 463 ? -5.379 -1.894 -9.943 1.00 97.25 463 ALA A CA 1
ATOM 3601 C C . ALA A 1 463 ? -4.172 -2.619 -9.338 1.00 97.25 463 ALA A C 1
ATOM 3603 O O . ALA A 1 463 ? -3.734 -2.320 -8.230 1.00 97.25 463 ALA A O 1
ATOM 3604 N N . GLY A 1 464 ? -3.587 -3.531 -10.104 1.00 96.62 464 GLY A N 1
ATOM 3605 C CA . GLY A 1 464 ? -2.254 -4.038 -9.803 1.00 96.62 464 GLY A CA 1
ATOM 3606 C C . GLY A 1 464 ? -1.159 -3.187 -10.447 1.00 96.62 464 GLY A C 1
ATOM 3607 O O . GLY A 1 464 ? -1.423 -2.272 -11.234 1.00 96.62 464 GLY A O 1
ATOM 3608 N N . ALA A 1 465 ? 0.087 -3.517 -10.140 1.00 95.94 465 ALA A N 1
ATOM 3609 C CA . ALA A 1 465 ? 1.291 -2.889 -10.664 1.00 95.94 465 ALA A CA 1
ATOM 3610 C C . ALA A 1 465 ? 2.441 -3.905 -10.644 1.00 95.94 465 ALA A C 1
ATOM 3612 O O . ALA A 1 465 ? 2.784 -4.436 -9.593 1.00 95.94 465 ALA A O 1
ATOM 3613 N N . LEU A 1 466 ? 3.041 -4.180 -11.800 1.00 96.94 466 LEU A N 1
ATOM 3614 C CA . LEU A 1 466 ? 4.157 -5.119 -11.918 1.00 96.94 466 LEU A CA 1
ATOM 3615 C C . LEU A 1 466 ? 5.439 -4.357 -12.244 1.00 96.94 466 LEU A C 1
ATOM 3617 O O . LEU A 1 466 ? 5.558 -3.835 -13.359 1.00 96.94 466 LEU A O 1
ATOM 3621 N N . SER A 1 467 ? 6.382 -4.307 -11.299 1.00 97.06 467 SER A N 1
ATOM 3622 C CA . SER A 1 467 ? 7.738 -3.806 -11.546 1.00 97.06 467 SER A CA 1
ATOM 3623 C C . SER A 1 467 ? 8.489 -4.740 -12.508 1.00 97.06 467 SER A C 1
ATOM 3625 O O . SER A 1 467 ? 8.384 -5.972 -12.438 1.00 97.06 467 SER A O 1
ATOM 3627 N N . PHE A 1 468 ? 9.218 -4.145 -13.454 1.00 97.62 468 PHE A N 1
ATOM 3628 C CA . PHE A 1 468 ? 9.978 -4.832 -14.497 1.00 97.62 468 PHE A CA 1
ATOM 3629 C C . PHE A 1 468 ? 11.275 -4.095 -14.839 1.00 97.62 468 PHE A C 1
ATOM 3631 O O . PHE A 1 468 ? 11.360 -2.867 -14.773 1.00 97.62 468 PHE A O 1
ATOM 3638 N N . ARG A 1 469 ? 12.273 -4.854 -15.296 1.00 98.06 469 ARG A N 1
ATOM 3639 C CA . ARG A 1 469 ? 13.506 -4.354 -15.906 1.00 98.06 469 ARG A CA 1
ATOM 3640 C C . ARG A 1 469 ? 13.646 -4.902 -17.322 1.00 98.06 469 ARG A C 1
ATOM 3642 O O . ARG A 1 469 ? 13.368 -6.074 -17.574 1.00 98.06 469 ARG A O 1
ATOM 3649 N N . LEU A 1 470 ? 14.113 -4.054 -18.232 1.00 98.44 470 LEU A N 1
ATOM 3650 C CA . LEU A 1 470 ? 14.545 -4.441 -19.571 1.00 98.44 470 LEU A CA 1
ATOM 3651 C C . LEU A 1 470 ? 16.039 -4.185 -19.742 1.00 98.44 470 LEU A C 1
ATOM 3653 O O . LEU A 1 470 ? 16.542 -3.156 -19.288 1.00 98.44 470 LEU A O 1
ATOM 3657 N N . ARG A 1 471 ? 16.722 -5.080 -20.462 1.00 98.56 471 ARG A N 1
ATOM 3658 C CA . ARG A 1 471 ? 18.051 -4.825 -21.038 1.00 98.56 471 ARG A CA 1
ATOM 3659 C C . ARG A 1 471 ? 17.980 -4.929 -22.557 1.00 98.56 471 ARG A C 1
ATOM 3661 O O . ARG A 1 471 ? 17.434 -5.893 -23.096 1.00 98.56 471 ARG A O 1
ATOM 3668 N N . ILE A 1 472 ? 18.504 -3.914 -23.238 1.00 98.62 472 ILE A N 1
ATOM 3669 C CA . ILE A 1 472 ? 18.481 -3.756 -24.694 1.00 98.62 472 ILE A CA 1
ATOM 3670 C C . ILE A 1 472 ? 19.922 -3.597 -25.180 1.00 98.62 472 ILE A C 1
ATOM 3672 O O . ILE A 1 472 ? 20.624 -2.670 -24.777 1.00 98.62 472 ILE A O 1
ATOM 3676 N N . SER A 1 473 ? 20.358 -4.503 -26.054 1.00 98.19 473 SER A N 1
ATOM 3677 C CA . SER A 1 473 ? 21.715 -4.511 -26.605 1.00 98.19 473 SER A CA 1
ATOM 3678 C C . SER A 1 473 ? 21.817 -3.710 -27.904 1.00 98.19 473 SER A C 1
ATOM 3680 O O . SER A 1 473 ? 20.939 -3.765 -28.766 1.00 98.19 473 SER A O 1
ATOM 3682 N N . GLY A 1 474 ? 22.936 -3.016 -28.069 1.00 97.50 474 GLY A N 1
ATOM 3683 C CA . GLY A 1 474 ? 23.383 -2.346 -29.285 1.00 97.50 474 GLY A CA 1
ATOM 3684 C C . GLY A 1 474 ? 24.774 -2.836 -29.702 1.00 97.50 474 GLY A C 1
ATOM 3685 O O . GLY A 1 474 ? 25.175 -3.957 -29.396 1.00 97.50 474 GLY A O 1
ATOM 3686 N N . ARG A 1 475 ? 25.525 -1.992 -30.413 1.00 98.12 475 ARG A N 1
ATOM 3687 C CA . ARG A 1 475 ? 26.902 -2.253 -30.852 1.00 98.12 475 ARG A CA 1
ATOM 3688 C C . ARG A 1 475 ? 27.707 -0.960 -30.839 1.00 98.12 475 ARG A C 1
ATOM 3690 O O . ARG A 1 475 ? 27.356 -0.013 -31.543 1.00 98.12 475 ARG A O 1
ATOM 3697 N N . ALA A 1 476 ? 28.807 -0.945 -30.093 1.00 97.75 476 ALA A N 1
ATOM 3698 C CA . ALA A 1 476 ? 29.653 0.232 -29.973 1.00 97.75 476 ALA A CA 1
ATOM 3699 C C . ALA A 1 476 ? 30.345 0.582 -31.300 1.00 97.75 476 ALA A C 1
ATOM 3701 O O . ALA A 1 476 ? 30.746 -0.288 -32.073 1.00 97.75 476 ALA A O 1
ATOM 3702 N N . ALA A 1 477 ? 30.514 1.881 -31.527 1.00 97.69 477 ALA A N 1
ATOM 3703 C CA . ALA A 1 477 ? 31.347 2.467 -32.572 1.00 97.69 477 ALA A CA 1
ATOM 3704 C C . ALA A 1 477 ? 31.778 3.873 -32.133 1.00 97.69 477 ALA A C 1
ATOM 3706 O O . ALA A 1 477 ? 31.140 4.479 -31.268 1.00 97.69 477 ALA A O 1
ATOM 3707 N N . HIS A 1 478 ? 32.831 4.423 -32.737 1.00 97.19 478 HIS A N 1
ATOM 3708 C CA . HIS A 1 478 ? 33.202 5.820 -32.505 1.00 97.19 478 HIS A CA 1
ATOM 3709 C C . HIS A 1 478 ? 32.132 6.752 -33.103 1.00 97.19 478 HIS A C 1
ATOM 3711 O O . HIS A 1 478 ? 31.681 6.541 -34.228 1.00 97.19 478 HIS A O 1
ATOM 3717 N N . ALA A 1 479 ? 31.720 7.798 -32.383 1.00 94.69 479 ALA A N 1
ATOM 3718 C CA . ALA A 1 479 ? 30.540 8.599 -32.738 1.00 94.69 479 ALA A CA 1
ATOM 3719 C C . ALA A 1 479 ? 30.612 9.264 -34.130 1.00 94.69 479 ALA A C 1
ATOM 3721 O O . ALA A 1 479 ? 29.579 9.444 -34.777 1.00 94.69 479 ALA A O 1
ATOM 3722 N N . SER A 1 480 ? 31.813 9.572 -34.640 1.00 96.00 480 SER A N 1
ATOM 3723 C CA . SER A 1 480 ? 31.994 10.101 -36.006 1.00 96.00 480 SER A CA 1
ATOM 3724 C C . SER A 1 480 ? 31.652 9.098 -37.119 1.00 96.00 480 SER A C 1
ATOM 3726 O O . SER A 1 480 ? 31.468 9.502 -38.264 1.00 96.00 480 SER A O 1
ATOM 3728 N N . VAL A 1 481 ? 31.576 7.806 -36.792 1.00 96.69 481 VAL A N 1
ATOM 3729 C CA . VAL A 1 481 ? 31.211 6.698 -37.688 1.00 96.69 481 VAL A CA 1
ATOM 3730 C C . VAL A 1 481 ? 30.010 5.922 -37.131 1.00 96.69 481 VAL A C 1
ATOM 3732 O O . VAL A 1 481 ? 29.927 4.705 -37.255 1.00 96.69 481 VAL A O 1
ATOM 3735 N N . ARG A 1 482 ? 29.040 6.618 -36.507 1.00 95.69 482 ARG A N 1
ATOM 3736 C CA . ARG A 1 482 ? 27.901 5.985 -35.798 1.00 95.69 482 ARG A CA 1
ATOM 3737 C C . ARG A 1 482 ? 27.085 4.969 -36.612 1.00 95.69 482 ARG A C 1
ATOM 3739 O O . ARG A 1 482 ? 26.376 4.170 -36.015 1.00 95.69 482 ARG A O 1
ATOM 3746 N N . TYR A 1 483 ? 27.177 5.006 -37.941 1.00 95.88 483 TYR A N 1
ATOM 3747 C CA . TYR A 1 483 ? 26.557 4.058 -38.874 1.00 95.88 483 TYR A CA 1
ATOM 3748 C C . TYR A 1 483 ? 27.205 2.657 -38.869 1.00 95.88 483 TYR A C 1
ATOM 3750 O O . TYR A 1 483 ? 26.610 1.714 -39.379 1.00 95.88 483 TYR A O 1
ATOM 3758 N N . GLU A 1 484 ? 28.402 2.503 -38.297 1.00 96.94 484 GLU A N 1
ATOM 3759 C CA . GLU A 1 484 ? 29.048 1.202 -38.061 1.00 96.94 484 GLU A CA 1
ATOM 3760 C C . GLU A 1 484 ? 28.533 0.537 -36.770 1.00 96.94 484 GLU A C 1
ATOM 3762 O O . GLU A 1 484 ? 28.542 -0.691 -36.640 1.00 96.94 484 GLU A O 1
ATOM 3767 N N . GLY A 1 485 ? 28.047 1.343 -35.823 1.00 97.50 485 GLY A N 1
ATOM 3768 C CA . GLY A 1 485 ? 27.449 0.897 -34.566 1.00 97.50 485 GLY A CA 1
ATOM 3769 C C . GLY A 1 485 ? 25.939 0.678 -34.659 1.00 97.50 485 GLY A C 1
ATOM 3770 O O . GLY A 1 485 ? 25.320 0.849 -35.707 1.00 97.50 485 GLY A O 1
ATOM 3771 N N . ILE A 1 486 ? 25.344 0.312 -33.528 1.00 98.19 486 ILE A N 1
ATOM 3772 C CA . ILE A 1 486 ? 23.899 0.234 -33.314 1.00 98.19 486 ILE A CA 1
ATOM 3773 C C . ILE A 1 486 ? 23.620 0.852 -31.944 1.00 98.19 486 ILE A C 1
ATOM 3775 O O . ILE A 1 486 ? 24.078 0.331 -30.936 1.00 98.19 486 ILE A O 1
ATOM 3779 N N . SER A 1 487 ? 22.886 1.960 -31.896 1.00 98.06 487 SER A N 1
ATOM 3780 C CA . SER A 1 487 ? 22.573 2.646 -30.638 1.00 98.06 487 SER A CA 1
ATOM 3781 C C . SER A 1 487 ? 21.460 1.918 -29.883 1.00 98.06 487 SER A C 1
ATOM 3783 O O . SER A 1 487 ? 20.348 1.796 -30.393 1.00 98.06 487 SER A O 1
ATOM 3785 N N . ALA A 1 488 ? 21.736 1.468 -28.659 1.00 98.25 488 ALA A N 1
ATOM 3786 C CA . ALA A 1 488 ? 20.743 0.872 -27.765 1.00 98.25 488 ALA A CA 1
ATOM 3787 C C . ALA A 1 488 ? 19.616 1.861 -27.396 1.00 98.25 488 ALA A C 1
ATOM 3789 O O . ALA A 1 488 ? 18.482 1.441 -27.175 1.00 98.25 488 ALA A O 1
ATOM 3790 N N . ILE A 1 489 ? 19.895 3.172 -27.414 1.00 97.75 489 ILE A N 1
ATOM 3791 C CA . ILE A 1 489 ? 18.890 4.233 -27.233 1.00 97.75 489 ILE A CA 1
ATOM 3792 C C . ILE A 1 489 ? 17.927 4.263 -28.431 1.00 97.75 489 ILE A C 1
ATOM 3794 O O . ILE A 1 489 ? 16.714 4.233 -28.243 1.00 97.75 489 ILE A O 1
ATOM 3798 N N . ASP A 1 490 ? 18.455 4.211 -29.660 1.00 97.31 490 ASP A N 1
ATOM 3799 C CA . ASP A 1 490 ? 17.649 4.182 -30.894 1.00 97.31 490 ASP A CA 1
ATOM 3800 C C . ASP A 1 490 ? 16.786 2.895 -30.968 1.00 97.31 490 ASP A C 1
ATOM 3802 O O . ASP A 1 490 ? 15.774 2.851 -31.664 1.00 97.31 490 ASP A O 1
ATOM 3806 N N . LYS A 1 491 ? 17.167 1.826 -30.247 1.00 98.38 491 LYS A N 1
ATOM 3807 C CA . LYS A 1 491 ? 16.370 0.592 -30.108 1.00 98.38 491 LYS A CA 1
ATOM 3808 C C . LYS A 1 491 ? 15.354 0.640 -28.969 1.00 98.38 491 LYS A C 1
ATOM 3810 O O . LYS A 1 491 ? 14.291 0.032 -29.093 1.00 98.38 491 LYS A O 1
ATOM 3815 N N . PHE A 1 492 ? 15.640 1.369 -27.893 1.00 98.38 492 PHE A N 1
ATOM 3816 C CA . PHE A 1 492 ? 14.678 1.609 -26.820 1.00 98.38 492 PHE A CA 1
ATOM 3817 C C . PHE A 1 492 ? 13.443 2.367 -27.324 1.00 98.38 492 PHE A C 1
ATOM 3819 O O . PHE A 1 492 ? 12.340 1.976 -26.966 1.00 98.38 492 PHE A O 1
ATOM 3826 N N . GLU A 1 493 ? 13.589 3.333 -28.240 1.00 97.56 493 GLU A N 1
ATOM 3827 C CA . GLU A 1 493 ? 12.454 4.040 -28.869 1.00 97.56 493 GLU A CA 1
ATOM 3828 C C . GLU A 1 493 ? 11.443 3.072 -29.529 1.00 97.56 493 GLU A C 1
ATOM 3830 O O . GLU A 1 493 ? 10.229 3.184 -29.332 1.00 97.56 493 GLU A O 1
ATOM 3835 N N . VAL A 1 494 ? 11.939 2.056 -30.251 1.00 97.88 494 VAL A N 1
ATOM 3836 C CA . VAL A 1 494 ? 11.109 1.022 -30.904 1.00 97.88 494 VAL A CA 1
ATOM 3837 C C . VAL A 1 494 ? 10.323 0.195 -29.879 1.00 97.88 494 VAL A C 1
ATOM 3839 O O . VAL A 1 494 ? 9.162 -0.152 -30.114 1.00 97.88 494 VAL A O 1
ATOM 3842 N N . VAL A 1 495 ? 10.941 -0.109 -28.735 1.00 98.50 495 VAL A N 1
ATOM 3843 C CA . VAL A 1 495 ? 10.316 -0.847 -27.629 1.00 98.50 495 VAL A CA 1
ATOM 3844 C C . VAL A 1 495 ? 9.313 0.035 -26.881 1.00 98.50 495 VAL A C 1
ATOM 3846 O O . VAL A 1 495 ? 8.168 -0.373 -26.686 1.00 98.50 495 VAL A O 1
ATOM 3849 N N . GLU A 1 496 ? 9.691 1.263 -26.525 1.00 97.81 496 GLU A N 1
ATOM 3850 C CA . GLU A 1 496 ? 8.852 2.228 -25.809 1.00 97.81 496 GLU A CA 1
ATOM 3851 C C . GLU A 1 496 ? 7.560 2.528 -26.585 1.00 97.81 496 GLU A C 1
ATOM 3853 O O . GLU A 1 496 ? 6.472 2.488 -26.010 1.00 97.81 496 GLU A O 1
ATOM 3858 N N . MET A 1 497 ? 7.644 2.716 -27.908 1.00 97.56 497 MET A N 1
ATOM 3859 C CA . MET A 1 497 ? 6.475 2.878 -28.781 1.00 97.56 497 MET A CA 1
ATOM 3860 C C . MET A 1 497 ? 5.475 1.713 -28.652 1.00 97.56 497 MET A C 1
ATOM 3862 O O . MET A 1 497 ? 4.259 1.930 -28.687 1.00 97.56 497 MET A O 1
ATOM 3866 N N . ARG A 1 498 ? 5.961 0.474 -28.488 1.00 98.00 498 ARG A N 1
ATOM 3867 C CA . ARG A 1 498 ? 5.111 -0.710 -28.297 1.00 98.00 498 ARG A CA 1
ATOM 3868 C C . ARG A 1 498 ? 4.561 -0.831 -26.880 1.00 98.00 498 ARG A C 1
ATOM 3870 O O . ARG A 1 498 ? 3.399 -1.207 -26.739 1.00 98.00 498 ARG A O 1
ATOM 3877 N N . LEU A 1 499 ? 5.310 -0.429 -25.856 1.00 98.38 499 LEU A N 1
ATOM 3878 C CA . LEU A 1 499 ? 4.795 -0.349 -24.485 1.00 98.38 499 LEU A CA 1
ATOM 3879 C C . LEU A 1 499 ? 3.715 0.746 -24.351 1.00 98.38 499 LEU A C 1
ATOM 3881 O O . LEU A 1 499 ? 2.660 0.496 -23.776 1.00 98.38 499 LEU A O 1
ATOM 3885 N N . ARG A 1 500 ? 3.883 1.907 -24.999 1.00 98.00 500 ARG A N 1
ATOM 3886 C CA . ARG A 1 500 ? 2.849 2.960 -25.104 1.00 98.00 500 ARG A CA 1
ATOM 3887 C C . ARG A 1 500 ? 1.641 2.563 -25.956 1.00 98.00 500 ARG A C 1
ATOM 3889 O O . ARG A 1 500 ? 0.606 3.226 -25.909 1.00 98.00 500 ARG A O 1
ATOM 3896 N N . GLN A 1 501 ? 1.745 1.522 -26.780 1.00 98.12 501 GLN A N 1
ATOM 3897 C CA . GLN A 1 501 ? 0.585 0.913 -27.436 1.00 98.12 501 GLN A CA 1
ATOM 3898 C C . GLN A 1 501 ? -0.137 -0.051 -26.481 1.00 98.12 501 GLN A C 1
ATOM 3900 O O . GLN A 1 501 ? -1.357 0.032 -26.376 1.00 98.12 501 GLN A O 1
ATOM 3905 N N . LEU A 1 502 ? 0.602 -0.871 -25.726 1.00 98.50 502 LEU A N 1
ATOM 3906 C CA . LEU A 1 502 ? 0.045 -1.745 -24.689 1.00 98.50 502 LEU A CA 1
ATOM 3907 C C . LEU A 1 502 ? -0.686 -0.959 -23.588 1.00 98.50 502 LEU A C 1
ATOM 3909 O O . LEU A 1 502 ? -1.789 -1.334 -23.212 1.00 98.50 502 LEU A O 1
ATOM 3913 N N . GLU A 1 503 ? -0.133 0.157 -23.108 1.00 98.31 503 GLU A N 1
ATOM 3914 C CA . GLU A 1 503 ? -0.816 1.034 -22.143 1.00 98.31 503 GLU A CA 1
ATOM 3915 C C . GLU A 1 503 ? -2.193 1.475 -22.665 1.00 98.31 503 GLU A C 1
ATOM 3917 O O . GLU A 1 503 ? -3.205 1.336 -21.977 1.00 98.31 503 GLU A O 1
ATOM 3922 N N . ARG A 1 504 ? -2.257 1.942 -23.917 1.00 97.88 504 ARG A N 1
ATOM 3923 C CA . ARG A 1 504 ? -3.518 2.339 -24.559 1.00 97.88 504 ARG A CA 1
ATOM 3924 C C . ARG A 1 504 ? -4.472 1.163 -24.765 1.00 97.88 504 ARG A C 1
ATOM 3926 O O . ARG A 1 504 ? -5.675 1.383 -24.748 1.00 97.88 504 ARG A O 1
ATOM 3933 N N . GLU A 1 505 ? -3.966 -0.057 -24.939 1.00 97.56 505 GLU A N 1
ATOM 3934 C CA . GLU A 1 505 ? -4.765 -1.287 -25.026 1.00 97.56 505 GLU A CA 1
ATOM 3935 C C . GLU A 1 505 ? -5.363 -1.685 -23.665 1.00 97.56 505 GLU A C 1
ATOM 3937 O O . GLU A 1 505 ? -6.566 -1.932 -23.585 1.00 97.56 505 GLU A O 1
ATOM 3942 N N . LEU A 1 506 ? -4.575 -1.645 -22.584 1.00 97.12 506 LEU A N 1
ATOM 3943 C CA . LEU A 1 506 ? -5.043 -1.894 -21.212 1.00 97.12 506 LEU A CA 1
ATOM 3944 C C . LEU A 1 506 ? -6.102 -0.867 -20.769 1.00 97.12 506 LEU A C 1
ATOM 3946 O O . LEU A 1 506 ? -7.049 -1.216 -20.069 1.00 97.12 506 LEU A O 1
ATOM 3950 N N . ASN A 1 507 ? -5.981 0.387 -21.214 1.00 97.00 507 ASN A N 1
ATOM 3951 C CA . ASN A 1 507 ? -6.892 1.482 -20.861 1.00 97.00 507 ASN A CA 1
ATOM 3952 C C . ASN A 1 507 ? -8.080 1.667 -21.838 1.00 97.00 507 ASN A C 1
ATOM 3954 O O . ASN A 1 507 ? -8.801 2.654 -21.725 1.00 97.00 507 ASN A O 1
ATOM 3958 N N . GLN A 1 508 ? -8.350 0.741 -22.775 1.00 95.06 508 GLN A N 1
ATOM 3959 C CA . GLN A 1 508 ? -9.516 0.860 -23.684 1.00 95.06 508 GLN A CA 1
ATOM 3960 C C . GLN A 1 508 ? -10.871 0.775 -22.967 1.00 95.06 508 GLN A C 1
ATOM 3962 O O . GLN A 1 508 ? -11.873 1.284 -23.470 1.00 95.06 508 GLN A O 1
ATOM 3967 N N . LYS A 1 509 ? -10.919 0.061 -21.837 1.00 92.25 509 LYS A N 1
ATOM 3968 C CA . LYS A 1 509 ? -12.124 -0.189 -21.036 1.00 92.25 509 LYS A CA 1
ATOM 3969 C C . LYS A 1 509 ? -11.749 -0.164 -19.548 1.00 92.25 509 LYS A C 1
ATOM 3971 O O . LYS A 1 509 ? -11.629 -1.233 -18.949 1.00 92.25 509 LYS A O 1
ATOM 3976 N N . PRO A 1 510 ? -11.492 1.020 -18.962 1.00 93.31 510 PRO A N 1
ATOM 3977 C CA . PRO A 1 510 ? -11.223 1.132 -17.534 1.00 93.31 510 PRO A CA 1
ATOM 3978 C C . PRO A 1 510 ? -12.430 0.652 -16.721 1.00 93.31 510 PRO A C 1
ATOM 3980 O O . PRO A 1 510 ? -13.575 0.740 -17.173 1.00 93.31 510 PRO A O 1
ATOM 3983 N N . HIS A 1 511 ? -12.173 0.147 -15.517 1.00 95.94 511 HIS A N 1
ATOM 3984 C CA . HIS A 1 511 ? -13.238 -0.244 -14.602 1.00 95.94 511 HIS A CA 1
ATOM 3985 C C . HIS A 1 511 ? -14.098 0.970 -14.187 1.00 95.94 511 HIS A C 1
ATOM 3987 O O . HIS A 1 511 ? -13.613 2.100 -14.154 1.00 95.94 511 HIS A O 1
ATOM 3993 N N . ALA A 1 512 ? -15.378 0.757 -13.860 1.00 96.00 512 ALA A N 1
ATOM 3994 C CA . ALA A 1 512 ? -16.342 1.842 -13.642 1.00 96.00 512 ALA A CA 1
ATOM 3995 C C . ALA A 1 512 ? -15.948 2.793 -12.495 1.00 96.00 512 ALA A C 1
ATOM 3997 O O . ALA A 1 512 ? -16.193 3.992 -12.581 1.00 96.00 512 ALA A O 1
ATOM 3998 N N . LEU A 1 513 ? -15.274 2.276 -11.464 1.00 96.44 513 LEU A N 1
ATOM 3999 C CA . LEU A 1 513 ? -14.761 3.061 -10.332 1.00 96.44 513 LEU A CA 1
ATOM 4000 C C . LEU A 1 513 ? -13.483 3.869 -10.657 1.00 96.44 513 LEU A C 1
ATOM 4002 O O . LEU A 1 513 ? -12.954 4.558 -9.791 1.00 96.44 513 LEU A O 1
ATOM 4006 N N . PHE A 1 514 ? -12.959 3.765 -11.882 1.00 94.56 514 PHE A N 1
ATOM 4007 C CA . PHE A 1 514 ? -11.684 4.352 -12.311 1.00 94.56 514 PHE A CA 1
ATOM 4008 C C . PHE A 1 514 ? -11.863 5.442 -13.386 1.00 94.56 514 PHE A C 1
ATOM 4010 O O . PHE A 1 514 ? -10.875 5.920 -13.940 1.00 94.56 514 PHE A O 1
ATOM 4017 N N . LEU A 1 515 ? -13.102 5.831 -13.707 1.00 90.75 515 LEU A N 1
ATOM 4018 C CA . LEU A 1 515 ? -13.413 6.718 -14.838 1.00 90.75 515 LEU A CA 1
ATOM 4019 C C . LEU A 1 515 ? -12.844 8.142 -14.702 1.00 90.75 515 LEU A C 1
ATOM 4021 O O . LEU A 1 515 ? -12.596 8.784 -15.721 1.00 90.75 515 LEU A O 1
ATOM 4025 N N . ASP A 1 516 ? -12.579 8.608 -13.480 1.00 89.25 516 ASP A N 1
ATOM 4026 C CA . ASP A 1 516 ? -11.962 9.917 -13.217 1.00 89.25 516 ASP A CA 1
ATOM 4027 C C . ASP A 1 516 ? -10.433 9.934 -13.417 1.00 89.25 516 ASP A C 1
ATOM 4029 O O . ASP A 1 516 ? -9.807 10.994 -13.348 1.00 89.25 516 ASP A O 1
ATOM 4033 N N . TYR A 1 517 ? -9.811 8.778 -13.683 1.00 90.44 517 TYR A N 1
ATOM 4034 C CA . TYR A 1 517 ? -8.381 8.665 -13.968 1.00 90.44 517 TYR A CA 1
ATOM 4035 C C . TYR A 1 517 ? -8.133 8.641 -15.487 1.00 90.44 517 TYR A C 1
ATOM 4037 O O . TYR A 1 517 ? -8.476 7.654 -16.139 1.00 90.44 517 TYR A O 1
ATOM 4045 N N . PRO A 1 518 ? -7.465 9.659 -16.077 1.00 91.44 518 PRO A N 1
ATOM 4046 C CA . PRO A 1 518 ? -7.177 9.691 -17.518 1.00 91.44 518 PRO A CA 1
ATOM 4047 C C . PRO A 1 518 ? -6.328 8.512 -18.016 1.00 91.44 518 PRO A C 1
ATOM 4049 O O . PRO A 1 518 ? -6.362 8.180 -19.199 1.00 91.44 518 PRO A O 1
ATOM 4052 N N . ILE A 1 519 ? -5.560 7.894 -17.112 1.00 94.25 519 ILE A N 1
ATOM 4053 C CA . ILE A 1 519 ? -4.848 6.631 -17.316 1.00 94.25 519 ILE A CA 1
ATOM 4054 C C . ILE A 1 519 ? -5.022 5.814 -16.027 1.00 94.25 519 ILE A C 1
ATOM 4056 O O . ILE A 1 519 ? -4.341 6.058 -15.033 1.00 94.25 519 ILE A O 1
ATOM 4060 N N . ALA A 1 520 ? -5.963 4.870 -16.026 1.00 94.94 520 ALA A N 1
ATOM 4061 C CA . ALA A 1 520 ? -6.272 4.020 -14.874 1.00 94.94 520 ALA A CA 1
ATOM 4062 C C . ALA A 1 520 ? -5.184 2.961 -14.614 1.00 94.94 520 ALA A C 1
ATOM 4064 O O . ALA A 1 520 ? -4.887 2.631 -13.467 1.00 94.94 520 ALA A O 1
ATOM 4065 N N . TYR A 1 521 ? -4.576 2.441 -15.683 1.00 96.81 521 TYR A N 1
ATOM 4066 C CA . TYR A 1 521 ? -3.594 1.354 -15.657 1.00 96.81 521 TYR A CA 1
ATOM 4067 C C . TYR A 1 521 ? -2.307 1.806 -16.358 1.00 96.81 521 TYR A C 1
ATOM 4069 O O . TYR A 1 521 ? -1.998 1.375 -17.468 1.00 96.81 521 TYR A O 1
ATOM 4077 N N . ALA A 1 522 ? -1.599 2.752 -15.740 1.00 95.69 522 ALA A N 1
ATOM 4078 C CA . ALA A 1 522 ? -0.429 3.399 -16.335 1.00 95.69 522 ALA A CA 1
ATOM 4079 C C . ALA A 1 522 ? 0.780 2.458 -16.492 1.00 95.69 522 ALA A C 1
ATOM 4081 O O . ALA A 1 522 ? 1.039 1.606 -15.632 1.00 95.69 522 ALA A O 1
ATOM 4082 N N . LEU A 1 523 ? 1.549 2.664 -17.565 1.00 97.69 523 LEU A N 1
ATOM 4083 C CA . LEU A 1 523 ? 2.841 2.028 -17.818 1.00 97.69 523 LEU A CA 1
ATOM 4084 C C . LEU A 1 523 ? 3.932 3.104 -17.800 1.00 97.69 523 LEU A C 1
ATOM 4086 O O . LEU A 1 523 ? 4.056 3.905 -18.724 1.00 97.69 523 LEU A O 1
ATOM 4090 N N . ASN A 1 524 ? 4.746 3.110 -16.746 1.00 95.69 524 ASN A N 1
ATOM 4091 C CA . ASN A 1 524 ? 5.762 4.134 -16.519 1.00 95.69 524 ASN A CA 1
ATOM 4092 C C . ASN A 1 524 ? 7.176 3.544 -16.542 1.00 95.69 524 ASN A C 1
ATOM 4094 O O . ASN A 1 524 ? 7.443 2.584 -15.822 1.00 95.69 524 ASN A O 1
ATOM 4098 N N . ILE A 1 525 ? 8.089 4.170 -17.289 1.00 97.19 525 ILE A N 1
ATOM 4099 C CA . ILE A 1 525 ? 9.536 3.926 -17.198 1.00 97.19 525 ILE A CA 1
ATOM 4100 C C . ILE A 1 525 ? 10.108 4.928 -16.190 1.00 97.19 525 ILE A C 1
ATOM 4102 O O . ILE A 1 525 ? 10.191 6.120 -16.475 1.00 97.19 525 ILE A O 1
ATOM 4106 N N . GLY A 1 526 ? 10.468 4.453 -14.996 1.00 92.31 526 GLY A N 1
ATOM 4107 C CA . GLY A 1 526 ? 10.944 5.297 -13.894 1.00 92.31 526 GLY A CA 1
ATOM 4108 C C . GLY A 1 526 ? 12.446 5.592 -13.937 1.00 92.31 526 GLY A C 1
ATOM 4109 O O . GLY A 1 526 ? 12.882 6.636 -13.456 1.00 92.31 526 GLY A O 1
ATOM 4110 N N . ARG A 1 527 ? 13.247 4.697 -14.528 1.00 95.00 527 ARG A N 1
ATOM 4111 C CA . ARG A 1 527 ? 14.708 4.834 -14.633 1.00 95.00 527 ARG A CA 1
ATOM 4112 C C . ARG A 1 527 ? 15.211 4.300 -15.970 1.00 95.00 527 ARG A C 1
ATOM 4114 O O . ARG A 1 527 ? 14.775 3.251 -16.431 1.00 95.00 527 ARG A O 1
ATOM 4121 N N . VAL A 1 528 ? 16.199 4.989 -16.540 1.00 97.75 528 VAL A N 1
ATOM 4122 C CA . VAL A 1 528 ? 16.970 4.555 -17.715 1.00 97.75 528 VAL A CA 1
ATOM 4123 C C . VAL A 1 528 ? 18.460 4.767 -17.433 1.00 97.75 528 VAL A C 1
ATOM 4125 O O . VAL A 1 528 ? 18.845 5.772 -16.834 1.00 97.75 528 VAL A O 1
ATOM 4128 N N . ARG A 1 529 ? 19.308 3.827 -17.856 1.00 97.94 529 ARG A N 1
ATOM 4129 C CA . ARG A 1 529 ? 20.775 3.920 -17.856 1.00 97.94 529 ARG A CA 1
ATOM 4130 C C . ARG A 1 529 ? 21.295 3.409 -19.195 1.00 97.94 529 ARG A C 1
ATOM 4132 O O . ARG A 1 529 ? 20.923 2.318 -19.607 1.00 97.94 529 ARG A O 1
ATOM 4139 N N . SER A 1 530 ? 22.139 4.176 -19.881 1.00 97.25 530 SER A N 1
ATOM 4140 C CA . SER A 1 530 ? 22.722 3.766 -21.164 1.00 97.25 530 SER A CA 1
ATOM 4141 C C . SER A 1 530 ? 24.008 4.528 -21.469 1.00 97.25 530 SER A C 1
ATOM 4143 O O . SER A 1 530 ? 24.119 5.710 -21.142 1.00 97.25 530 SER A O 1
ATOM 4145 N N . GLY A 1 531 ? 24.945 3.852 -22.137 1.00 90.12 531 GLY A N 1
ATOM 4146 C CA . GLY A 1 531 ? 26.201 4.429 -22.614 1.00 90.12 531 GLY A CA 1
ATOM 4147 C C . GLY A 1 531 ? 27.271 4.630 -21.534 1.00 90.12 531 GLY A C 1
ATOM 4148 O O . GLY A 1 531 ? 26.997 4.728 -20.340 1.00 90.12 531 GLY A O 1
ATOM 4149 N N . SER A 1 532 ? 28.523 4.694 -21.986 1.00 90.62 532 SER A N 1
ATOM 4150 C CA . SER A 1 532 ? 29.722 4.813 -21.142 1.00 90.62 532 SER A CA 1
ATOM 4151 C C . SER A 1 532 ? 30.573 6.052 -21.452 1.00 90.62 532 SER A C 1
ATOM 4153 O O . SER A 1 532 ? 31.347 6.498 -20.606 1.00 90.62 532 SER A O 1
ATOM 4155 N N . TRP A 1 533 ? 30.438 6.627 -22.653 1.00 94.69 533 TRP A N 1
ATOM 4156 C CA . TRP A 1 533 ? 31.218 7.779 -23.107 1.00 94.69 533 TRP A CA 1
ATOM 4157 C C . TRP A 1 533 ? 30.490 8.548 -24.217 1.00 94.69 533 TRP A C 1
ATOM 4159 O O . TRP A 1 533 ? 29.880 7.940 -25.093 1.00 94.69 533 TRP A O 1
ATOM 4169 N N . SER A 1 534 ? 30.582 9.881 -24.230 1.00 94.94 534 SER A N 1
ATOM 4170 C CA . SER A 1 534 ? 29.839 10.738 -25.175 1.00 94.94 534 SER A CA 1
ATOM 4171 C C . SER A 1 534 ? 30.283 10.614 -26.639 1.00 94.94 534 SER A C 1
ATOM 4173 O O . SER A 1 534 ? 29.497 10.898 -27.540 1.00 94.94 534 SER A O 1
ATOM 4175 N N . SER A 1 535 ? 31.516 10.163 -26.889 1.00 96.50 535 SER A N 1
ATOM 4176 C CA . SER A 1 535 ? 32.041 9.889 -28.240 1.00 96.50 535 SER A CA 1
ATOM 4177 C C . SER A 1 535 ? 31.896 8.423 -28.680 1.00 96.50 535 SER A C 1
ATOM 4179 O O . SER A 1 535 ? 32.525 8.024 -29.662 1.00 96.50 535 SER A O 1
ATOM 4181 N N . THR A 1 536 ? 31.076 7.628 -27.989 1.00 97.69 536 THR A N 1
ATOM 4182 C CA . THR A 1 536 ? 30.823 6.211 -28.294 1.00 97.69 536 THR A CA 1
ATOM 4183 C C . THR A 1 536 ? 29.329 5.988 -28.531 1.00 97.69 536 THR A C 1
ATOM 4185 O O . THR A 1 536 ? 28.499 6.499 -27.785 1.00 97.69 536 THR A O 1
ATOM 4188 N N . VAL A 1 537 ? 28.968 5.222 -29.564 1.00 98.12 537 VAL A N 1
ATOM 4189 C CA . VAL A 1 537 ? 27.583 4.762 -29.773 1.00 98.12 537 VAL A CA 1
ATOM 4190 C C . VAL A 1 537 ? 27.176 3.855 -28.602 1.00 98.12 537 VAL A C 1
ATOM 4192 O O . VAL A 1 537 ? 27.864 2.856 -28.397 1.00 98.12 537 VAL A O 1
ATOM 4195 N N . PRO A 1 538 ? 26.096 4.154 -27.850 1.00 97.75 538 PRO A N 1
ATOM 4196 C CA . PRO A 1 538 ? 25.680 3.334 -26.713 1.00 97.75 538 PRO A CA 1
ATOM 4197 C C . PRO A 1 538 ? 25.312 1.911 -27.135 1.00 97.75 538 PRO A C 1
ATOM 4199 O O . PRO A 1 538 ? 24.468 1.715 -28.006 1.00 97.75 538 PRO A O 1
ATOM 4202 N N . ASP A 1 539 ? 25.932 0.926 -26.502 1.00 97.25 539 ASP A N 1
ATOM 4203 C CA . ASP A 1 539 ? 25.833 -0.502 -26.808 1.00 97.25 539 ASP A CA 1
ATOM 4204 C C . ASP A 1 539 ? 25.034 -1.310 -25.776 1.00 97.25 539 ASP A C 1
ATOM 4206 O O . ASP A 1 539 ? 24.700 -2.467 -26.022 1.00 97.25 539 ASP A O 1
ATOM 4210 N N . GLU A 1 540 ? 24.634 -0.681 -24.675 1.00 98.00 540 GLU A N 1
ATOM 4211 C CA . GLU A 1 540 ? 23.681 -1.220 -23.709 1.00 98.00 540 GLU A CA 1
ATOM 4212 C C . GLU A 1 540 ? 22.726 -0.121 -23.223 1.00 98.00 540 GLU A C 1
ATOM 4214 O O . GLU A 1 540 ? 23.115 1.042 -23.050 1.00 98.00 540 GLU A O 1
ATOM 4219 N N . LEU A 1 541 ? 21.468 -0.495 -22.995 1.00 98.56 541 LEU A N 1
ATOM 4220 C CA . LEU A 1 541 ? 20.490 0.276 -22.236 1.00 98.56 541 LEU A CA 1
ATOM 4221 C C . LEU A 1 541 ? 19.764 -0.647 -21.251 1.00 98.56 541 LEU A C 1
ATOM 4223 O O . LEU A 1 541 ? 19.178 -1.652 -21.648 1.00 98.56 541 LEU A O 1
ATOM 4227 N N . GLU A 1 542 ? 19.769 -0.268 -19.976 1.00 98.50 542 GLU A N 1
ATOM 4228 C CA . GLU A 1 542 ? 18.937 -0.847 -18.921 1.00 98.50 542 GLU A CA 1
ATOM 4229 C C . GLU A 1 542 ? 17.835 0.158 -18.563 1.00 98.50 542 GLU A C 1
ATOM 4231 O O . GLU A 1 542 ? 18.125 1.327 -18.291 1.00 98.50 542 GLU A O 1
ATOM 4236 N N . CYS A 1 543 ? 16.574 -0.271 -18.530 1.00 97.94 543 CYS A N 1
ATOM 4237 C CA . CYS A 1 543 ? 15.482 0.550 -18.006 1.00 97.94 543 CYS A CA 1
ATOM 4238 C C . CYS A 1 543 ? 14.592 -0.221 -17.033 1.00 97.94 543 CYS A C 1
ATOM 4240 O O . CYS A 1 543 ? 14.383 -1.423 -17.183 1.00 97.94 543 CYS A O 1
ATOM 4242 N N . GLU A 1 544 ? 14.045 0.495 -16.059 1.00 97.56 544 GLU A N 1
ATOM 4243 C CA . GLU A 1 544 ? 13.192 -0.026 -14.991 1.00 97.56 544 GLU A CA 1
ATOM 4244 C C . GLU A 1 544 ? 11.871 0.749 -14.967 1.00 97.56 544 GLU A C 1
ATOM 4246 O O . GLU A 1 544 ? 11.845 1.965 -15.192 1.00 97.56 544 GLU A O 1
ATOM 4251 N N . GLY A 1 545 ? 10.767 0.052 -14.712 1.00 96.19 545 GLY A N 1
ATOM 4252 C CA . GLY A 1 545 ? 9.429 0.631 -14.755 1.00 96.19 545 GLY A CA 1
ATOM 4253 C C . GLY A 1 545 ? 8.353 -0.269 -14.158 1.00 96.19 545 GLY A C 1
ATOM 4254 O O . GLY A 1 545 ? 8.635 -1.391 -13.749 1.00 96.19 545 GLY A O 1
ATOM 4255 N N . ARG A 1 546 ? 7.107 0.221 -14.140 1.00 96.50 546 ARG A N 1
ATOM 4256 C CA . ARG A 1 546 ? 5.912 -0.558 -13.766 1.00 96.50 546 ARG A CA 1
ATOM 4257 C C . ARG A 1 546 ? 4.883 -0.585 -14.886 1.00 96.50 546 ARG A C 1
ATOM 4259 O O . ARG A 1 546 ? 4.727 0.404 -15.600 1.00 96.50 546 ARG A O 1
ATOM 4266 N N . VAL A 1 547 ? 4.133 -1.679 -14.994 1.00 98.00 547 VAL A N 1
ATOM 4267 C CA . VAL A 1 547 ? 2.911 -1.773 -15.813 1.00 98.00 547 VAL A CA 1
ATOM 4268 C C . VAL A 1 547 ? 1.698 -2.028 -14.919 1.00 98.00 547 VAL A C 1
ATOM 4270 O O . VAL A 1 547 ? 1.741 -2.896 -14.049 1.00 98.00 547 VAL A O 1
ATOM 4273 N N . GLY A 1 548 ? 0.630 -1.248 -15.097 1.00 97.50 548 GLY A N 1
ATOM 4274 C CA . GLY A 1 548 ? -0.627 -1.428 -14.369 1.00 97.50 548 GLY A CA 1
ATOM 4275 C C . GLY A 1 548 ? -1.378 -2.699 -14.780 1.00 97.50 548 GLY A C 1
ATOM 4276 O O . GLY A 1 548 ? -1.376 -3.077 -15.951 1.00 97.50 548 GLY A O 1
ATOM 4277 N N . VAL A 1 549 ? -2.055 -3.334 -13.822 1.00 97.88 549 VAL A N 1
ATOM 4278 C CA . VAL A 1 549 ? -2.910 -4.510 -14.049 1.00 97.88 549 VAL A CA 1
ATOM 4279 C C . VAL A 1 549 ? -4.379 -4.096 -13.926 1.00 97.88 549 VAL A C 1
ATOM 4281 O O . VAL A 1 549 ? -4.768 -3.616 -12.857 1.00 97.88 549 VAL A O 1
ATOM 4284 N N . PRO A 1 550 ? -5.202 -4.262 -14.981 1.00 97.44 550 PRO A N 1
ATOM 4285 C CA . PRO A 1 550 ? -6.630 -3.967 -14.922 1.00 97.44 550 PRO A CA 1
ATOM 4286 C C . PRO A 1 550 ? -7.380 -4.808 -13.884 1.00 97.44 550 PRO A C 1
ATOM 4288 O O . PRO A 1 550 ? -7.103 -5.995 -13.710 1.00 97.44 550 PRO A O 1
ATOM 4291 N N . VAL A 1 551 ? -8.397 -4.215 -13.254 1.00 96.38 551 VAL A N 1
ATOM 4292 C CA . VAL A 1 551 ? -9.356 -4.962 -12.422 1.00 96.38 551 VAL A CA 1
ATOM 4293 C C . VAL A 1 551 ? -10.054 -6.018 -13.288 1.00 96.38 551 VAL A C 1
ATOM 4295 O O . VAL A 1 551 ? -10.417 -5.753 -14.434 1.00 96.38 551 VAL A O 1
ATOM 4298 N N . GLY A 1 552 ? -10.186 -7.238 -12.764 1.00 93.75 552 GLY A N 1
ATOM 4299 C CA . GLY A 1 552 ? -10.690 -8.395 -13.512 1.00 93.75 552 GLY A CA 1
ATOM 4300 C C . GLY A 1 552 ? -9.669 -9.074 -14.441 1.00 93.75 552 GLY A C 1
ATOM 4301 O O . GLY A 1 552 ? -10.011 -10.070 -15.076 1.00 93.75 552 GLY A O 1
ATOM 4302 N N . MET A 1 553 ? -8.420 -8.594 -14.514 1.00 95.75 553 MET A N 1
ATOM 4303 C CA . MET A 1 553 ? -7.330 -9.243 -15.252 1.00 95.75 553 MET A CA 1
ATOM 4304 C C . MET A 1 553 ? -6.276 -9.802 -14.287 1.00 95.75 553 MET A C 1
ATOM 4306 O O . MET A 1 553 ? -5.797 -9.105 -13.400 1.00 95.75 553 MET A O 1
ATOM 4310 N N . ALA A 1 554 ? -5.877 -11.062 -14.475 1.00 95.25 554 ALA A N 1
ATOM 4311 C CA . ALA A 1 554 ? -4.788 -11.657 -13.702 1.00 95.25 554 ALA A CA 1
ATOM 4312 C C . ALA A 1 554 ? -3.423 -11.129 -14.178 1.00 95.25 554 ALA A C 1
ATOM 4314 O O . ALA A 1 554 ? -3.189 -11.018 -15.385 1.00 95.25 554 ALA A O 1
ATOM 4315 N N . SER A 1 555 ? -2.475 -10.905 -13.262 1.00 96.06 555 SER A N 1
ATOM 4316 C CA . SER A 1 555 ? -1.131 -10.411 -13.607 1.00 96.06 555 SER A CA 1
ATOM 4317 C C . SER A 1 555 ? -0.410 -11.261 -14.655 1.00 96.06 555 SER A C 1
ATOM 4319 O O . SER A 1 555 ? 0.307 -10.725 -15.496 1.00 96.06 555 SER A O 1
ATOM 4321 N N . ALA A 1 556 ? -0.623 -12.581 -14.666 1.00 96.50 556 ALA A N 1
ATOM 4322 C CA . ALA A 1 556 ? -0.057 -13.480 -15.674 1.00 96.50 556 ALA A CA 1
ATOM 4323 C C . ALA A 1 556 ? -0.471 -13.118 -17.118 1.00 96.50 556 ALA A C 1
ATOM 4325 O O . ALA A 1 556 ? 0.337 -13.256 -18.037 1.00 96.50 556 ALA A O 1
ATOM 4326 N N . GLU A 1 557 ? -1.688 -12.602 -17.321 1.00 98.00 557 GLU A N 1
ATOM 4327 C CA . GLU A 1 557 ? -2.159 -12.141 -18.631 1.00 98.00 557 GLU A CA 1
ATOM 4328 C C . GLU A 1 557 ? -1.480 -10.823 -19.027 1.00 98.00 557 GLU A C 1
ATOM 4330 O O . GLU A 1 557 ? -1.006 -10.693 -20.154 1.00 98.00 557 GLU A O 1
ATOM 4335 N N . VAL A 1 558 ? -1.305 -9.884 -18.089 1.00 98.31 558 VAL A N 1
ATOM 4336 C CA . VAL A 1 558 ? -0.534 -8.651 -18.339 1.00 98.31 558 VAL A CA 1
ATOM 4337 C C . VAL A 1 558 ? 0.923 -8.971 -18.673 1.00 98.31 558 VAL A C 1
ATOM 4339 O O . VAL A 1 558 ? 1.452 -8.422 -19.639 1.00 98.31 558 VAL A O 1
ATOM 4342 N N . ARG A 1 559 ? 1.562 -9.920 -17.970 1.00 98.44 559 ARG A N 1
ATOM 4343 C CA . ARG A 1 559 ? 2.913 -10.403 -18.316 1.00 98.44 559 ARG A CA 1
ATOM 4344 C C . ARG A 1 559 ? 2.965 -10.977 -19.737 1.00 98.44 559 ARG A C 1
ATOM 4346 O O . ARG A 1 559 ? 3.925 -10.713 -20.462 1.00 98.44 559 ARG A O 1
ATOM 4353 N N . ARG A 1 560 ? 1.935 -11.725 -20.158 1.00 98.56 560 ARG A N 1
ATOM 4354 C CA . ARG A 1 560 ? 1.815 -12.293 -21.514 1.00 98.56 560 ARG A CA 1
ATOM 4355 C C . ARG A 1 560 ? 1.647 -11.207 -22.582 1.00 98.56 560 ARG A C 1
ATOM 4357 O O . ARG A 1 560 ? 2.314 -11.269 -23.613 1.00 98.56 560 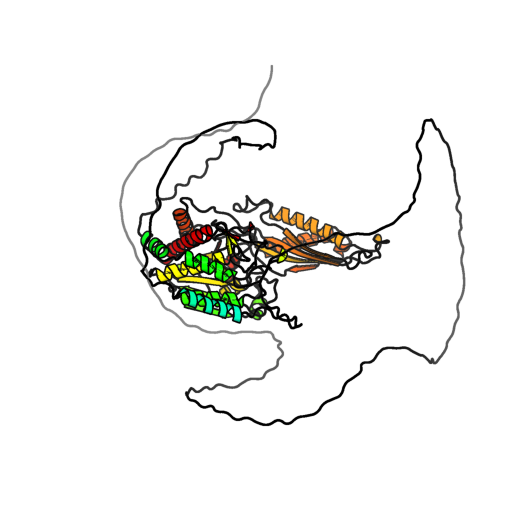ARG A O 1
ATOM 4364 N N . LEU A 1 561 ? 0.797 -10.209 -22.337 1.00 98.62 561 LEU A N 1
ATOM 4365 C CA . LEU A 1 561 ? 0.596 -9.057 -23.225 1.00 98.62 561 LEU A CA 1
ATOM 4366 C C . LEU A 1 561 ? 1.864 -8.192 -23.329 1.00 98.62 561 LEU A C 1
ATOM 4368 O O . LEU A 1 561 ? 2.245 -7.786 -24.425 1.00 98.62 561 LEU A O 1
ATOM 4372 N N . PHE A 1 562 ? 2.572 -7.987 -22.216 1.00 98.75 562 PHE A N 1
ATOM 4373 C CA . PHE A 1 562 ? 3.856 -7.286 -22.174 1.00 98.75 562 PHE A CA 1
ATOM 4374 C C . PHE A 1 562 ? 4.932 -8.017 -22.987 1.00 98.75 562 PHE A C 1
ATOM 4376 O O . PHE A 1 562 ? 5.565 -7.419 -23.858 1.00 98.75 562 PHE A O 1
ATOM 4383 N N . ALA A 1 563 ? 5.088 -9.330 -22.790 1.00 98.56 563 ALA A N 1
ATOM 4384 C CA . ALA A 1 563 ? 6.004 -10.146 -23.586 1.00 98.56 563 ALA A CA 1
ATOM 4385 C C . ALA A 1 563 ? 5.647 -10.138 -25.088 1.00 98.56 563 ALA A C 1
ATOM 4387 O O . ALA A 1 563 ? 6.540 -10.074 -25.933 1.00 98.56 563 ALA A O 1
ATOM 4388 N N . ALA A 1 564 ? 4.355 -10.130 -25.436 1.00 98.56 564 ALA A N 1
ATOM 4389 C CA . ALA A 1 564 ? 3.905 -9.992 -26.821 1.00 98.56 564 ALA A CA 1
ATOM 4390 C C . ALA A 1 564 ? 4.236 -8.608 -27.417 1.00 98.56 564 ALA A C 1
ATOM 4392 O O . ALA A 1 564 ? 4.647 -8.530 -28.574 1.00 98.56 564 ALA A O 1
ATOM 4393 N N . ALA A 1 565 ? 4.131 -7.526 -26.637 1.00 98.56 565 ALA A N 1
ATOM 4394 C CA . ALA A 1 565 ? 4.525 -6.183 -27.067 1.00 98.56 565 ALA A CA 1
ATOM 4395 C C . ALA A 1 565 ? 6.041 -6.069 -27.325 1.00 98.56 565 ALA A C 1
ATOM 4397 O O . ALA A 1 565 ? 6.440 -5.458 -28.320 1.00 98.56 565 ALA A O 1
ATOM 4398 N N . LEU A 1 566 ? 6.881 -6.708 -26.497 1.00 98.56 566 LEU A N 1
ATOM 4399 C CA . LEU A 1 566 ? 8.326 -6.821 -26.747 1.00 98.56 566 LEU A CA 1
ATOM 4400 C C . LEU A 1 566 ? 8.630 -7.650 -28.004 1.00 98.56 566 LEU A C 1
ATOM 4402 O O . LEU A 1 566 ? 9.482 -7.266 -28.803 1.00 98.56 566 LEU A O 1
ATOM 4406 N N . ALA A 1 567 ? 7.928 -8.769 -28.206 1.00 98.31 567 ALA A N 1
ATOM 4407 C CA . ALA A 1 567 ? 8.116 -9.627 -29.375 1.00 98.31 567 ALA A CA 1
ATOM 4408 C C . ALA A 1 567 ? 7.707 -8.929 -30.687 1.00 98.31 567 ALA A C 1
ATOM 4410 O O . ALA A 1 567 ? 8.383 -9.086 -31.703 1.00 98.31 567 ALA A O 1
ATOM 4411 N N . ASP A 1 568 ? 6.640 -8.126 -30.669 1.00 98.06 568 ASP A N 1
ATOM 4412 C CA . ASP A 1 568 ? 6.231 -7.283 -31.799 1.00 98.06 568 ASP A CA 1
ATOM 4413 C C . ASP A 1 568 ? 7.250 -6.159 -32.077 1.00 98.06 568 ASP A C 1
ATOM 4415 O O . ASP A 1 568 ? 7.586 -5.917 -33.237 1.00 98.06 568 ASP A O 1
ATOM 4419 N N . ALA A 1 569 ? 7.823 -5.534 -31.038 1.00 97.50 569 ALA A N 1
ATOM 4420 C CA . ALA A 1 569 ? 8.926 -4.579 -31.198 1.00 97.50 569 ALA A CA 1
ATOM 4421 C C . ALA A 1 569 ? 10.159 -5.239 -31.844 1.00 97.50 569 ALA A C 1
ATOM 4423 O O . ALA A 1 569 ? 10.703 -4.723 -32.821 1.00 97.50 569 ALA A O 1
ATOM 4424 N N . ALA A 1 570 ? 10.551 -6.420 -31.353 1.00 97.56 570 ALA A N 1
ATOM 4425 C CA . ALA A 1 570 ? 11.684 -7.180 -31.874 1.00 97.56 570 ALA A CA 1
ATOM 4426 C C . ALA A 1 570 ? 11.480 -7.647 -33.325 1.00 97.56 570 ALA A C 1
ATOM 4428 O O . ALA A 1 570 ? 12.417 -7.651 -34.116 1.00 97.56 570 ALA A O 1
ATOM 4429 N N . GLN A 1 571 ? 10.253 -7.984 -33.728 1.00 96.94 571 GLN A N 1
ATOM 4430 C CA . GLN A 1 571 ? 9.965 -8.331 -35.123 1.00 96.94 571 GLN A CA 1
ATOM 4431 C C . GLN A 1 571 ? 10.053 -7.127 -36.075 1.00 96.94 571 GLN A C 1
ATOM 4433 O O . GLN A 1 571 ? 10.358 -7.322 -37.255 1.00 96.94 571 GLN A O 1
ATOM 4438 N N . ARG A 1 572 ? 9.816 -5.898 -35.597 1.00 94.75 572 ARG A N 1
ATOM 4439 C CA . ARG A 1 572 ? 9.816 -4.674 -36.422 1.00 94.75 572 ARG A CA 1
ATOM 4440 C C . ARG A 1 572 ? 11.206 -4.124 -36.736 1.00 94.75 572 ARG A C 1
ATOM 4442 O O . ARG A 1 572 ? 11.334 -3.396 -37.715 1.00 94.75 572 ARG A O 1
ATOM 4449 N N . ASP A 1 573 ? 12.228 -4.488 -35.966 1.00 97.81 573 ASP A N 1
ATOM 4450 C CA . ASP A 1 573 ? 13.602 -4.023 -36.166 1.00 97.81 573 ASP A CA 1
ATOM 4451 C C . ASP A 1 573 ? 14.570 -5.192 -36.453 1.00 97.81 573 ASP A C 1
ATOM 4453 O O . ASP A 1 573 ? 14.602 -6.152 -35.683 1.00 97.81 573 ASP A O 1
ATOM 4457 N N . PRO A 1 574 ? 15.395 -5.142 -37.521 1.00 97.38 574 PRO A N 1
ATOM 4458 C CA . PRO A 1 574 ? 16.296 -6.245 -37.867 1.00 97.38 574 PRO A CA 1
ATOM 4459 C C . PRO A 1 574 ? 17.306 -6.610 -36.773 1.00 97.38 574 PRO A C 1
ATOM 4461 O O . PRO A 1 574 ? 17.630 -7.781 -36.621 1.00 97.38 574 PRO A O 1
ATOM 4464 N N . TRP A 1 575 ? 17.785 -5.632 -35.998 1.00 98.38 575 TRP A N 1
ATOM 4465 C CA . TRP A 1 575 ? 18.770 -5.880 -34.947 1.00 98.38 575 TRP A CA 1
ATOM 4466 C C . TRP A 1 575 ? 18.119 -6.492 -33.707 1.00 98.38 575 TRP A C 1
ATOM 4468 O O . TRP A 1 575 ? 18.633 -7.482 -33.194 1.00 98.38 575 TRP A O 1
ATOM 4478 N N . LEU A 1 576 ? 16.968 -5.966 -33.266 1.00 98.25 576 LEU A N 1
ATOM 4479 C CA . LEU A 1 576 ? 16.221 -6.542 -32.138 1.00 98.25 576 LEU A CA 1
ATOM 4480 C C . LEU A 1 576 ? 15.660 -7.939 -32.441 1.00 98.25 576 LEU A C 1
ATOM 4482 O O . LEU A 1 576 ? 15.430 -8.715 -31.519 1.00 98.25 576 LEU A O 1
ATOM 4486 N N . ARG A 1 577 ? 15.465 -8.293 -33.715 1.00 98.00 577 ARG A N 1
ATOM 4487 C CA . ARG A 1 577 ? 15.091 -9.656 -34.118 1.00 98.00 577 ARG A CA 1
ATOM 4488 C C . ARG A 1 577 ? 16.181 -10.682 -33.796 1.00 98.00 577 ARG A C 1
ATOM 4490 O O . ARG A 1 577 ? 15.865 -11.818 -33.455 1.00 98.00 577 ARG A O 1
ATOM 4497 N N . GLU A 1 578 ? 17.443 -10.281 -33.923 1.00 97.94 578 GLU A N 1
ATOM 4498 C CA . GLU A 1 578 ? 18.623 -11.096 -33.603 1.00 97.94 578 GLU A CA 1
ATOM 4499 C C . GLU A 1 578 ? 19.041 -10.940 -32.127 1.00 97.94 578 GLU A C 1
ATOM 4501 O O . GLU A 1 578 ? 19.552 -11.882 -31.525 1.00 97.94 578 GLU A O 1
ATOM 4506 N N . HIS A 1 579 ? 18.767 -9.774 -31.533 1.00 98.12 579 HIS A N 1
ATOM 4507 C CA . HIS A 1 579 ? 19.139 -9.378 -30.172 1.00 98.12 579 HIS A CA 1
ATOM 4508 C C . HIS A 1 579 ? 17.891 -8.906 -29.391 1.00 98.12 579 HIS A C 1
ATOM 4510 O O . HIS A 1 579 ? 17.731 -7.705 -29.145 1.00 98.12 579 HIS A O 1
ATOM 4516 N N . PRO A 1 580 ? 16.958 -9.815 -29.043 1.00 97.81 580 PRO A N 1
ATOM 4517 C CA . PRO A 1 580 ? 15.683 -9.445 -28.433 1.00 97.81 580 PRO A CA 1
ATOM 4518 C C . PRO A 1 580 ? 15.866 -8.814 -27.041 1.00 97.81 580 PRO A C 1
ATOM 4520 O O . PRO A 1 580 ? 16.748 -9.247 -26.294 1.00 97.81 580 PRO A O 1
ATOM 4523 N N . PRO A 1 581 ? 15.020 -7.835 -26.649 1.00 98.12 581 PRO A N 1
ATOM 4524 C CA . PRO A 1 581 ? 15.049 -7.252 -25.309 1.00 98.12 581 PRO A CA 1
ATOM 4525 C C . PRO A 1 581 ? 14.905 -8.321 -24.221 1.00 98.12 581 PRO A C 1
ATOM 4527 O O . PRO A 1 581 ? 13.958 -9.111 -24.236 1.00 98.12 581 PRO A O 1
ATOM 4530 N N . GLN A 1 582 ? 15.823 -8.328 -23.257 1.00 98.31 582 GLN A N 1
ATOM 4531 C CA . GLN A 1 582 ? 15.758 -9.226 -22.108 1.00 98.31 582 GLN A CA 1
ATOM 4532 C C . GLN A 1 582 ? 14.808 -8.632 -21.069 1.00 98.31 582 GLN A C 1
ATOM 4534 O O . GLN A 1 582 ? 14.973 -7.472 -20.696 1.00 98.31 582 GLN A O 1
ATOM 4539 N N . LEU A 1 583 ? 13.836 -9.420 -20.603 1.00 98.25 583 LEU A N 1
ATOM 4540 C CA . LEU A 1 583 ? 12.834 -9.022 -19.611 1.00 98.25 583 LEU A CA 1
ATOM 4541 C C . LEU A 1 583 ? 13.062 -9.749 -18.285 1.00 98.25 583 LEU A C 1
ATOM 4543 O O . LEU A 1 583 ? 13.087 -10.977 -18.235 1.00 98.25 583 LEU A O 1
ATOM 4547 N N . GLU A 1 584 ? 13.157 -8.973 -17.213 1.00 97.25 584 GLU A N 1
ATOM 4548 C CA . GLU A 1 584 ? 13.266 -9.429 -15.832 1.00 97.25 584 GLU A CA 1
ATOM 4549 C C . GLU A 1 584 ? 12.082 -8.846 -15.040 1.00 97.25 584 GLU A C 1
ATOM 4551 O O . GLU A 1 584 ? 11.922 -7.628 -14.965 1.00 97.25 584 GLU A O 1
ATOM 4556 N N . TRP A 1 585 ? 11.236 -9.698 -14.457 1.00 95.88 585 TRP A N 1
ATOM 4557 C CA . TRP A 1 585 ? 10.235 -9.259 -13.479 1.00 95.88 585 TRP A CA 1
ATOM 4558 C C . TRP A 1 585 ? 10.901 -9.265 -12.101 1.00 95.88 585 TRP A C 1
ATOM 4560 O O . TRP A 1 585 ? 11.247 -10.329 -11.592 1.00 95.88 585 TRP A O 1
ATOM 4570 N N . TYR A 1 586 ? 11.121 -8.080 -11.540 1.00 90.75 586 TYR A N 1
ATOM 4571 C CA . TYR A 1 586 ? 11.784 -7.854 -10.253 1.00 90.75 586 TYR A CA 1
ATOM 4572 C C . TYR A 1 586 ? 10.995 -6.789 -9.484 1.00 90.75 586 TYR A C 1
ATOM 4574 O O . TYR A 1 586 ? 10.182 -6.089 -10.086 1.00 90.75 586 TYR A O 1
ATOM 4582 N N . GLY A 1 587 ? 11.236 -6.633 -8.184 1.00 92.56 587 GLY A N 1
ATOM 4583 C CA . GLY A 1 587 ? 10.514 -5.635 -7.399 1.00 92.56 587 GLY A CA 1
ATOM 4584 C C . GLY A 1 587 ? 9.059 -5.999 -7.158 1.00 92.56 587 GLY A C 1
ATOM 4585 O O . GLY A 1 587 ? 8.681 -7.160 -7.335 1.00 92.56 587 GLY A O 1
ATOM 4586 N N . GLY A 1 588 ? 8.249 -5.022 -6.761 1.00 93.94 588 GLY A N 1
ATOM 4587 C CA . GLY A 1 588 ? 6.861 -5.240 -6.359 1.00 93.94 588 GLY A CA 1
ATOM 4588 C C . GLY A 1 588 ? 5.991 -5.874 -7.451 1.00 93.94 588 GLY A C 1
ATOM 4589 O O . GLY A 1 588 ? 5.933 -5.403 -8.589 1.00 93.94 588 GLY A O 1
ATOM 4590 N N . GLN A 1 589 ? 5.300 -6.960 -7.104 1.00 95.44 589 GLN A N 1
ATOM 4591 C CA . GLN A 1 589 ? 4.394 -7.700 -7.981 1.00 95.44 589 GLN A CA 1
ATOM 4592 C C . GLN A 1 589 ? 2.968 -7.600 -7.425 1.00 95.44 589 GLN A C 1
ATOM 4594 O O . GLN A 1 589 ? 2.464 -8.498 -6.751 1.00 95.44 589 GLN A O 1
ATOM 4599 N N . PHE A 1 590 ? 2.316 -6.470 -7.684 1.00 95.81 590 PHE A N 1
ATOM 4600 C CA . PHE A 1 590 ? 0.975 -6.196 -7.188 1.00 95.81 590 PHE A CA 1
ATOM 4601 C C . PHE A 1 590 ? -0.085 -6.727 -8.159 1.00 95.81 590 PHE A C 1
ATOM 4603 O O . PHE A 1 590 ? -0.232 -6.208 -9.265 1.00 95.81 590 PHE A O 1
ATOM 4610 N N . ASP A 1 591 ? -0.855 -7.728 -7.732 1.00 96.06 591 ASP A N 1
ATOM 4611 C CA . ASP A 1 591 ? -2.114 -8.119 -8.371 1.00 96.06 591 ASP A CA 1
ATOM 4612 C C . ASP A 1 591 ? -3.220 -7.071 -8.166 1.00 96.06 591 ASP A C 1
ATOM 4614 O O . ASP A 1 591 ? -3.301 -6.409 -7.125 1.00 96.06 591 ASP A O 1
ATOM 4618 N N . ALA A 1 592 ? -4.112 -6.969 -9.155 1.00 97.31 592 ALA A N 1
ATOM 4619 C CA . ALA A 1 592 ? -5.383 -6.269 -9.008 1.00 97.31 592 ALA A CA 1
ATOM 4620 C C . ALA A 1 592 ? -6.337 -7.062 -8.097 1.00 97.31 592 ALA A C 1
ATOM 4622 O O . ALA A 1 592 ? -6.261 -8.293 -8.003 1.00 97.31 592 ALA A O 1
ATOM 4623 N N . VAL A 1 593 ? -7.268 -6.366 -7.446 1.00 97.38 593 VAL A N 1
ATOM 4624 C CA . VAL A 1 593 ? -8.329 -7.001 -6.654 1.00 97.38 593 VAL A CA 1
ATOM 4625 C C . VAL A 1 593 ? -9.576 -6.124 -6.598 1.00 97.38 593 VAL A C 1
ATOM 4627 O O . VAL A 1 593 ? -9.489 -4.898 -6.638 1.00 97.38 593 VAL A O 1
ATOM 4630 N N . GLU A 1 594 ? -10.732 -6.773 -6.504 1.00 97.50 594 GLU A N 1
ATOM 4631 C CA . GLU A 1 594 ? -12.032 -6.165 -6.242 1.00 97.50 594 GLU A CA 1
ATOM 4632 C C . GLU A 1 594 ? -12.795 -7.024 -5.224 1.00 97.50 594 GLU A C 1
ATOM 4634 O O . GLU A 1 594 ? -12.676 -8.252 -5.235 1.00 97.50 594 GLU A O 1
ATOM 4639 N N . VAL A 1 595 ? -13.554 -6.381 -4.335 1.00 97.88 595 VAL A N 1
ATOM 4640 C CA . VAL A 1 595 ? -14.415 -7.020 -3.329 1.00 97.88 595 VAL A CA 1
ATOM 4641 C C . VAL A 1 595 ? -15.829 -6.442 -3.378 1.00 97.88 595 VAL A C 1
ATOM 4643 O O . VAL A 1 595 ? -16.034 -5.312 -3.813 1.00 97.88 595 VAL A O 1
ATOM 4646 N N . ASP A 1 596 ? -16.809 -7.199 -2.888 1.00 97.19 596 ASP A N 1
ATOM 4647 C CA . ASP A 1 596 ? -18.184 -6.717 -2.724 1.00 97.19 596 ASP A CA 1
ATOM 4648 C C . ASP A 1 596 ? -18.253 -5.628 -1.622 1.00 97.19 596 ASP A C 1
ATOM 4650 O O . ASP A 1 596 ? -17.978 -5.937 -0.457 1.00 97.19 596 ASP A O 1
ATOM 4654 N N . PRO A 1 597 ? -18.613 -4.364 -1.940 1.00 95.75 597 PRO A N 1
ATOM 4655 C CA . PRO A 1 597 ? -18.688 -3.266 -0.972 1.00 95.75 597 PRO A CA 1
ATOM 4656 C C . PRO A 1 597 ? -19.892 -3.348 -0.016 1.00 95.75 597 PRO A C 1
ATOM 4658 O O . PRO A 1 597 ? -19.972 -2.541 0.914 1.00 95.75 597 PRO A O 1
ATOM 4661 N N . ASP A 1 598 ? -20.833 -4.275 -0.227 1.00 95.88 598 ASP A N 1
ATOM 4662 C CA . ASP A 1 598 ? -22.003 -4.490 0.634 1.00 95.88 598 ASP A CA 1
ATOM 4663 C C . ASP A 1 598 ? -21.786 -5.570 1.714 1.00 95.88 598 ASP A C 1
ATOM 4665 O O . ASP A 1 598 ? -22.680 -5.814 2.531 1.00 95.88 598 ASP A O 1
ATOM 4669 N N . LEU A 1 599 ? -20.585 -6.163 1.801 1.00 96.94 599 LEU A N 1
ATOM 4670 C CA . LEU A 1 599 ? -20.230 -7.081 2.892 1.00 96.94 599 LEU A CA 1
ATOM 4671 C C . LEU A 1 599 ? -20.420 -6.424 4.280 1.00 96.94 599 LEU A C 1
ATOM 4673 O O . LEU A 1 599 ? -20.142 -5.232 4.440 1.00 96.94 599 LEU A O 1
ATOM 4677 N N . PRO A 1 600 ? -20.835 -7.171 5.329 1.00 97.12 600 PRO A N 1
ATOM 4678 C CA . PRO A 1 600 ? -21.335 -6.569 6.572 1.00 97.12 600 PRO A CA 1
ATOM 4679 C C . PRO A 1 600 ? -20.366 -5.629 7.309 1.00 97.12 600 PRO A C 1
ATOM 4681 O O . PRO A 1 600 ? -20.817 -4.688 7.963 1.00 97.12 600 PRO A O 1
ATOM 4684 N N . ALA A 1 601 ? -19.051 -5.839 7.193 1.00 97.62 601 ALA A N 1
ATOM 4685 C CA . ALA A 1 601 ? -18.048 -4.920 7.736 1.00 97.62 601 ALA A CA 1
ATOM 4686 C C . ALA A 1 601 ? -18.004 -3.596 6.952 1.00 97.62 601 ALA A C 1
ATOM 4688 O O . ALA A 1 601 ? -18.054 -2.516 7.537 1.00 97.62 601 ALA A O 1
ATOM 4689 N N . PHE A 1 602 ? -17.989 -3.657 5.621 1.00 98.31 602 PHE A N 1
ATOM 4690 C CA . PHE A 1 602 ? -17.948 -2.469 4.765 1.00 98.31 602 PHE A CA 1
ATOM 4691 C C . PHE A 1 602 ? -19.266 -1.692 4.822 1.00 98.31 602 PHE A C 1
ATOM 4693 O O . PHE A 1 602 ? -19.249 -0.464 4.870 1.00 98.31 602 PHE A O 1
ATOM 4700 N N . ALA A 1 603 ? -20.401 -2.383 4.960 1.00 97.19 603 ALA A N 1
ATOM 4701 C CA . ALA A 1 603 ? -21.683 -1.763 5.277 1.00 97.19 603 ALA A CA 1
ATOM 4702 C C . ALA A 1 603 ? -21.661 -1.047 6.646 1.00 97.19 603 ALA A C 1
ATOM 4704 O O . ALA A 1 603 ? -22.152 0.081 6.757 1.00 97.19 603 ALA A O 1
ATOM 4705 N N . ALA A 1 604 ? -21.051 -1.651 7.676 1.00 97.00 604 ALA A N 1
ATOM 4706 C CA . ALA A 1 604 ? -20.883 -1.027 8.991 1.00 97.00 604 ALA A CA 1
ATOM 4707 C C . ALA A 1 604 ? -19.992 0.228 8.942 1.00 97.00 604 ALA A C 1
ATOM 4709 O O . ALA A 1 604 ? -20.333 1.232 9.574 1.00 97.00 604 ALA A O 1
ATOM 4710 N N . LEU A 1 605 ? -18.905 0.183 8.162 1.00 98.44 605 LEU A N 1
ATOM 4711 C CA . LEU A 1 605 ? -17.985 1.294 7.896 1.00 98.44 605 LEU A CA 1
ATOM 4712 C C . LEU A 1 605 ? -18.651 2.429 7.109 1.00 98.44 605 LEU A C 1
ATOM 4714 O O . LEU A 1 605 ? -18.610 3.582 7.536 1.00 98.44 605 LEU A O 1
ATOM 4718 N N . ARG A 1 606 ? -19.347 2.103 6.016 1.00 98.00 606 ARG A N 1
ATOM 4719 C CA . ARG A 1 606 ? -20.109 3.049 5.189 1.00 98.00 606 ARG A CA 1
ATOM 4720 C C . ARG A 1 606 ? -21.160 3.798 6.007 1.00 98.00 606 ARG A C 1
ATOM 4722 O O . ARG A 1 606 ? -21.283 5.014 5.885 1.00 98.00 606 ARG A O 1
ATOM 4729 N N . ALA A 1 607 ? -21.877 3.087 6.876 1.00 97.06 607 ALA A N 1
ATOM 4730 C CA . ALA A 1 607 ? -22.846 3.688 7.785 1.00 97.06 607 ALA A CA 1
ATOM 4731 C C . ALA A 1 607 ? -22.195 4.483 8.936 1.00 97.06 607 ALA A C 1
ATOM 4733 O O . ALA A 1 607 ? -22.827 5.394 9.455 1.00 97.06 607 ALA A O 1
ATOM 4734 N N . ALA A 1 608 ? -20.961 4.164 9.348 1.00 97.69 608 ALA A N 1
ATOM 4735 C CA . ALA A 1 608 ? -20.237 4.911 10.384 1.00 97.69 608 ALA A CA 1
ATOM 4736 C C . ALA A 1 608 ? -19.697 6.243 9.842 1.00 97.69 608 ALA A C 1
ATOM 4738 O O . ALA A 1 608 ? -19.827 7.270 10.499 1.00 97.69 608 ALA A O 1
ATOM 4739 N N . HIS A 1 609 ? -19.178 6.245 8.611 1.00 98.38 609 HIS A N 1
ATOM 4740 C CA . HIS A 1 609 ? -18.841 7.470 7.886 1.00 98.38 609 HIS A CA 1
ATOM 4741 C C . HIS A 1 609 ? -20.084 8.360 7.704 1.00 98.38 609 HIS A C 1
ATOM 4743 O O . HIS A 1 609 ? -20.043 9.545 8.019 1.00 98.38 609 HIS A O 1
ATOM 4749 N N . ALA A 1 610 ? -21.221 7.778 7.305 1.00 97.62 610 ALA A N 1
ATOM 4750 C CA . ALA A 1 610 ? -22.469 8.523 7.116 1.00 97.62 610 ALA A CA 1
ATOM 4751 C C . ALA A 1 610 ? -23.039 9.180 8.392 1.00 97.62 610 ALA A C 1
ATOM 4753 O O . ALA A 1 610 ? -23.803 10.131 8.277 1.00 97.62 610 ALA A O 1
ATOM 4754 N N . GLN A 1 611 ? -22.667 8.711 9.589 1.00 95.81 611 GLN A N 1
ATOM 4755 C CA . GLN A 1 611 ? -23.024 9.349 10.868 1.00 95.81 611 GLN A CA 1
ATOM 4756 C C . GLN A 1 611 ? -22.045 10.452 11.298 1.00 95.81 611 GLN A C 1
ATOM 4758 O O . GLN A 1 611 ? -22.403 11.282 12.126 1.00 95.81 611 GLN A O 1
ATOM 4763 N N . GLU A 1 612 ? -20.810 10.438 10.793 1.00 96.19 612 GLU A N 1
ATOM 4764 C CA . GLU A 1 612 ? -19.787 11.447 11.104 1.00 96.19 612 GLU A CA 1
ATOM 4765 C C . GLU A 1 612 ? -19.878 12.658 10.160 1.00 96.19 612 GLU A C 1
ATOM 4767 O O . GLU A 1 612 ? -19.531 13.771 10.549 1.00 96.19 612 GLU A O 1
ATOM 4772 N N . PHE A 1 613 ? -20.356 12.440 8.928 1.00 96.94 613 PHE A N 1
ATOM 4773 C CA . PHE A 1 613 ? -20.332 13.425 7.840 1.00 96.94 613 PHE A CA 1
ATOM 4774 C C . PHE A 1 613 ? -21.707 13.795 7.256 1.00 96.94 613 PHE A C 1
ATOM 4776 O O . PHE A 1 613 ? -21.761 14.573 6.306 1.00 96.94 613 PHE A O 1
ATOM 4783 N N . ASP A 1 614 ? -22.804 13.211 7.754 1.00 96.81 614 ASP A N 1
ATOM 4784 C CA . ASP A 1 614 ? -24.175 13.317 7.207 1.00 96.81 614 ASP A CA 1
ATOM 4785 C C . ASP A 1 614 ? -24.339 12.889 5.723 1.00 96.81 614 ASP A C 1
ATOM 4787 O O . ASP A 1 614 ? -25.428 12.981 5.148 1.00 96.81 614 ASP A O 1
ATOM 4791 N N . VAL A 1 615 ? -23.283 12.362 5.091 1.00 96.88 615 VAL A N 1
ATOM 4792 C CA . VAL A 1 615 ? -23.256 11.862 3.706 1.00 96.88 615 VAL A CA 1
ATOM 4793 C C . VAL A 1 615 ? -22.549 10.504 3.630 1.00 96.88 615 VAL A C 1
ATOM 4795 O O . VAL A 1 615 ? -21.624 10.257 4.402 1.00 96.88 615 VAL A O 1
ATOM 4798 N N . PRO A 1 616 ? -22.941 9.590 2.723 1.00 96.19 616 PRO A N 1
ATOM 4799 C CA . PRO A 1 616 ? -22.195 8.352 2.510 1.00 96.19 616 PRO A CA 1
ATOM 4800 C C . PRO A 1 616 ? -20.805 8.637 1.905 1.00 96.19 616 PRO A C 1
ATOM 4802 O O . PRO A 1 616 ? -20.670 9.588 1.132 1.00 96.19 616 PRO A O 1
ATOM 4805 N N . PRO A 1 617 ? -19.790 7.797 2.189 1.00 96.88 617 PRO A N 1
ATOM 4806 C CA . PRO A 1 617 ? -18.465 7.935 1.594 1.00 96.88 617 PRO A CA 1
ATOM 4807 C C . PRO A 1 617 ? -18.515 7.747 0.077 1.00 96.88 617 PRO A C 1
ATOM 4809 O O . PRO A 1 617 ? -19.258 6.906 -0.436 1.00 96.88 617 PRO A O 1
ATOM 4812 N N . GLU A 1 618 ? -17.669 8.494 -0.631 1.00 96.69 618 GLU A N 1
ATOM 4813 C CA . GLU A 1 618 ? -17.440 8.313 -2.065 1.00 96.69 618 GLU A CA 1
ATOM 4814 C C . GLU A 1 618 ? -16.878 6.903 -2.332 1.00 96.69 618 GLU A C 1
ATOM 4816 O O . GLU A 1 618 ? -15.949 6.464 -1.646 1.00 96.69 618 GLU A O 1
ATOM 4821 N N . LEU A 1 619 ? -17.440 6.197 -3.319 1.00 96.31 619 LEU A N 1
ATOM 4822 C CA . LEU A 1 619 ? -17.007 4.857 -3.724 1.00 96.31 619 LEU A CA 1
ATOM 4823 C C . LEU A 1 619 ? -16.158 4.968 -4.996 1.00 96.31 619 LEU A C 1
ATOM 4825 O O . LEU A 1 619 ? -16.677 5.336 -6.048 1.00 96.31 619 LEU A O 1
ATOM 4829 N N . VAL A 1 620 ? -14.861 4.675 -4.898 1.00 95.94 620 VAL A N 1
ATOM 4830 C CA . VAL A 1 620 ? -13.872 4.948 -5.963 1.00 95.94 620 VAL A CA 1
ATOM 4831 C C . VAL A 1 620 ? -12.893 3.787 -6.143 1.00 95.94 620 VAL A C 1
ATOM 4833 O O . VAL A 1 620 ? -12.877 2.854 -5.345 1.00 95.94 620 VAL A O 1
ATOM 4836 N N . GLY A 1 621 ? -12.078 3.826 -7.197 1.00 95.69 621 GLY A N 1
ATOM 4837 C CA . GLY A 1 621 ? -10.997 2.874 -7.453 1.00 95.69 621 GLY A CA 1
ATOM 4838 C C . GLY A 1 621 ? -9.609 3.463 -7.188 1.00 95.69 621 GLY A C 1
ATOM 4839 O O . GLY A 1 621 ? -9.418 4.675 -7.284 1.00 95.69 621 GLY A O 1
ATOM 4840 N N . ALA A 1 622 ? -8.626 2.609 -6.893 1.00 94.88 622 ALA A N 1
ATOM 4841 C CA . ALA A 1 622 ? -7.218 2.999 -6.765 1.00 94.88 622 ALA A CA 1
ATOM 4842 C C . ALA A 1 622 ? -6.391 2.551 -7.995 1.00 94.88 622 ALA A C 1
ATOM 4844 O O . ALA A 1 622 ? -6.281 1.349 -8.229 1.00 94.88 622 ALA A O 1
ATOM 4845 N N . PRO A 1 623 ? -5.753 3.454 -8.775 1.00 91.94 623 PRO A N 1
ATOM 4846 C CA . PRO A 1 623 ? -4.874 3.110 -9.917 1.00 91.94 623 PRO A CA 1
ATOM 4847 C C . PRO A 1 623 ? -3.471 2.599 -9.500 1.00 91.94 623 PRO A C 1
ATOM 4849 O O . PRO A 1 623 ? -2.537 2.482 -10.307 1.00 91.94 623 PRO A O 1
ATOM 4852 N N . TYR A 1 624 ? -3.311 2.313 -8.213 1.00 89.69 624 TYR A N 1
ATOM 4853 C CA . TYR A 1 624 ? -2.142 1.743 -7.564 1.00 89.69 624 TYR A CA 1
ATOM 4854 C C . TYR A 1 624 ? -2.584 0.503 -6.786 1.00 89.69 624 TYR A C 1
ATOM 4856 O O . TYR A 1 624 ? -3.740 0.415 -6.378 1.00 89.69 624 TYR A O 1
ATOM 4864 N N . GLY A 1 625 ? -1.667 -0.445 -6.609 1.00 92.19 625 GLY A N 1
ATOM 4865 C CA . GLY A 1 625 ? -1.896 -1.589 -5.739 1.00 92.19 625 GLY A CA 1
ATOM 4866 C C . GLY A 1 625 ? -1.434 -1.274 -4.321 1.00 92.19 625 GLY A C 1
ATOM 4867 O O . GLY A 1 625 ? -0.504 -0.496 -4.152 1.00 92.19 625 GLY A O 1
ATOM 4868 N N . SER A 1 626 ? -2.074 -1.912 -3.348 1.00 95.75 626 SER A N 1
ATOM 4869 C CA . SER A 1 626 ? -1.668 -1.984 -1.940 1.00 95.75 626 SER A CA 1
ATOM 4870 C C . SER A 1 626 ? -1.755 -3.426 -1.409 1.00 95.75 626 SER A C 1
ATOM 4872 O O . SER A 1 626 ? -2.203 -4.343 -2.123 1.00 95.75 626 SER A O 1
ATOM 4874 N N . ASP A 1 627 ? -1.413 -3.650 -0.143 1.00 97.81 627 ASP A N 1
ATOM 4875 C CA . ASP A 1 627 ? -1.567 -4.907 0.606 1.00 97.81 627 ASP A CA 1
ATOM 4876 C C . ASP A 1 627 ? -3.006 -5.433 0.766 1.00 97.81 627 ASP A C 1
ATOM 4878 O O . ASP A 1 627 ? -3.190 -6.611 1.094 1.00 97.81 627 ASP A O 1
ATOM 4882 N N . MET A 1 628 ? -4.029 -4.663 0.367 1.00 98.19 628 MET A N 1
ATOM 4883 C CA . MET A 1 628 ? -5.399 -5.160 0.136 1.00 98.19 628 MET A CA 1
ATOM 4884 C C . MET A 1 628 ? -5.420 -6.456 -0.701 1.00 98.19 628 MET A C 1
ATOM 4886 O O . MET A 1 628 ? -6.166 -7.387 -0.391 1.00 98.19 628 MET A O 1
ATOM 4890 N N . ARG A 1 629 ? -4.560 -6.562 -1.728 1.00 97.38 629 ARG A N 1
ATOM 4891 C CA . ARG A 1 629 ? -4.439 -7.763 -2.582 1.00 97.38 629 ARG A CA 1
ATOM 4892 C C . ARG A 1 629 ? -3.998 -9.009 -1.811 1.00 97.38 629 ARG A C 1
ATOM 4894 O O . ARG A 1 629 ? -4.441 -10.104 -2.130 1.00 97.38 629 ARG A O 1
ATOM 4901 N N . LEU A 1 630 ? -3.124 -8.856 -0.814 1.00 98.25 630 LEU A N 1
ATOM 4902 C CA . LEU A 1 630 ? -2.538 -9.973 -0.073 1.00 98.25 630 LEU A CA 1
ATOM 4903 C C . LEU A 1 630 ? -3.497 -10.451 1.012 1.00 98.25 630 LEU A C 1
ATOM 4905 O O . LEU A 1 630 ? -3.648 -11.655 1.210 1.00 98.25 630 LEU A O 1
ATOM 4909 N N . LEU A 1 631 ? -4.226 -9.524 1.639 1.00 98.69 631 LEU A N 1
ATOM 4910 C CA . LEU A 1 631 ? -5.339 -9.870 2.521 1.00 98.69 631 LEU A CA 1
ATOM 4911 C C . LEU A 1 631 ? -6.377 -10.737 1.795 1.00 98.69 631 LEU A C 1
ATOM 4913 O O . LEU A 1 631 ? -6.782 -11.760 2.341 1.00 98.69 631 LEU A O 1
ATOM 4917 N N . VAL A 1 632 ? -6.724 -10.410 0.545 1.00 98.19 632 VAL A N 1
ATOM 4918 C CA . VAL A 1 632 ? -7.684 -11.198 -0.247 1.00 98.19 632 VAL A CA 1
ATOM 4919 C C . VAL A 1 632 ? -7.081 -12.500 -0.799 1.00 98.19 632 VAL A C 1
ATOM 4921 O O . VAL A 1 632 ? -7.646 -13.566 -0.567 1.00 98.19 632 VAL A O 1
ATOM 4924 N N . HIS A 1 633 ? -5.948 -12.455 -1.509 1.00 95.81 633 HIS A N 1
ATOM 4925 C CA . HIS A 1 633 ? -5.427 -13.607 -2.276 1.00 95.81 633 HIS A CA 1
ATOM 4926 C C . HIS A 1 633 ? -4.564 -14.587 -1.458 1.00 95.81 633 HIS A C 1
ATOM 4928 O O . HIS A 1 633 ? -4.461 -15.769 -1.807 1.00 95.81 633 HIS A O 1
ATOM 4934 N N . GLU A 1 634 ? -3.949 -14.123 -0.366 1.00 97.38 634 GLU A N 1
ATOM 4935 C CA . GLU A 1 634 ? -3.100 -14.937 0.520 1.00 97.38 634 GLU A CA 1
ATOM 4936 C C . GLU A 1 634 ? -3.778 -15.216 1.865 1.00 97.38 634 GLU A C 1
ATOM 4938 O O . GLU A 1 634 ? -3.705 -16.334 2.383 1.00 97.38 634 GLU A O 1
ATOM 4943 N N . ALA A 1 635 ? -4.462 -14.212 2.419 1.00 97.75 635 ALA A N 1
ATOM 4944 C CA . ALA A 1 635 ? -5.180 -14.302 3.685 1.00 97.75 635 ALA A CA 1
ATOM 4945 C C . ALA A 1 635 ? -6.695 -14.557 3.542 1.00 97.75 635 ALA A C 1
ATOM 4947 O O . ALA A 1 635 ? -7.390 -14.534 4.554 1.00 97.75 635 ALA A O 1
ATOM 4948 N N . GLU A 1 636 ? -7.220 -14.832 2.341 1.00 97.75 636 GLU A N 1
ATOM 4949 C CA . GLU A 1 636 ? -8.636 -15.195 2.092 1.00 97.75 636 GLU A CA 1
ATOM 4950 C C . GLU A 1 636 ? -9.659 -14.244 2.763 1.00 97.75 636 GLU A C 1
ATOM 4952 O O . GLU A 1 636 ? -10.799 -14.611 3.040 1.00 97.75 636 GLU A O 1
ATOM 4957 N N . THR A 1 637 ? -9.235 -13.011 3.052 1.00 98.56 637 THR A N 1
ATOM 4958 C CA . THR A 1 637 ? -9.918 -12.026 3.893 1.00 98.56 637 THR A CA 1
ATOM 4959 C C . THR A 1 637 ? -10.354 -10.865 2.999 1.00 98.56 637 THR A C 1
ATOM 4961 O O . THR A 1 637 ? -9.491 -10.123 2.523 1.00 98.56 637 THR A O 1
ATOM 4964 N N . PRO A 1 638 ? -11.664 -10.658 2.760 1.00 98.50 638 PRO A N 1
ATOM 4965 C CA . PRO A 1 638 ? -12.153 -9.506 2.009 1.00 98.50 638 PRO A CA 1
ATOM 4966 C C . PRO A 1 638 ? -11.638 -8.201 2.624 1.00 98.50 638 PRO A C 1
ATOM 4968 O O . PRO A 1 638 ? -11.917 -7.913 3.787 1.00 98.50 638 PRO A O 1
ATOM 4971 N N . ALA A 1 639 ? -10.892 -7.410 1.855 1.00 98.62 639 ALA A N 1
ATOM 4972 C CA . ALA A 1 639 ? -10.247 -6.187 2.324 1.00 98.62 639 ALA A CA 1
ATOM 4973 C C . ALA A 1 639 ? -10.728 -4.965 1.539 1.00 98.62 639 ALA A C 1
ATOM 4975 O O . ALA A 1 639 ? -10.959 -5.066 0.337 1.00 98.62 639 ALA A O 1
ATOM 4976 N N . ILE A 1 640 ? -10.843 -3.816 2.206 1.00 98.38 640 ILE A N 1
ATOM 4977 C CA . ILE A 1 640 ? -11.193 -2.529 1.588 1.00 98.38 640 ILE A CA 1
ATOM 4978 C C . ILE A 1 640 ? -10.225 -1.444 2.062 1.00 98.38 640 ILE A C 1
ATOM 4980 O O . ILE A 1 640 ? -9.799 -1.477 3.219 1.00 98.38 640 ILE A O 1
ATOM 4984 N N . LEU A 1 641 ? -9.888 -0.477 1.203 1.00 98.62 641 LEU A N 1
ATOM 4985 C CA . LEU A 1 641 ? -9.071 0.667 1.624 1.00 98.62 641 LEU A CA 1
ATOM 4986 C C . LEU A 1 641 ? -9.981 1.775 2.164 1.00 98.62 641 LEU A C 1
ATOM 4988 O O . LEU A 1 641 ? -10.968 2.145 1.516 1.00 98.62 641 LEU A O 1
ATOM 4992 N N . TYR A 1 642 ? -9.640 2.299 3.340 1.00 98.62 642 TYR A N 1
ATOM 4993 C CA . TYR A 1 642 ? -10.291 3.453 3.959 1.00 98.62 642 TYR A CA 1
ATOM 4994 C C . TYR A 1 642 ? -9.374 4.072 5.019 1.00 98.62 642 TYR A C 1
ATOM 4996 O O . TYR A 1 642 ? -9.137 3.456 6.058 1.00 98.62 642 TYR A O 1
ATOM 5004 N N . GLY A 1 643 ? -8.926 5.309 4.815 1.00 98.25 643 GLY A N 1
ATOM 5005 C CA . GLY A 1 643 ? -8.087 6.000 5.792 1.00 98.25 643 GLY A CA 1
ATOM 5006 C C . GLY A 1 643 ? -7.877 7.490 5.500 1.00 98.25 643 GLY A C 1
ATOM 5007 O O . GLY A 1 643 ? -8.353 8.005 4.479 1.00 98.25 643 GLY A O 1
ATOM 5008 N N . PRO A 1 644 ? -7.252 8.212 6.447 1.00 98.25 644 PRO A N 1
ATOM 5009 C CA . PRO A 1 644 ? -7.096 9.658 6.390 1.00 98.25 644 PRO A CA 1
ATOM 5010 C C . PRO A 1 644 ? -5.896 10.064 5.533 1.00 98.25 644 PRO A C 1
ATOM 5012 O O . PRO A 1 644 ? -4.871 9.389 5.525 1.00 98.25 644 PRO A O 1
ATOM 5015 N N . GLY A 1 645 ? -5.985 11.226 4.896 1.00 97.06 645 GLY A N 1
ATOM 5016 C CA . GLY A 1 645 ? -4.922 11.792 4.076 1.00 97.06 645 GLY A CA 1
ATOM 5017 C C . GLY A 1 645 ? -5.136 11.536 2.590 1.00 97.06 645 GLY A C 1
ATOM 5018 O O . GLY A 1 645 ? -6.111 10.924 2.166 1.00 97.06 645 GLY A O 1
ATOM 5019 N N . ASP A 1 646 ? -4.221 12.044 1.774 1.00 94.56 646 ASP A N 1
ATOM 5020 C CA . ASP A 1 646 ? -4.314 12.023 0.317 1.00 94.56 646 ASP A CA 1
ATOM 5021 C C . ASP A 1 646 ? -3.016 11.467 -0.269 1.00 94.56 646 ASP A C 1
ATOM 5023 O O . ASP A 1 646 ? -1.956 12.076 -0.103 1.00 94.56 646 ASP A O 1
ATOM 5027 N N . ILE A 1 647 ? -3.105 10.354 -1.001 1.00 90.62 647 ILE A N 1
ATOM 5028 C CA . ILE A 1 647 ? -1.989 9.734 -1.739 1.00 90.62 647 ILE A CA 1
ATOM 5029 C C . ILE A 1 647 ? -1.220 10.733 -2.633 1.00 90.62 647 ILE A C 1
ATOM 5031 O O . ILE A 1 647 ? -0.049 10.539 -2.934 1.00 90.62 647 ILE A O 1
ATOM 5035 N N . ARG A 1 648 ? -1.827 11.867 -3.020 1.00 89.69 648 ARG A N 1
ATOM 5036 C CA . ARG A 1 648 ? -1.153 12.951 -3.765 1.00 89.69 648 ARG A CA 1
ATOM 5037 C C . ARG A 1 648 ? -0.168 13.785 -2.928 1.00 89.69 648 ARG A C 1
ATOM 5039 O O . ARG A 1 648 ? 0.553 14.593 -3.507 1.00 89.69 648 ARG A O 1
ATOM 5046 N N . GLN A 1 649 ? -0.152 13.630 -1.602 1.00 92.75 649 GLN A N 1
ATOM 5047 C CA . GLN A 1 649 ? 0.877 14.180 -0.703 1.00 92.75 649 GLN A CA 1
ATOM 5048 C C . GLN A 1 649 ? 1.983 13.157 -0.393 1.00 92.75 649 GLN A C 1
ATOM 5050 O O . GLN A 1 649 ? 3.055 13.552 0.069 1.00 92.75 649 GLN A O 1
ATOM 5055 N N . ALA A 1 650 ? 1.732 11.863 -0.625 1.00 89.88 650 ALA A N 1
ATOM 5056 C CA . ALA A 1 650 ? 2.691 10.795 -0.371 1.00 89.88 650 ALA A CA 1
ATOM 5057 C C . ALA A 1 650 ? 3.946 10.946 -1.243 1.00 89.88 650 ALA A C 1
ATOM 5059 O O . ALA A 1 650 ? 3.931 11.565 -2.311 1.00 89.88 650 ALA A O 1
ATOM 5060 N N . HIS A 1 651 ? 5.059 10.396 -0.757 1.00 89.31 651 HIS A N 1
ATOM 5061 C CA . HIS A 1 651 ? 6.381 10.348 -1.402 1.00 89.31 651 HIS A CA 1
ATOM 5062 C C . HIS A 1 651 ? 7.045 11.722 -1.663 1.00 89.31 651 HIS A C 1
ATOM 5064 O O . HIS A 1 651 ? 8.263 11.788 -1.854 1.00 89.31 651 HIS A O 1
ATOM 5070 N N . ALA A 1 652 ? 6.309 12.830 -1.572 1.00 90.75 652 ALA A N 1
ATOM 5071 C CA . ALA A 1 652 ? 6.801 14.195 -1.722 1.00 90.75 652 ALA A CA 1
ATOM 5072 C C . ALA A 1 652 ? 7.747 14.638 -0.586 1.00 90.75 652 ALA A C 1
ATOM 5074 O O . ALA A 1 652 ? 7.851 14.001 0.467 1.00 90.75 652 ALA A O 1
ATOM 5075 N N . THR A 1 653 ? 8.436 15.759 -0.804 1.00 92.75 653 THR A N 1
ATOM 5076 C CA . THR A 1 653 ? 9.076 16.562 0.250 1.00 92.75 653 THR A CA 1
ATOM 5077 C C . THR A 1 653 ? 8.015 17.338 1.026 1.00 92.75 653 THR A C 1
ATOM 5079 O O . THR A 1 653 ? 7.056 17.816 0.424 1.00 92.75 653 THR A O 1
ATOM 5082 N N . ASP A 1 654 ? 8.196 17.489 2.339 1.00 94.62 654 ASP A N 1
ATOM 5083 C CA . ASP A 1 654 ? 7.210 18.098 3.248 1.00 94.62 654 ASP A CA 1
ATOM 5084 C C . ASP A 1 654 ? 5.822 17.432 3.189 1.00 94.62 654 ASP A C 1
ATOM 5086 O O . ASP A 1 654 ? 4.794 18.094 3.332 1.00 94.62 654 ASP A O 1
ATOM 5090 N N . GLU A 1 655 ? 5.809 16.105 3.009 1.00 97.62 655 GLU A N 1
ATOM 5091 C CA . GLU A 1 655 ? 4.626 15.253 3.174 1.00 97.62 655 GLU A CA 1
ATOM 5092 C C . GLU A 1 655 ? 3.878 15.597 4.472 1.00 97.62 655 GLU A C 1
ATOM 5094 O O . GLU A 1 655 ? 4.483 15.788 5.535 1.00 97.62 655 GLU A O 1
ATOM 5099 N N . TRP A 1 656 ? 2.550 15.679 4.377 1.00 97.62 656 TRP A N 1
ATOM 5100 C CA . TRP A 1 656 ? 1.692 16.090 5.478 1.00 97.62 656 TRP A CA 1
ATOM 5101 C C . TRP A 1 656 ? 0.301 15.463 5.404 1.00 97.62 656 TRP A C 1
ATOM 5103 O O . TRP A 1 656 ? -0.173 15.079 4.337 1.00 97.62 656 TRP A O 1
ATOM 5113 N N . ILE A 1 657 ? -0.371 15.448 6.552 1.00 98.25 657 ILE A N 1
ATOM 5114 C CA . ILE A 1 657 ? -1.767 15.032 6.717 1.00 98.25 657 ILE A CA 1
ATOM 5115 C C . ILE A 1 657 ? -2.540 16.067 7.548 1.00 98.25 657 ILE A C 1
ATOM 5117 O O . ILE A 1 657 ? -1.960 16.740 8.408 1.00 98.25 657 ILE A O 1
ATOM 5121 N N . ALA A 1 658 ? -3.840 16.237 7.299 1.00 98.38 658 ALA A N 1
ATOM 5122 C CA . ALA A 1 658 ? -4.693 17.098 8.118 1.00 98.38 658 ALA A CA 1
ATOM 5123 C C . ALA A 1 658 ? -4.986 16.434 9.475 1.00 98.38 658 ALA A C 1
ATOM 5125 O O . ALA A 1 658 ? -5.445 15.297 9.532 1.00 98.38 658 ALA A O 1
ATOM 5126 N N . VAL A 1 659 ? -4.747 17.150 10.577 1.00 98.62 659 VAL A N 1
ATOM 5127 C CA . VAL A 1 659 ? -4.932 16.624 11.943 1.00 98.62 659 VAL A CA 1
ATOM 5128 C C . VAL A 1 659 ? -6.399 16.272 12.208 1.00 98.62 659 VAL A C 1
ATOM 5130 O O . VAL A 1 659 ? -6.680 15.219 12.777 1.00 98.62 659 VAL A O 1
ATOM 5133 N N . ASP A 1 660 ? -7.329 17.098 11.726 1.00 98.25 660 ASP A N 1
ATOM 5134 C CA . ASP A 1 660 ? -8.771 16.856 11.854 1.00 98.25 660 ASP A CA 1
ATOM 5135 C C . ASP A 1 660 ? -9.216 15.588 11.102 1.00 98.25 660 ASP A C 1
ATOM 5137 O O . ASP A 1 660 ? -10.114 14.879 11.552 1.00 98.25 660 ASP A O 1
ATOM 5141 N N . GLU A 1 661 ? -8.539 15.241 10.004 1.00 98.19 661 GLU A N 1
ATOM 5142 C CA . GLU A 1 661 ? -8.831 14.042 9.211 1.00 98.19 661 GLU A CA 1
ATOM 5143 C C . GLU A 1 661 ? -8.372 12.762 9.936 1.00 98.19 661 GLU A C 1
ATOM 5145 O O . GLU A 1 661 ? -9.086 11.759 9.920 1.00 98.19 661 GLU A O 1
ATOM 5150 N N . ILE A 1 662 ? -7.252 12.813 10.679 1.00 98.75 662 ILE A N 1
ATOM 5151 C CA . ILE A 1 662 ? -6.856 11.740 11.618 1.00 98.75 662 ILE A CA 1
ATOM 5152 C C . ILE A 1 662 ? -7.957 11.533 12.669 1.00 98.75 662 ILE A C 1
ATOM 5154 O O . ILE A 1 662 ? -8.334 10.399 12.962 1.00 98.75 662 ILE A O 1
ATOM 5158 N N . VAL A 1 663 ? -8.496 12.621 13.232 1.00 98.81 663 VAL A N 1
ATOM 5159 C CA . VAL A 1 663 ? -9.555 12.569 14.256 1.00 98.81 663 VAL A CA 1
ATOM 5160 C C . VAL A 1 663 ? -10.848 11.970 13.697 1.00 98.81 663 VAL A C 1
ATOM 5162 O O . VAL A 1 663 ? -11.452 11.107 14.340 1.00 98.81 663 VAL A O 1
ATOM 5165 N N . GLN A 1 664 ? -11.252 12.378 12.495 1.00 98.69 664 GLN A N 1
ATOM 5166 C CA . GLN A 1 664 ? -12.424 11.845 11.800 1.00 98.69 664 GLN A CA 1
ATOM 5167 C C . GLN A 1 664 ? -12.260 10.356 11.460 1.00 98.69 664 GLN A C 1
ATOM 5169 O O . GLN A 1 664 ? -13.148 9.556 11.758 1.00 98.69 664 GLN A O 1
ATOM 5174 N N . ALA A 1 665 ? -11.107 9.944 10.920 1.00 98.81 665 ALA A N 1
ATOM 5175 C CA . ALA A 1 665 ? -10.813 8.532 10.677 1.00 98.81 665 ALA A CA 1
ATOM 5176 C C . ALA A 1 665 ? -10.826 7.710 11.972 1.00 98.81 665 ALA A C 1
ATOM 5178 O O . ALA A 1 665 ? -11.446 6.647 12.006 1.00 98.81 665 ALA A O 1
ATOM 5179 N N . ALA A 1 666 ? -10.218 8.215 13.052 1.00 98.88 666 ALA A N 1
ATOM 5180 C CA . ALA A 1 666 ? -10.238 7.567 14.362 1.00 98.88 666 ALA A CA 1
ATOM 5181 C C . ALA A 1 666 ? -11.673 7.317 14.839 1.00 98.88 666 ALA A C 1
ATOM 5183 O O . ALA A 1 666 ? -11.993 6.212 15.280 1.00 98.88 666 ALA A O 1
ATOM 5184 N N . ARG A 1 667 ? -12.558 8.311 14.703 1.00 98.81 667 ARG A N 1
ATOM 5185 C CA . ARG A 1 667 ? -13.975 8.204 15.074 1.00 98.81 667 ARG A CA 1
ATOM 5186 C C . ARG A 1 667 ? -14.722 7.201 14.193 1.00 98.81 667 ARG A C 1
ATOM 5188 O O . ARG A 1 667 ? -15.319 6.266 14.730 1.00 98.81 667 ARG A O 1
ATOM 5195 N N . VAL A 1 668 ? -14.624 7.315 12.867 1.00 98.81 668 VAL A N 1
ATOM 5196 C CA . VAL A 1 668 ? -15.313 6.409 11.930 1.00 98.81 668 VAL A CA 1
ATOM 5197 C C . VAL A 1 668 ? -14.847 4.959 12.082 1.00 98.81 668 VAL A C 1
ATOM 5199 O O . VAL A 1 668 ? -15.687 4.070 12.204 1.00 98.81 668 VAL A O 1
ATOM 5202 N N . VAL A 1 669 ? -13.536 4.697 12.137 1.00 98.81 669 VAL A N 1
ATOM 5203 C CA . VAL A 1 669 ? -12.994 3.332 12.285 1.00 98.81 669 VAL A CA 1
ATOM 5204 C C . VAL A 1 669 ? -13.368 2.736 13.648 1.00 98.81 669 VAL A C 1
ATOM 5206 O O . VAL A 1 669 ? -13.753 1.567 13.714 1.00 98.81 669 VAL A O 1
ATOM 5209 N N . THR A 1 670 ? -13.362 3.536 14.722 1.00 98.75 670 THR A N 1
ATOM 5210 C CA . THR A 1 670 ? -13.834 3.111 16.055 1.00 98.75 670 THR A CA 1
ATOM 5211 C C . THR A 1 670 ? -15.311 2.717 16.034 1.00 98.75 670 THR A C 1
ATOM 5213 O O . THR A 1 670 ? -15.667 1.637 16.510 1.00 98.75 670 THR A O 1
ATOM 5216 N N . ALA A 1 671 ? -16.179 3.555 15.459 1.00 98.38 671 ALA A N 1
ATOM 5217 C CA . ALA A 1 671 ? -17.610 3.276 15.355 1.00 98.38 671 ALA A CA 1
ATOM 5218 C C . ALA A 1 671 ? -17.895 2.058 14.457 1.00 98.38 671 ALA A C 1
ATOM 5220 O O . ALA A 1 671 ? -18.673 1.184 14.836 1.00 98.38 671 ALA A O 1
ATOM 5221 N N . ALA A 1 672 ? -17.210 1.944 13.315 1.00 98.12 672 ALA A N 1
ATOM 5222 C CA . ALA A 1 672 ? -17.319 0.816 12.393 1.00 98.12 672 ALA A CA 1
ATOM 5223 C C . ALA A 1 672 ? -16.910 -0.515 13.044 1.00 98.12 672 ALA A C 1
ATOM 5225 O O . ALA A 1 672 ? -17.635 -1.505 12.935 1.00 98.12 672 ALA A O 1
ATOM 5226 N N . ALA A 1 673 ? -15.775 -0.541 13.752 1.00 98.00 673 ALA A N 1
ATOM 5227 C CA . ALA A 1 673 ? -15.301 -1.725 14.464 1.00 98.00 673 ALA A CA 1
ATOM 5228 C C . ALA A 1 673 ? -16.233 -2.103 15.628 1.00 98.00 673 ALA A C 1
ATOM 5230 O O . ALA A 1 673 ? -16.567 -3.278 15.783 1.00 98.00 673 ALA A O 1
ATOM 5231 N N . ALA A 1 674 ? -16.709 -1.124 16.409 1.00 96.81 674 ALA A N 1
ATOM 5232 C CA . ALA A 1 674 ? -17.666 -1.359 17.492 1.00 96.81 674 ALA A CA 1
ATOM 5233 C C . ALA A 1 674 ? -18.994 -1.928 16.966 1.00 96.81 674 ALA A C 1
ATOM 5235 O O . ALA A 1 674 ? -19.464 -2.951 17.466 1.00 96.81 674 ALA A O 1
ATOM 5236 N N . ARG A 1 675 ? -19.561 -1.323 15.915 1.00 95.12 675 ARG A N 1
ATOM 5237 C CA . ARG A 1 675 ? -20.760 -1.811 15.223 1.00 95.12 675 ARG A CA 1
ATOM 5238 C C . ARG A 1 675 ? -20.584 -3.242 14.730 1.00 95.12 675 ARG A C 1
ATOM 5240 O O . ARG A 1 675 ? -21.431 -4.089 15.002 1.00 95.12 675 ARG A O 1
ATOM 5247 N N . TYR A 1 676 ? -19.498 -3.518 14.011 1.00 96.06 676 TYR A N 1
ATOM 5248 C CA . TYR A 1 676 ? -19.284 -4.819 13.386 1.00 96.06 676 TYR A CA 1
ATOM 5249 C C . TYR A 1 676 ? -18.988 -5.930 14.405 1.00 96.06 676 TYR A C 1
ATOM 5251 O O . TYR A 1 676 ? -19.484 -7.039 14.235 1.00 96.06 676 TYR A O 1
ATOM 5259 N N . LEU A 1 677 ? -18.239 -5.656 15.479 1.00 95.62 677 LEU A N 1
ATOM 5260 C CA . LEU A 1 677 ? -17.792 -6.689 16.426 1.00 95.62 677 LEU A CA 1
ATOM 5261 C C . LEU A 1 677 ? -18.645 -6.829 17.698 1.00 95.62 677 LEU A C 1
ATOM 5263 O O . LEU A 1 677 ? -18.490 -7.829 18.397 1.00 95.62 677 LEU A O 1
ATOM 5267 N N . ALA A 1 678 ? -19.523 -5.874 18.024 1.00 86.94 678 ALA A N 1
ATOM 5268 C CA . ALA A 1 678 ? -20.390 -5.941 19.211 1.00 86.94 678 ALA A CA 1
ATOM 5269 C C . ALA A 1 678 ? -21.880 -6.210 18.905 1.00 86.94 678 ALA A C 1
ATOM 5271 O O . ALA A 1 678 ? -22.660 -6.344 19.850 1.00 86.94 678 ALA A O 1
ATOM 5272 N N . THR A 1 679 ? -22.279 -6.302 17.626 1.00 75.69 679 THR A N 1
ATOM 5273 C CA . THR A 1 679 ? -23.649 -6.682 17.208 1.00 75.69 679 THR A CA 1
ATOM 5274 C C . THR A 1 679 ? -23.755 -8.142 16.802 1.00 75.69 679 THR A C 1
ATOM 5276 O O . THR A 1 679 ? -24.662 -8.808 17.346 1.00 75.69 679 THR A O 1
#

Sequence (679 aa):
MTAEPSTSRARWRGASEPGLRDSGRRHDHWRGRTVVRGRPGPHHPAQHLARRRWLGDLALHSRVRPRLHRIPGGRPFGRVRRLSLVEPAQVHAPTAQHRPAGPVPTDWRDRPARRRRVPQRARNPQRSLAQLRLGRRSARQPAVRNADRLALSRVSRCAAFRRRPLLGRARLPCLPAGVGDRSQPDSDSALRWIRDHRALAIDRAADPRQPAWNAAAAHPVLPHLAGRTNKRCLLEHHLQPDQLDQRARNAYLLRPAPIPPVIGERAETRALQALDTNACIKLAQDLVRVPSVTGNERAVQDLVALTLEEAGLEVDRFEADVSRLKAHPRFPGMEVERTEAVLVAGTLGQKGERSLILNGHVDVVPVGDRQAWHASPWSAHIQAGRLYGRGACDMKAGLAVGISAAAALKKSGLPLRGRLIVQSVVGEEDGGIGTFAMADHGYRADAAYVLEPTRLRLIPAQAGALSFRLRISGRAAHASVRYEGISAIDKFEVVEMRLRQLERELNQKPHALFLDYPIAYALNIGRVRSGSWSSTVPDELECEGRVGVPVGMASAEVRRLFAAALADAAQRDPWLREHPPQLEWYGGQFDAVEVDPDLPAFAALRAAHAQEFDVPPELVGAPYGSDMRLLVHEAETPAILYGPGDIRQAHATDEWIAVDEIVQAARVVTAAAARYLAT

Radius of gyration: 41.55 Å; Cα contacts (8 Å, |Δi|>4): 1026; chains: 1; bounding box: 131×128×117 Å

Secondary structure (DSSP, 8-state):
---------------------------------------------------------------------------------------------PPP----------------------------------------------------------------------------PPPP------PPPPHHHHHHHHHHHHHTTTS-------------------------------------PPP----------PPPPPPPPSSTHHHHHHHHHH--HHHHHHHHHHHHHS--BTT--HHHHHHHHHHHHHTT-EEEEEE--HHHHHTSTT----SS--S--EEEEEEEE-S-SEEEEEEEE--B-----TTS-SS-TT--EEETTEEESTTTTTTHHHHHHHHHHHHHHHHHT---SEEEEEEEES-HHHH-HHHHHHHHTT---SEEEE--SBSS-EEEEE-EEEEEEEEEE-B--BGGGTTTSB-HHHHHHHHHHHHHHHHHHHTTS--GGGTT-SSSS-EEEEEEEE-S-TTB---EEEEEEEEEE-TT--HHHHHHHHHHHHHHHHHHSHHHHHSPPEEE--S-EE--EE--TTSHHHHHHHHHHHHHHSSPPPEEEESS--THHHHHHTT---EEE--SSBTTTTTSTT-EEEHHHHHHHHHHHHHHHHHHHH-

Nearest PDB structures (foldseek):
  3pfo-assembly1_B  TM=8.953E-01  e=2.640E-40  Rhodopseudomonas palustris CGA009
  7rsf-assembly1_B  TM=7.572E-01  e=6.322E-31  Escherichia coli str. K-12 substr. MG1655
  7lgp-assembly1_A  TM=7.865E-01  e=2.208E-26  Shigella flexneri 2a str. 301
  4ruh-assembly1_B  TM=7.266E-01  e=8.542E-25  Homo sapiens
  3ki9-assembly1_A  TM=6.782E-01  e=3.567E-17  Staphylococcus aureus subsp. aureus COL

Foldseek 3Di:
DDDDDDDDDDDDDDDDDDDDDDDDDDDDDDDDDDDDDDDDDDDDDDDDDDDDDDDDDDDDDDDDDDDDDDDDDDDDDDDDDDDDDDDDDDDDDDDDDDDDDDDDDDDDDDDDDDDDDDDDDDDDDDDDDDDDDDDDDDDDDDDDDDDDDDDDDDDDDDDDDDDDDDDDDDDDDDDDDDDDDDDDPDLVVLVVVVVVVVVVVPPPDDDDDDDDDDDDDDDDDDDDDDDDDDDDDDDDDDDDDDDDDDDDDDDDPPDDDDDDDDDQCLLLVLLLVLFDLVQLLVQLLSLLLDAAAAQRNVSSLVVVQVLLVVLPFDKDKDKFPPVVLVVDPPNQFFDDDYPIWIKMKTKDADAAPFEEEEEAESHFHDQPDPVLFPDALSRQDDDPQKGWHTCSQRPSLLLSLLSSLSSSSSRSPFRFRHMYMYIYGHRQVWARSGLLRCLVVQDATQAYEYAHAPAQFKAQWEKWKFKKKKKFFKAKDFQVPCVVIGASVVLVVLLVVLVVVVQCVQQVDADPQQVPPPRLWDKDFPDKDWDDDPRMRTGMMMIIIMTIHGAVGWVVVVVVSSVVSQVVSLVVDPVCVVVGMDMDGHIGGTHIGGDDCCPLLNVLLQVLLCVLPVDGHHYHYHSYGGCCRCCCPSRVHSYIYGHFRHCVLHPDHRRITRSVRSSSSSSSVSRSCSSRGND

Solvent-accessible surface area (backbone atoms only — not comparable to full-atom values): 42621 Å² total; per-residue (Å²): 132,90,84,88,88,87,89,89,82,94,91,89,83,89,86,91,88,89,88,83,89,83,85,82,90,83,89,87,84,86,86,87,90,86,86,89,91,92,84,81,90,90,91,82,86,91,82,89,88,80,88,84,90,89,87,88,87,86,80,89,85,90,87,88,84,91,80,88,88,81,89,85,90,88,85,84,91,87,83,88,83,88,84,87,87,90,84,89,89,86,89,89,83,89,84,89,88,84,84,90,88,87,87,85,87,87,88,87,83,91,82,88,88,87,89,87,86,87,84,91,82,83,89,88,91,83,91,87,88,84,85,92,86,90,86,91,81,89,87,90,85,83,90,85,85,90,90,91,84,89,82,93,82,85,91,88,86,89,81,87,89,88,79,88,84,89,87,87,81,87,85,82,86,85,81,82,94,74,95,73,85,88,76,74,86,56,68,70,56,54,57,47,50,55,53,61,58,53,60,72,69,68,85,79,83,85,80,100,81,85,87,88,86,87,87,83,90,89,88,88,91,86,92,90,89,88,80,89,80,91,82,88,87,86,82,86,82,89,84,82,91,80,90,81,87,92,78,89,81,92,76,86,85,73,78,78,77,84,78,82,82,83,74,64,60,68,45,26,52,38,19,57,72,42,44,55,57,69,57,27,55,50,43,22,30,56,52,18,45,41,75,15,44,60,78,45,41,58,72,40,47,55,50,50,48,52,50,34,47,74,45,66,35,55,69,49,76,53,70,49,63,54,70,61,48,68,71,37,96,80,49,35,38,49,67,64,85,66,89,72,47,59,38,34,37,31,36,42,72,50,95,54,91,38,30,37,33,32,37,27,44,56,32,27,77,74,75,74,63,74,84,71,32,94,59,63,51,45,60,34,48,74,57,96,64,26,35,33,11,60,28,31,18,44,24,30,34,18,32,21,26,42,54,37,23,53,30,6,44,54,69,39,68,63,75,52,55,8,24,46,33,36,38,45,26,34,39,51,98,31,20,23,52,27,52,47,46,42,22,74,75,62,55,68,34,74,24,33,40,32,19,41,26,52,59,58,21,41,29,34,32,25,16,3,31,38,28,34,36,40,42,32,69,40,31,64,26,54,49,95,49,43,87,78,22,36,44,9,64,72,49,44,55,52,40,49,57,29,50,62,46,48,29,54,58,63,48,71,71,61,55,84,51,31,72,91,41,100,64,39,29,49,63,45,79,79,45,77,50,65,56,89,50,94,61,41,29,24,33,41,25,42,37,34,30,36,40,35,24,46,66,98,42,59,55,71,56,54,53,50,52,50,53,48,33,50,51,53,30,17,71,76,34,80,64,31,57,79,44,57,70,44,79,44,84,46,29,25,49,37,46,35,39,73,48,75,64,74,43,69,55,48,41,30,34,43,54,26,36,24,72,76,65,80,43,69,53,56,75,40,42,38,63,49,48,62,57,51,36,32,34,36,78,62,21,73,9,53,36,32,39,43,13,25,26,46,62,90,35,43,89,51,70,69,14,39,20,51,49,67,41,44,44,50,38,27,49,26,53,22,27,14,50,30,48,51,30,52,109